Protein 4QHR (pdb70)

Radius of gyration: 27.07 Å; Cα contacts (8 Å, |Δi|>4): 1638; chains: 2; bounding box: 61×63×80 Å

InterPro domains:
  IPR000821 Alanine racemase [MF_01201] (3-355)
  IPR000821 Alanine racemase [PR00992] (26-42)
  IPR000821 Alanine racemase [PR00992] (60-78)
  IPR000821 Alanine racemase [PR00992] (123-135)
  IPR000821 Alanine racemase [PR00992] (155-166)
  IPR000821 Alanine racemase [PR00992] (192-219)
  IPR000821 Alanine racemase [PR00992] (249-264)
  IPR000821 Alanine racemase [PR00992] (266-281)
  IPR000821 Alanine racemase [PR00992] (287-304)
  IPR000821 Alanine racemase [PR00992] (338-351)
  IPR000821 Alanine racemase [PTHR30511] (1-350)
  IPR000821 Alanine racemase [TIGR00492] (2-351)
  IPR001608 Alanine racemase, N-terminal [PF01168] (8-219)
  IPR009006 Alanine racemase/group IV decarboxylase, C-terminal [G3DSA:2.40.37.10] (214-356)
  IPR009006 Alanine racemase/group IV decarboxylase, C-terminal [SSF50621] (226-354)
  IPR011079 Alanine racemase, C-terminal [PF00842] (233-353)
  IPR011079 Alanine racemase, C-terminal [SM01005] (233-356)
  IPR029066 PLP-binding barrel [G3DSA:3.20.20.10] (10-213)
  IPR029066 PLP-binding barrel [SSF51419] (8-234)

Nearest PDB structures (foldseek):
  4qhr-assembly1_A  TM=1.003E+00  e=8.701E-81  Acinetobacter baumannii ACICU
  4wr3-assembly2_D  TM=9.018E-01  e=5.611E-41  Escherichia coli
  4lus-assembly2_D  TM=8.696E-01  e=1.482E-34  Clostridioides difficile 630
  4lus-assembly2_C  TM=8.792E-01  e=4.930E-34  Clostridioides difficile 630
  4lut-assembly1_A  TM=8.397E-01  e=8.313E-33  Clostridioides difficile 630

Solvent-accessible surface area: 25293 Å² total

Organism: Acinetobacter baumannii (strain ACICU) (NCBI:txid405416)

CATH classification: 2.40.37.10 (+1 more: 3.20.20.10)

Secondary structure (DSSP, 8-state):
---EEEEE-HHHHHHHHHHHHHHSTTSEEEEE--TTTTT-HHHHTTTTTT-SEEEESSHHHHHHHHHTT--S-EEETT--SSGGGHHHHHHTTEEEEE-SHHHHHHHHHTHHHHHHTT--EEEEB-SSS-SSSBPTTHHHHHHHHHHHTTPPEEEE---SSTTS--HHHHHHHHHHHHHHHHH-S-EEE---HHHHHH-GGG--SEE---GGGGT--S-TT--HHHHT----EEEEEEEEEEEEE-TT-EESGGG-EE-SS-EEEEEES--GGGT-----SS--EEEETTEEEEEES---SS-EEEE-TTS---TT-EEEEESSSS-HHHHHHHTTS-HHHHHH---S-SEEEE-/---EEEEE-HHHHHHHHHHHHHHSTTSEEEEE--TTTTT-HHHHTTTTTT-SEEEESSHHHHHHHHHTT--S-EEETT--SSGGGHHHHHHHTEEEEE-SHHHHHHHHHTHHHHHHTT--EEEEB-SSS-SS-BPTTHHHHHHHHHHHTT--EEEE---SSTTS--HHHHHHHHHHHHHHHHH-S-EEE---HHHHHH-GGG-TTEE---GGGGT--S-TT--HHHHT----EEEEEEEEEEEE--EEEEES--TTTT-----SS--EEEETTEEEEB-S---SS-EEEE-TTS---TT-EEEEESSSS-HHHHHHHTTS-HHHHHH---S-SEE-

Sequence (691 aa):
MRQATVYIDRQALQYNLNRVKQLAANSKIVSMVANAYGHGVKDCLAALNASDAFGVACLQEGLEIRELGFEQPVTLIEGVFSEDEMPVAIEQKFECVIHHQQQFEWLIKHKQAYIAQGLKVWVKLNSGMNRLGFKDPEIIEVIKTLKSEGFTCVLAMHFANADVDHPLNEQQKQQFLHIKETCDPILASCCNSAAIFKWPELNFDYVRPGIMLYGASPFADKTVHDLDLKPVMTFTAEIIALNHIEAGEHVGYGSTFCAQQAMDIAIVSIGYGDGYPRAYVKQNFVAIDGKLCPVVGRVSMDMIAIDVTNTQVKLGTQVELWGNHRLVDDVAEANGTIGYELLCRLSSRPVRQGTMRQATVYIDRQALQYNLNRVKQLAANSKIVSMVANAYGHGVKDCLAALNASDAFGVACLQEGLEIRELGFEQPVTLIEGVFSEDEMPVAIEQKFECVIHHQQQFEWLIKHKQAYIAQGLKVWVKLNSGMNRLGFKDPEIIEVIKTLKSEGFTCVLAMHFANADVDHPLNEQQKQQFLHIKETCDPILASCCNSAAIFKWPELNFDYVRPGIMLYGASPFADKTVHDLDLKPVMTFTAEIIALNHIMDIAIVSIGYGDGYPRAYVKQNFVAIDGKLCPVVGRVSMDMIAIDVTNTQVKLGTQVELWGNHRLVDDVAEANGTIGYELLCRLSSRPVRQ

B-factor: mean 14.8, std 7.42, range [2.0, 52.41]

Structure (mmCIF, N/CA/C/O backbone):
data_4QHR
#
_entry.id   4QHR
#
_cell.length_a   46.990
_cell.length_b   82.980
_cell.length_c   93.320
_cell.angle_alpha   90.00
_cell.angle_beta   97.09
_cell.angle_gamma   90.00
#
_symmetry.space_group_name_H-M   'P 1 21 1'
#
loop_
_entity.id
_entity.type
_entity.pdbx_description
1 polymer 'Alanine racemase'
2 water water
#
loop_
_atom_site.group_PDB
_atom_site.id
_atom_site.type_symbol
_atom_site.label_atom_id
_atom_site.label_alt_id
_atom_site.label_comp_id
_atom_site.label_asym_id
_atom_site.label_entity_id
_atom_site.label_seq_id
_atom_site.pdbx_PDB_ins_code
_atom_site.Cartn_x
_atom_site.Cartn_y
_atom_site.Cartn_z
_atom_site.occupancy
_atom_site.B_iso_or_equiv
_atom_site.auth_seq_id
_atom_site.auth_comp_id
_atom_site.auth_asym_id
_atom_site.auth_atom_id
_atom_site.pdbx_PDB_model_num
ATOM 1 N N . MET A 1 1 ? 26.471 53.919 91.594 1.00 17.14 1 MET A N 1
ATOM 2 C CA . MET A 1 1 ? 26.472 53.292 90.242 1.00 17.40 1 MET A CA 1
ATOM 3 C C . MET A 1 1 ? 27.706 53.798 89.492 1.00 14.93 1 MET A C 1
ATOM 4 O O . MET A 1 1 ? 28.173 54.917 89.717 1.00 13.62 1 MET A O 1
ATOM 9 N N . ARG A 1 2 ? 28.187 52.945 88.597 1.00 12.47 2 ARG A N 1
ATOM 10 C CA . ARG A 1 2 ? 29.217 53.316 87.626 1.00 11.47 2 ARG A CA 1
ATOM 11 C C . ARG A 1 2 ? 28.791 54.547 86.869 1.00 10.82 2 ARG A C 1
ATOM 12 O O . ARG A 1 2 ? 27.643 54.656 86.420 1.00 11.37 2 ARG A O 1
ATOM 20 N N . GLN A 1 3 ? 29.709 55.491 86.752 1.00 10.50 3 GLN A N 1
ATOM 21 C CA . GLN A 1 3 ? 29.495 56.768 86.069 1.00 10.76 3 GLN A CA 1
ATOM 22 C C . GLN A 1 3 ? 30.180 56.787 84.699 1.00 9.65 3 GLN A C 1
ATOM 23 O O . GLN A 1 3 ? 31.387 56.770 84.589 1.00 9.45 3 GLN A O 1
ATOM 29 N N . ALA A 1 4 ? 29.342 56.785 83.676 1.00 9.39 4 ALA A N 1
ATOM 30 C CA . ALA A 1 4 ? 29.708 56.954 82.268 1.00 9.16 4 ALA A CA 1
ATOM 31 C C . ALA A 1 4 ? 28.502 57.628 81.664 1.00 8.68 4 ALA A C 1
ATOM 32 O O . ALA A 1 4 ? 27.415 57.066 81.651 1.00 8.54 4 ALA A O 1
ATOM 34 N N . THR A 1 5 ? 28.691 58.849 81.187 1.00 8.70 5 THR A N 1
ATOM 35 C CA . THR A 1 5 ? 27.601 59.747 80.798 1.00 8.22 5 THR A CA 1
ATOM 36 C C . THR A 1 5 ? 27.852 60.529 79.485 1.00 8.15 5 THR A C 1
ATOM 37 O O . THR A 1 5 ? 28.938 60.984 79.199 1.00 8.24 5 THR A O 1
ATOM 41 N N . VAL A 1 6 ? 26.799 60.665 78.707 1.00 8.06 6 VAL A N 1
ATOM 42 C CA . VAL A 1 6 ? 26.788 61.377 77.431 1.00 8.01 6 VAL A CA 1
ATOM 43 C C . VAL A 1 6 ? 25.778 62.514 77.614 1.00 8.14 6 VAL A C 1
ATOM 44 O O . VAL A 1 6 ? 24.581 62.244 77.793 1.00 8.25 6 VAL A O 1
ATOM 48 N N . TYR A 1 7 ? 26.282 63.736 77.599 1.00 8.42 7 TYR A N 1
ATOM 49 C CA . TYR A 1 7 ? 25.506 64.978 77.789 1.00 9.14 7 TYR A CA 1
ATOM 50 C C . TYR A 1 7 ? 25.346 65.631 76.448 1.00 9.07 7 TYR A C 1
ATOM 51 O O . TYR A 1 7 ? 26.314 65.700 75.699 1.00 8.55 7 TYR A O 1
ATOM 60 N N . ILE A 1 8 ? 24.157 66.139 76.182 1.00 9.36 8 ILE A N 1
ATOM 61 C CA . ILE A 1 8 ? 23.826 66.801 74.929 1.00 10.44 8 ILE A CA 1
ATOM 62 C C . ILE A 1 8 ? 23.310 68.213 75.207 1.00 10.89 8 ILE A C 1
ATOM 63 O O . ILE A 1 8 ? 22.225 68.369 75.799 1.00 11.97 8 ILE A O 1
ATOM 68 N N . ASP A 1 9 ? 24.048 69.225 74.771 1.00 10.94 9 ASP A N 1
ATOM 69 C CA . ASP A 1 9 ? 23.748 70.674 74.981 1.00 12.01 9 ASP A CA 1
ATOM 70 C C . ASP A 1 9 ? 22.838 71.216 73.868 1.00 11.44 9 ASP A C 1
ATOM 71 O O . ASP A 1 9 ? 23.277 71.390 72.741 1.00 10.65 9 ASP A O 1
ATOM 76 N N . ARG A 1 10 ? 21.559 71.434 74.217 1.00 11.13 10 ARG A N 1
ATOM 77 C CA . ARG A 1 10 ? 20.500 71.920 73.267 1.00 11.29 10 ARG A CA 1
ATOM 78 C C . ARG A 1 10 ? 20.798 73.338 72.795 1.00 10.95 10 ARG A C 1
ATOM 79 O O . ARG A 1 10 ? 20.565 73.698 71.666 1.00 10.77 10 ARG A O 1
ATOM 81 N N . GLN A 1 11 ? 21.373 74.152 73.642 1.00 11.86 11 GLN A N 1
ATOM 82 C CA . GLN A 1 11 ? 21.686 75.537 73.224 1.00 13.16 11 GLN A CA 1
ATOM 83 C C . GLN A 1 11 ? 22.817 75.578 72.179 1.00 11.56 11 GLN A C 1
ATOM 84 O O . GLN A 1 11 ? 22.832 76.418 71.294 1.00 11.47 11 GLN A O 1
ATOM 90 N N . ALA A 1 12 ? 23.781 74.681 72.320 1.00 10.35 12 ALA A N 1
ATOM 91 C CA . ALA A 1 12 ? 24.843 74.601 71.344 1.00 9.72 12 ALA A CA 1
ATOM 92 C C . ALA A 1 12 ? 24.280 74.162 70.015 1.00 9.44 12 ALA A C 1
ATOM 93 O O . ALA A 1 12 ? 24.674 74.690 68.992 1.00 9.38 12 ALA A O 1
ATOM 95 N N . LEU A 1 13 ? 23.397 73.156 70.000 1.00 9.23 13 LEU A N 1
ATOM 96 C CA . LEU A 1 13 ? 22.738 72.765 68.748 1.00 9.68 13 LEU A CA 1
ATOM 97 C C . LEU A 1 13 ? 22.039 73.949 68.080 1.00 10.11 13 LEU A C 1
ATOM 98 O O . LEU A 1 13 ? 22.152 74.115 66.870 1.00 9.57 13 LEU A O 1
ATOM 103 N N . GLN A 1 14 ? 21.313 74.748 68.869 1.00 10.65 14 GLN A N 1
ATOM 104 C CA . GLN A 1 14 ? 20.608 75.919 68.310 1.00 12.19 14 GLN A CA 1
ATOM 105 C C . GLN A 1 14 ? 21.597 76.899 67.752 1.00 11.27 14 GLN A C 1
ATOM 106 O O . GLN A 1 14 ? 21.390 77.511 66.728 1.00 10.96 14 GLN A O 1
ATOM 112 N N . TYR A 1 15 ? 22.678 77.079 68.460 1.00 11.42 15 TYR A N 1
ATOM 113 C CA . TYR A 1 15 ? 23.697 78.031 68.033 1.00 11.45 15 TYR A CA 1
ATOM 114 C C . TYR A 1 15 ? 24.341 77.642 66.674 1.00 10.81 15 TYR A C 1
ATOM 115 O O . TYR A 1 15 ? 24.583 78.483 65.809 1.00 10.79 15 TYR A O 1
ATOM 124 N N . ASN A 1 16 ? 24.659 76.363 66.533 1.00 9.78 16 ASN A N 1
ATOM 125 C CA . ASN A 1 16 ? 25.320 75.878 65.321 1.00 9.04 16 ASN A CA 1
ATOM 126 C C . ASN A 1 16 ? 24.355 75.903 64.163 1.00 8.62 16 ASN A C 1
ATOM 127 O O . ASN A 1 16 ? 24.741 76.183 63.041 1.00 8.56 16 ASN A O 1
ATOM 132 N N . LEU A 1 17 ? 23.076 75.617 64.424 1.00 8.79 17 LEU A N 1
ATOM 133 C CA . LEU A 1 17 ? 22.060 75.745 63.363 1.00 9.18 17 LEU A CA 1
ATOM 134 C C . LEU A 1 17 ? 21.985 77.212 62.895 1.00 9.95 17 LEU A C 1
ATOM 135 O O . LEU A 1 17 ? 21.875 77.490 61.681 1.00 9.80 17 LEU A O 1
ATOM 140 N N . ASN A 1 18 ? 22.098 78.130 63.855 1.00 10.38 18 ASN A N 1
ATOM 141 C CA . ASN A 1 18 ? 22.095 79.528 63.558 1.00 11.88 18 ASN A CA 1
ATOM 142 C C . ASN A 1 18 ? 23.324 79.927 62.776 1.00 11.53 18 ASN A C 1
ATOM 143 O O . ASN A 1 18 ? 23.233 80.834 61.937 1.00 12.81 18 ASN A O 1
ATOM 148 N N . ARG A 1 19 ? 24.463 79.274 63.021 1.00 10.87 19 ARG A N 1
ATOM 149 C CA . ARG A 1 19 ? 25.621 79.464 62.190 1.00 10.15 19 ARG A CA 1
ATOM 150 C C . ARG A 1 19 ? 25.361 79.108 60.727 1.00 10.11 19 ARG A C 1
ATOM 151 O O . ARG A 1 19 ? 25.782 79.839 59.807 1.00 9.93 19 ARG A O 1
ATOM 159 N N . VAL A 1 20 ? 24.650 78.014 60.489 1.00 9.64 20 VAL A N 1
ATOM 160 C CA . VAL A 1 20 ? 24.288 77.684 59.114 1.00 10.28 20 VAL A CA 1
ATOM 161 C C . VAL A 1 20 ? 23.530 78.816 58.451 1.00 11.01 20 VAL A C 1
ATOM 162 O O . VAL A 1 20 ? 23.823 79.182 57.301 1.00 10.78 20 VAL A O 1
ATOM 166 N N . LYS A 1 21 ? 22.530 79.314 59.161 1.00 12.02 21 LYS A N 1
ATOM 167 C CA . LYS A 1 21 ? 21.737 80.448 58.715 1.00 14.38 21 LYS A CA 1
ATOM 168 C C . LYS A 1 21 ? 22.549 81.704 58.398 1.00 14.31 21 LYS A C 1
ATOM 169 O O . LYS A 1 21 ? 22.240 82.434 57.447 1.00 15.54 21 LYS A O 1
ATOM 175 N N . GLN A 1 22 ? 23.561 81.970 59.201 1.00 13.92 22 GLN A N 1
ATOM 176 C CA . GLN A 1 22 ? 24.454 83.068 58.955 1.00 13.70 22 GLN A CA 1
ATOM 177 C C . GLN A 1 22 ? 25.309 82.801 57.728 1.00 13.59 22 GLN A C 1
ATOM 178 O O . GLN A 1 22 ? 25.588 83.712 56.954 1.00 14.27 22 GLN A O 1
ATOM 184 N N . LEU A 1 23 ? 25.733 81.566 57.517 1.00 12.38 23 LEU A N 1
ATOM 185 C CA . LEU A 1 23 ? 26.585 81.263 56.386 1.00 12.16 23 LEU A CA 1
ATOM 186 C C . LEU A 1 23 ? 25.836 81.049 55.096 1.00 11.68 23 LEU A C 1
ATOM 187 O O . LEU A 1 23 ? 26.418 81.212 54.033 1.00 11.64 23 LEU A O 1
ATOM 192 N N . ALA A 1 24 ? 24.563 80.668 55.162 1.00 10.97 24 ALA A N 1
ATOM 193 C CA . ALA A 1 24 ? 23.759 80.335 53.968 1.00 10.66 24 ALA A CA 1
ATOM 194 C C . ALA A 1 24 ? 22.421 81.044 54.078 1.00 10.94 24 ALA A C 1
ATOM 195 O O . ALA A 1 24 ? 21.319 80.428 54.206 1.00 10.48 24 ALA A O 1
ATOM 197 N N . ALA A 1 25 ? 22.499 82.375 53.999 1.00 10.74 25 ALA A N 1
ATOM 198 C CA . ALA A 1 25 ? 21.365 83.193 54.415 1.00 10.70 25 ALA A CA 1
ATOM 199 C C . ALA A 1 25 ? 20.097 83.049 53.601 1.00 10.85 25 ALA A C 1
ATOM 200 O O . ALA A 1 25 ? 18.982 83.316 54.114 1.00 11.92 25 ALA A O 1
ATOM 202 N N . ASN A 1 26 ? 20.228 82.686 52.325 1.00 10.04 26 ASN A N 1
ATOM 203 C CA . ASN A 1 26 ? 19.086 82.617 51.472 1.00 10.18 26 ASN A CA 1
ATOM 204 C C . ASN A 1 26 ? 18.719 81.186 51.060 1.00 9.55 26 ASN A C 1
ATOM 205 O O . ASN A 1 26 ? 18.122 80.998 50.040 1.00 10.12 26 ASN A O 1
ATOM 210 N N . SER A 1 27 ? 19.050 80.196 51.878 1.00 8.98 27 SER A N 1
ATOM 211 C CA . SER A 1 27 ? 18.769 78.777 51.553 1.00 8.84 27 SER A CA 1
ATOM 212 C C . SER A 1 27 ? 17.944 78.161 52.665 1.00 8.95 27 SER A C 1
ATOM 213 O O . SER A 1 27 ? 18.118 78.518 53.848 1.00 8.66 27 SER A O 1
ATOM 216 N N . LYS A 1 28 ? 17.099 77.228 52.294 1.00 8.78 28 LYS A N 1
ATOM 217 C CA . LYS A 1 28 ? 16.405 76.399 53.268 1.00 9.21 28 LYS A CA 1
ATOM 218 C C . LYS A 1 28 ? 17.401 75.404 53.830 1.00 8.62 28 LYS A C 1
ATOM 219 O O . LYS A 1 28 ? 18.365 75.079 53.155 1.00 7.71 28 LYS A O 1
ATOM 225 N N . ILE A 1 29 ? 17.218 75.002 55.085 1.00 8.53 29 ILE A N 1
ATOM 226 C CA . ILE A 1 29 ? 18.165 74.079 55.698 1.00 8.68 29 ILE A CA 1
ATOM 227 C C . ILE A 1 29 ? 17.556 72.691 55.907 1.00 8.19 29 ILE A C 1
ATOM 228 O O . ILE A 1 29 ? 16.527 72.556 56.590 1.00 8.73 29 ILE A O 1
ATOM 233 N N . VAL A 1 30 ? 18.228 71.694 55.336 1.00 7.80 30 VAL A N 1
ATOM 234 C CA . VAL A 1 30 ? 17.981 70.282 55.589 1.00 7.21 30 VAL A CA 1
ATOM 235 C C . VAL A 1 30 ? 18.976 69.834 56.678 1.00 6.81 30 VAL A C 1
ATOM 236 O O . VAL A 1 30 ? 20.116 69.550 56.401 1.00 6.49 30 VAL A O 1
ATOM 240 N N . SER A 1 31 ? 18.532 69.782 57.946 1.00 6.34 31 SER A N 1
ATOM 241 C CA . SER A 1 31 ? 19.427 69.355 59.020 1.00 6.26 31 SER A CA 1
ATOM 242 C C . SER A 1 31 ? 19.590 67.796 58.960 1.00 6.25 31 SER A C 1
ATOM 243 O O . SER A 1 31 ? 18.616 67.047 59.037 1.00 6.03 31 SER A O 1
ATOM 246 N N . MET A 1 32 ? 20.822 67.334 58.787 1.00 6.27 32 MET A N 1
ATOM 247 C CA . MET A 1 32 ? 21.085 65.883 58.658 1.00 6.58 32 MET A CA 1
ATOM 248 C C . MET A 1 32 ? 21.167 65.269 60.079 1.00 6.49 32 MET A C 1
ATOM 249 O O . MET A 1 32 ? 22.042 65.609 60.881 1.00 6.36 32 MET A O 1
ATOM 254 N N . VAL A 1 33 ? 20.182 64.420 60.362 1.00 6.07 33 VAL A N 1
ATOM 255 C CA . VAL A 1 33 ? 19.972 63.816 61.651 1.00 6.15 33 VAL A CA 1
ATOM 256 C C . VAL A 1 33 ? 19.965 62.285 61.542 1.00 6.11 33 VAL A C 1
ATOM 257 O O . VAL A 1 33 ? 19.462 61.575 62.404 1.00 5.74 33 VAL A O 1
ATOM 285 N N . ALA A 1 35 ? 21.507 58.410 61.564 1.00 6.24 35 ALA A N 1
ATOM 286 C CA . ALA A 1 35 ? 22.329 57.696 62.524 1.00 6.27 35 ALA A CA 1
ATOM 287 C C . ALA A 1 35 ? 22.109 58.225 63.956 1.00 6.21 35 ALA A C 1
ATOM 288 O O . ALA A 1 35 ? 23.047 58.471 64.703 1.00 6.10 35 ALA A O 1
ATOM 290 N N . ASN A 1 36 ? 20.831 58.383 64.298 1.00 6.15 36 ASN A N 1
ATOM 291 C CA . ASN A 1 36 ? 20.376 58.859 65.616 1.00 6.23 36 ASN A CA 1
ATOM 292 C C . ASN A 1 36 ? 20.993 60.202 65.970 1.00 6.13 36 ASN A C 1
ATOM 293 O O . ASN A 1 36 ? 21.578 60.387 67.053 1.00 5.90 36 ASN A O 1
ATOM 298 N N . ALA A 1 37 ? 20.848 61.110 65.027 1.00 5.96 37 ALA A N 1
ATOM 299 C CA . ALA A 1 37 ? 21.415 62.466 65.050 1.00 5.99 37 ALA A CA 1
ATOM 300 C C . ALA A 1 37 ? 22.925 62.411 65.260 1.00 6.02 37 ALA A C 1
ATOM 301 O O . ALA A 1 37 ? 23.478 63.005 66.181 1.00 5.65 37 ALA A O 1
ATOM 303 N N . TYR A 1 38 ? 23.590 61.646 64.390 1.00 6.10 38 TYR A N 1
ATOM 304 C CA . TYR A 1 38 ? 25.039 61.439 64.453 1.00 6.19 38 TYR A CA 1
ATOM 305 C C . TYR A 1 38 ? 25.444 60.989 65.867 1.00 6.41 38 TYR A C 1
ATOM 306 O O . TYR A 1 38 ? 26.450 61.465 66.391 1.00 6.78 38 TYR A O 1
ATOM 315 N N . GLY A 1 39 ? 24.630 60.113 66.475 1.00 6.49 39 GLY A N 1
ATOM 316 C CA . GLY A 1 39 ? 24.842 59.570 67.811 1.00 6.53 39 GLY A CA 1
ATOM 317 C C . GLY A 1 39 ? 24.450 60.435 69.001 1.00 6.69 39 GLY A C 1
ATOM 318 O O . GLY A 1 39 ? 24.645 60.032 70.136 1.00 6.02 39 GLY A O 1
ATOM 319 N N . HIS A 1 40 ? 23.913 61.642 68.732 1.00 7.36 40 HIS A N 1
ATOM 320 C CA . HIS A 1 40 ? 23.557 62.600 69.775 1.00 8.01 40 HIS A CA 1
ATOM 321 C C . HIS A 1 40 ? 22.161 62.381 70.285 1.00 8.68 40 HIS A C 1
ATOM 322 O O . HIS A 1 40 ? 21.792 62.935 71.332 1.00 9.80 40 HIS A O 1
ATOM 329 N N . GLY A 1 41 ? 21.407 61.515 69.625 1.00 9.18 41 GLY A N 1
ATOM 330 C CA . GLY A 1 41 ? 20.027 61.171 70.102 1.00 9.49 41 GLY A CA 1
ATOM 331 C C . GLY A 1 41 ? 18.959 62.037 69.466 1.00 10.18 41 GLY A C 1
ATOM 332 O O . GLY A 1 41 ? 18.898 63.258 69.716 1.00 10.79 41 GLY A O 1
ATOM 333 N N . VAL A 1 42 ? 18.098 61.456 68.622 1.00 11.34 42 VAL A N 1
ATOM 334 C CA . VAL A 1 42 ? 17.042 62.277 67.979 1.00 12.42 42 VAL A CA 1
ATOM 335 C C . VAL A 1 42 ? 16.075 62.915 68.989 1.00 13.59 42 VAL A C 1
ATOM 336 O O . VAL A 1 42 ? 15.695 64.067 68.799 1.00 13.44 42 VAL A O 1
ATOM 340 N N . LYS A 1 43 ? 15.723 62.185 70.043 1.00 14.89 43 LYS A N 1
ATOM 341 C CA . LYS A 1 43 ? 14.786 62.654 71.065 1.00 17.74 43 LYS A CA 1
ATOM 342 C C . LYS A 1 43 ? 15.301 63.960 71.657 1.00 19.23 43 LYS A C 1
ATOM 343 O O . LYS A 1 43 ? 14.525 64.886 71.919 1.00 21.05 43 LYS A O 1
ATOM 345 N N . ASP A 1 44 ? 16.619 64.022 71.830 1.00 20.41 44 ASP A N 1
ATOM 346 C CA . ASP A 1 44 ? 17.306 65.140 72.455 1.00 20.47 44 ASP A CA 1
ATOM 347 C C . ASP A 1 44 ? 17.681 66.270 71.522 1.00 18.97 44 ASP A C 1
ATOM 348 O O . ASP A 1 44 ? 18.042 67.310 72.058 1.00 20.79 44 ASP A O 1
ATOM 353 N N . CYS A 1 45 ? 17.623 66.096 70.180 1.00 15.18 45 CYS A N 1
ATOM 354 C CA . CYS A 1 45 ? 18.159 67.035 69.183 1.00 14.30 45 CYS A CA 1
ATOM 355 C C . CYS A 1 45 ? 17.133 67.728 68.253 1.00 13.60 45 CYS A C 1
ATOM 356 O O . CYS A 1 45 ? 17.338 68.878 67.796 1.00 12.34 45 CYS A O 1
ATOM 359 N N . LEU A 1 46 ? 16.044 67.026 67.985 1.00 12.85 46 LEU A N 1
ATOM 360 C CA . LEU A 1 46 ? 15.050 67.536 67.027 1.00 12.53 46 LEU A CA 1
ATOM 361 C C . LEU A 1 46 ? 14.450 68.856 67.537 1.00 12.23 46 LEU A C 1
ATOM 362 O O . LEU A 1 46 ? 14.325 69.811 66.760 1.00 12.53 46 LEU A O 1
ATOM 367 N N . ALA A 1 47 ? 14.089 68.921 68.826 1.00 12.07 47 ALA A N 1
ATOM 368 C CA . ALA A 1 47 ? 13.497 70.164 69.379 1.00 12.18 47 ALA A CA 1
ATOM 369 C C . ALA A 1 47 ? 14.479 71.295 69.232 1.00 11.59 47 ALA A C 1
ATOM 370 O O . ALA A 1 47 ? 14.126 72.362 68.763 1.00 11.78 47 ALA A O 1
ATOM 372 N N . ALA A 1 48 ? 15.740 71.056 69.601 1.00 11.29 48 ALA A N 1
ATOM 373 C CA . ALA A 1 48 ? 16.778 72.105 69.456 1.00 11.50 48 ALA A CA 1
ATOM 374 C C . ALA A 1 48 ? 16.978 72.540 68.012 1.00 11.41 48 ALA A C 1
ATOM 375 O O . ALA A 1 48 ? 17.431 73.667 67.756 1.00 12.69 48 ALA A O 1
ATOM 377 N N . LEU A 1 49 ? 16.708 71.640 67.089 1.00 10.74 49 LEU A N 1
ATOM 378 C CA . LEU A 1 49 ? 16.877 71.915 65.650 1.00 11.32 49 LEU A CA 1
ATOM 379 C C . LEU A 1 49 ? 15.507 72.206 64.931 1.00 11.93 49 LEU A C 1
ATOM 380 O O . LEU A 1 49 ? 15.422 72.178 63.707 1.00 11.13 49 LEU A O 1
ATOM 385 N N . ASN A 1 50 ? 14.472 72.519 65.698 1.00 13.23 50 ASN A N 1
ATOM 386 C CA . ASN A 1 50 ? 13.143 72.704 65.120 1.00 16.18 50 ASN A CA 1
ATOM 387 C C . ASN A 1 50 ? 12.989 73.830 64.114 1.00 16.52 50 ASN A C 1
ATOM 388 O O . ASN A 1 50 ? 12.047 73.817 63.323 1.00 20.01 50 ASN A O 1
ATOM 393 N N . ALA A 1 51 ? 13.888 74.791 64.124 1.00 15.96 51 ALA A N 1
ATOM 394 C CA . ALA A 1 51 ? 13.883 75.829 63.100 1.00 16.36 51 ALA A CA 1
ATOM 395 C C . ALA A 1 51 ? 14.350 75.347 61.731 1.00 15.42 51 ALA A C 1
ATOM 396 O O . ALA A 1 51 ? 14.297 76.106 60.793 1.00 17.57 51 ALA A O 1
ATOM 398 N N . SER A 1 52 ? 14.846 74.123 61.632 1.00 13.19 52 SER A N 1
ATOM 399 C CA . SER A 1 52 ? 15.176 73.543 60.371 1.00 11.79 52 SER A CA 1
ATOM 400 C C . SER A 1 52 ? 13.934 73.509 59.448 1.00 10.90 52 SER A C 1
ATOM 401 O O . SER A 1 52 ? 12.811 73.282 59.903 1.00 10.20 52 SER A O 1
ATOM 404 N N . ASP A 1 53 ? 14.166 73.732 58.166 1.00 9.65 53 ASP A N 1
ATOM 405 C CA . ASP A 1 53 ? 13.160 73.633 57.145 1.00 9.51 53 ASP A CA 1
ATOM 406 C C . ASP A 1 53 ? 12.813 72.181 56.836 1.00 8.88 53 ASP A C 1
ATOM 407 O O . ASP A 1 53 ? 11.651 71.851 56.453 1.00 9.26 53 ASP A O 1
ATOM 412 N N . ALA A 1 54 ? 13.814 71.326 56.957 1.00 8.13 54 ALA A N 1
ATOM 413 C CA . ALA A 1 54 ? 13.668 69.857 56.752 1.00 7.85 54 ALA A CA 1
ATOM 414 C C . ALA A 1 54 ? 14.683 69.072 57.610 1.00 7.71 54 ALA A C 1
ATOM 415 O O . ALA A 1 54 ? 15.663 69.619 58.063 1.00 7.58 54 ALA A O 1
ATOM 417 N N . PHE A 1 55 ? 14.394 67.800 57.842 1.00 7.95 55 PHE A N 1
ATOM 418 C CA . PHE A 1 55 ? 15.316 66.862 58.449 1.00 8.29 55 PHE A CA 1
ATOM 419 C C . PHE A 1 55 ? 15.702 65.829 57.406 1.00 7.86 55 PHE A C 1
ATOM 420 O O . PHE A 1 55 ? 14.839 65.256 56.699 1.00 8.24 55 PHE A O 1
ATOM 428 N N . GLY A 1 56 ? 16.989 65.573 57.281 1.00 7.28 56 GLY A N 1
ATOM 429 C CA . GLY A 1 56 ? 17.497 64.500 56.392 1.00 7.02 56 GLY A CA 1
ATOM 430 C C . GLY A 1 56 ? 17.885 63.228 57.132 1.00 6.82 56 GLY A C 1
ATOM 431 O O . GLY A 1 56 ? 18.610 63.293 58.148 1.00 6.72 56 GLY A O 1
ATOM 432 N N . VAL A 1 57 ? 17.452 62.070 56.624 1.00 6.72 57 VAL A N 1
ATOM 433 C CA . VAL A 1 57 ? 17.685 60.769 57.283 1.00 6.90 57 VAL A CA 1
ATOM 434 C C . VAL A 1 57 ? 18.202 59.756 56.246 1.00 7.25 57 VAL A C 1
ATOM 435 O O . VAL A 1 57 ? 18.020 59.953 55.021 1.00 7.31 57 VAL A O 1
ATOM 439 N N . ALA A 1 58 ? 18.797 58.672 56.732 1.00 7.42 58 ALA A N 1
ATOM 440 C CA . ALA A 1 58 ? 19.349 57.631 55.856 1.00 7.48 58 ALA A CA 1
ATOM 441 C C . ALA A 1 58 ? 18.285 56.631 55.379 1.00 7.54 58 ALA A C 1
ATOM 442 O O . ALA A 1 58 ? 18.460 55.979 54.351 1.00 7.44 58 ALA A O 1
ATOM 444 N N . CYS A 1 59 ? 17.179 56.496 56.109 1.00 7.50 59 CYS A N 1
ATOM 445 C CA . CYS A 1 59 ? 16.192 55.489 55.736 1.00 7.80 59 CYS A CA 1
ATOM 446 C C . CYS A 1 59 ? 14.820 55.796 56.300 1.00 8.11 59 CYS A C 1
ATOM 447 O O . CYS A 1 59 ? 14.644 56.646 57.202 1.00 7.77 59 CYS A O 1
ATOM 450 N N . LEU A 1 60 ? 13.837 55.061 55.787 1.00 8.86 60 LEU A N 1
ATOM 451 C CA . LEU A 1 60 ? 12.450 55.270 56.217 1.00 9.27 60 LEU A CA 1
ATOM 452 C C . LEU A 1 60 ? 12.292 55.166 57.726 1.00 9.42 60 LEU A C 1
ATOM 453 O O . LEU A 1 60 ? 11.535 55.933 58.339 1.00 9.38 60 LEU A O 1
ATOM 458 N N . GLN A 1 61 ? 12.943 54.173 58.321 1.00 9.73 61 GLN A N 1
ATOM 459 C CA . GLN A 1 61 ? 12.761 53.910 59.738 1.00 10.54 61 GLN A CA 1
ATOM 460 C C . GLN A 1 61 ? 13.189 55.119 60.592 1.00 9.42 61 GLN A C 1
ATOM 461 O O . GLN A 1 61 ? 12.496 55.444 61.561 1.00 9.10 61 GLN A O 1
ATOM 467 N N . GLU A 1 62 ? 14.307 55.756 60.255 1.00 8.31 62 GLU A N 1
ATOM 468 C CA . GLU A 1 62 ? 14.712 57.019 60.891 1.00 7.98 62 GLU A CA 1
ATOM 469 C C . GLU A 1 62 ? 13.665 58.119 60.730 1.00 8.07 62 GLU A C 1
ATOM 470 O O . GLU A 1 62 ? 13.405 58.881 61.648 1.00 7.94 62 GLU A O 1
ATOM 476 N N . GLY A 1 63 ? 13.056 58.209 59.550 1.00 7.96 63 GLY A N 1
ATOM 477 C CA . GLY A 1 63 ? 11.986 59.139 59.374 1.00 8.34 63 GLY A CA 1
ATOM 478 C C . GLY A 1 63 ? 10.749 58.824 60.208 1.00 8.28 63 GLY A C 1
ATOM 479 O O . GLY A 1 63 ? 10.152 59.723 60.766 1.00 8.37 63 GLY A O 1
ATOM 480 N N . LEU A 1 64 ? 10.391 57.550 60.300 1.00 8.53 64 LEU A N 1
ATOM 481 C CA . LEU A 1 64 ? 9.231 57.141 61.147 1.00 9.38 64 LEU A CA 1
ATOM 482 C C . LEU A 1 64 ? 9.493 57.473 62.637 1.00 9.30 64 LEU A C 1
ATOM 483 O O . LEU A 1 64 ? 8.590 57.788 63.404 1.00 9.70 64 LEU A O 1
ATOM 488 N N . GLU A 1 65 ? 10.744 57.367 63.066 1.00 8.87 65 GLU A N 1
ATOM 489 C CA . GLU A 1 65 ? 11.090 57.744 64.443 1.00 9.33 65 GLU A CA 1
ATOM 490 C C . GLU A 1 65 ? 10.817 59.247 64.688 1.00 9.25 65 GLU A C 1
ATOM 491 O O . GLU A 1 65 ? 10.340 59.667 65.743 1.00 10.08 65 GLU A O 1
ATOM 497 N N . ILE A 1 66 ? 11.194 60.075 63.732 1.00 9.28 66 ILE A N 1
ATOM 498 C CA . ILE A 1 66 ? 10.947 61.515 63.836 1.00 9.26 66 ILE A CA 1
ATOM 499 C C . ILE A 1 66 ? 9.439 61.776 64.005 1.00 10.06 66 ILE A C 1
ATOM 500 O O . ILE A 1 66 ? 9.009 62.609 64.835 1.00 10.51 66 ILE A O 1
ATOM 505 N N . ARG A 1 67 ? 8.653 61.072 63.218 1.00 10.67 67 ARG A N 1
ATOM 506 C CA . ARG A 1 67 ? 7.193 61.314 63.183 1.00 11.78 67 ARG A CA 1
ATOM 507 C C . ARG A 1 67 ? 6.577 60.839 64.474 1.00 12.44 67 ARG A C 1
ATOM 508 O O . ARG A 1 67 ? 5.758 61.526 65.028 1.00 12.68 67 ARG A O 1
ATOM 516 N N . GLU A 1 68 ? 6.986 59.658 64.916 1.00 14.47 68 GLU A N 1
ATOM 517 C CA . GLU A 1 68 ? 6.565 59.074 66.210 1.00 16.18 68 GLU A CA 1
ATOM 518 C C . GLU A 1 68 ? 6.861 60.001 67.364 1.00 16.11 68 GLU A C 1
ATOM 519 O O . GLU A 1 68 ? 6.091 60.020 68.349 1.00 15.85 68 GLU A O 1
ATOM 525 N N . LEU A 1 69 ? 7.938 60.790 67.248 1.00 15.40 69 LEU A N 1
ATOM 526 C CA . LEU A 1 69 ? 8.289 61.750 68.298 1.00 15.25 69 LEU A CA 1
ATOM 527 C C . LEU A 1 69 ? 7.485 63.036 68.250 1.00 15.50 69 LEU A C 1
ATOM 528 O O . LEU A 1 69 ? 7.694 63.935 69.092 1.00 15.77 69 LEU A O 1
ATOM 533 N N . GLY A 1 70 ? 6.560 63.139 67.279 1.00 15.02 70 GLY A N 1
ATOM 534 C CA . GLY A 1 70 ? 5.682 64.292 67.151 1.00 15.35 70 GLY A CA 1
ATOM 535 C C . GLY A 1 70 ? 6.073 65.376 66.205 1.00 14.55 70 GLY A C 1
ATOM 536 O O . GLY A 1 70 ? 5.372 66.365 66.073 1.00 13.93 70 GLY A O 1
ATOM 537 N N . PHE A 1 71 ? 7.197 65.194 65.491 1.00 13.74 71 PHE A N 1
ATOM 538 C CA . PHE A 1 71 ? 7.703 66.260 64.654 1.00 12.91 71 PHE A CA 1
ATOM 539 C C . PHE A 1 71 ? 7.062 66.154 63.296 1.00 13.54 71 PHE A C 1
ATOM 540 O O . PHE A 1 71 ? 6.953 65.006 62.730 1.00 13.20 71 PHE A O 1
ATOM 548 N N . GLU A 1 72 ? 6.631 67.311 62.781 1.00 13.83 72 GLU A N 1
ATOM 549 C CA . GLU A 1 72 ? 5.871 67.428 61.533 1.00 15.08 72 GLU A CA 1
ATOM 550 C C . GLU A 1 72 ? 6.676 68.039 60.402 1.00 13.82 72 GLU A C 1
ATOM 551 O O . GLU A 1 72 ? 6.176 68.148 59.304 1.00 13.82 72 GLU A O 1
ATOM 557 N N . GLN A 1 73 ? 7.949 68.371 60.623 1.00 12.62 73 GLN A N 1
ATOM 558 C CA . GLN A 1 73 ? 8.778 68.916 59.557 1.00 12.57 73 GLN A CA 1
ATOM 559 C C . GLN A 1 73 ? 8.893 68.011 58.320 1.00 11.42 73 GLN A C 1
ATOM 560 O O . GLN A 1 73 ? 8.853 66.790 58.415 1.00 10.84 73 GLN A O 1
ATOM 566 N N . PRO A 1 74 ? 9.056 68.617 57.145 1.00 10.95 74 PRO A N 1
ATOM 567 C CA . PRO A 1 74 ? 9.451 67.836 55.994 1.00 10.32 74 PRO A CA 1
ATOM 568 C C . PRO A 1 74 ? 10.696 66.964 56.325 1.00 9.94 74 PRO A C 1
ATOM 569 O O . PRO A 1 74 ? 11.559 67.401 57.073 1.00 10.33 74 PRO A O 1
ATOM 573 N N . VAL A 1 75 ? 10.720 65.741 55.804 1.00 8.95 75 VAL A N 1
ATOM 574 C CA . VAL A 1 75 ? 11.819 64.785 56.025 1.00 8.67 75 VAL A CA 1
ATOM 575 C C . VAL A 1 75 ? 12.245 64.355 54.645 1.00 8.52 75 VAL A C 1
ATOM 576 O O . VAL A 1 75 ? 11.390 64.087 53.823 1.00 8.79 75 VAL A O 1
ATOM 580 N N . THR A 1 76 ? 13.544 64.309 54.389 1.00 8.67 76 THR A N 1
ATOM 581 C CA . THR A 1 76 ? 14.072 63.808 53.124 1.00 8.58 76 THR A CA 1
ATOM 582 C C . THR A 1 76 ? 14.767 62.467 53.358 1.00 8.19 76 THR A C 1
ATOM 583 O O . THR A 1 76 ? 15.644 62.363 54.242 1.00 8.05 76 THR A O 1
ATOM 587 N N . LEU A 1 77 ? 14.344 61.433 52.626 1.00 7.62 77 LEU A N 1
ATOM 588 C CA . LEU A 1 77 ? 15.036 60.138 52.662 1.00 7.48 77 LEU A CA 1
ATOM 589 C C . LEU A 1 77 ? 16.197 60.258 51.695 1.00 7.65 77 LEU A C 1
ATOM 590 O O . LEU A 1 77 ? 16.028 60.178 50.458 1.00 6.89 77 LEU A O 1
ATOM 595 N N . ILE A 1 78 ? 17.402 60.432 52.248 1.00 7.93 78 ILE A N 1
ATOM 596 C CA . ILE A 1 78 ? 18.539 60.863 51.395 1.00 8.43 78 ILE A CA 1
ATOM 597 C C . ILE A 1 78 ? 19.104 59.775 50.486 1.00 8.23 78 ILE A C 1
ATOM 598 O O . ILE A 1 78 ? 19.914 60.062 49.641 1.00 7.94 78 ILE A O 1
ATOM 603 N N . GLU A 1 79 ? 18.705 58.511 50.681 1.00 8.40 79 GLU A N 1
ATOM 604 C CA . GLU A 1 79 ? 19.068 57.423 49.806 1.00 8.61 79 GLU A CA 1
ATOM 605 C C . GLU A 1 79 ? 17.848 56.874 49.138 1.00 8.27 79 GLU A C 1
ATOM 606 O O . GLU A 1 79 ? 17.938 55.854 48.485 1.00 7.96 79 GLU A O 1
ATOM 612 N N . GLY A 1 80 ? 16.701 57.543 49.325 1.00 8.00 80 GLY A N 1
ATOM 613 C CA . GLY A 1 80 ? 15.428 57.058 48.764 1.00 7.93 80 GLY A CA 1
ATOM 614 C C . GLY A 1 80 ? 14.933 55.784 49.425 1.00 8.13 80 GLY A C 1
ATOM 615 O O . GLY A 1 80 ? 15.326 55.471 50.551 1.00 7.95 80 GLY A O 1
ATOM 616 N N . VAL A 1 81 ? 14.082 55.039 48.728 1.00 8.24 81 VAL A N 1
ATOM 617 C CA . VAL A 1 81 ? 13.532 53.795 49.297 1.00 8.52 81 VAL A CA 1
ATOM 618 C C . VAL A 1 81 ? 14.352 52.593 48.826 1.00 8.92 81 VAL A C 1
ATOM 619 O O . VAL A 1 81 ? 14.902 52.597 47.697 1.00 8.20 81 VAL A O 1
ATOM 623 N N . PHE A 1 82 ? 14.380 51.576 49.688 1.00 9.01 82 PHE A N 1
ATOM 624 C CA . PHE A 1 82 ? 15.128 50.345 49.461 1.00 9.73 82 PHE A CA 1
ATOM 625 C C . PHE A 1 82 ? 14.234 49.226 48.909 1.00 10.47 82 PHE A C 1
ATOM 626 O O . PHE A 1 82 ? 14.718 48.299 48.283 1.00 10.71 82 PHE A O 1
ATOM 634 N N . SER A 1 83 ? 12.940 49.313 49.125 1.00 11.35 83 SER A N 1
ATOM 635 C CA . SER A 1 83 ? 11.988 48.357 48.573 1.00 12.58 83 SER A CA 1
ATOM 636 C C . SER A 1 83 ? 10.737 49.137 48.186 1.00 12.82 83 SER A C 1
ATOM 637 O O . SER A 1 83 ? 10.403 50.175 48.822 1.00 12.01 83 SER A O 1
ATOM 640 N N . GLU A 1 84 ? 9.996 48.646 47.187 1.00 13.13 84 GLU A N 1
ATOM 641 C CA . GLU A 1 84 ? 8.807 49.392 46.708 1.00 13.45 84 GLU A CA 1
ATOM 642 C C . GLU A 1 84 ? 7.754 49.607 47.794 1.00 13.13 84 GLU A C 1
ATOM 643 O O . GLU A 1 84 ? 7.103 50.665 47.844 1.00 11.61 84 GLU A O 1
ATOM 649 N N . ASP A 1 85 ? 7.601 48.624 48.678 1.00 13.12 85 ASP A N 1
ATOM 650 C CA . ASP A 1 85 ? 6.562 48.755 49.727 1.00 13.67 85 ASP A CA 1
ATOM 651 C C . ASP A 1 85 ? 6.796 49.912 50.695 1.00 12.65 85 ASP A C 1
ATOM 652 O O . ASP A 1 85 ? 5.948 50.210 51.500 1.00 13.55 85 ASP A O 1
ATOM 657 N N . GLU A 1 86 ? 7.947 50.561 50.640 1.00 12.11 86 GLU A N 1
ATOM 658 C CA . GLU A 1 86 ? 8.150 51.805 51.395 1.00 11.71 86 GLU A CA 1
ATOM 659 C C . GLU A 1 86 ? 7.463 52.993 50.797 1.00 12.00 86 GLU A C 1
ATOM 660 O O . GLU A 1 86 ? 7.223 53.970 51.508 1.00 11.93 86 GLU A O 1
ATOM 666 N N . MET A 1 8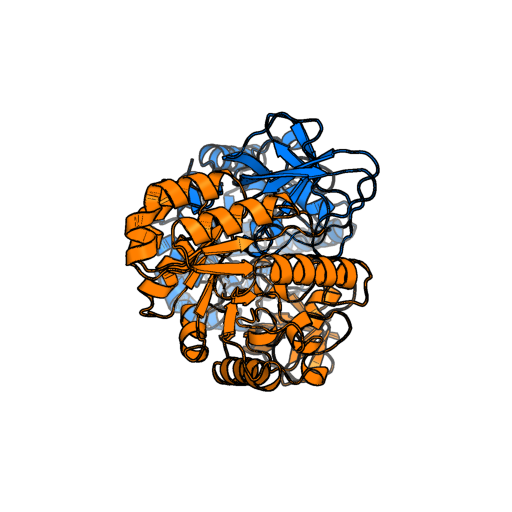7 ? 7.143 52.961 49.498 1.00 12.38 87 MET A N 1
ATOM 667 C CA . MET A 1 87 ? 6.523 54.108 48.848 1.00 12.50 87 MET A CA 1
ATOM 668 C C . MET A 1 87 ? 5.212 54.614 49.481 1.00 11.91 87 MET A C 1
ATOM 669 O O . MET A 1 87 ? 5.093 55.830 49.684 1.00 11.53 87 MET A O 1
ATOM 674 N N . PRO A 1 88 ? 4.259 53.721 49.783 1.00 11.86 88 PRO A N 1
ATOM 675 C CA . PRO A 1 88 ? 2.987 54.202 50.383 1.00 11.83 88 PRO A CA 1
ATOM 676 C C . PRO A 1 88 ? 3.210 54.871 51.712 1.00 11.22 88 PRO A C 1
ATOM 677 O O . PRO A 1 88 ? 2.522 55.858 52.031 1.00 10.93 88 PRO A O 1
ATOM 681 N N . VAL A 1 89 ? 4.176 54.353 52.486 1.00 10.95 89 VAL A N 1
ATOM 682 C CA . VAL A 1 89 ? 4.489 54.886 53.832 1.00 10.62 89 VAL A CA 1
ATOM 683 C C . VAL A 1 89 ? 5.148 56.264 53.735 1.00 10.31 89 VAL A C 1
ATOM 684 O O . VAL A 1 89 ? 4.728 57.217 54.388 1.00 9.84 89 VAL A O 1
ATOM 688 N N . ALA A 1 90 ? 6.153 56.364 52.877 1.00 10.08 90 ALA A N 1
ATOM 689 C CA . ALA A 1 90 ? 6.773 57.637 52.558 1.00 10.40 90 ALA A CA 1
ATOM 690 C C . ALA A 1 90 ? 5.771 58.694 52.141 1.00 10.44 90 ALA A C 1
ATOM 691 O O . ALA A 1 90 ? 5.804 59.807 52.631 1.00 11.01 90 ALA A O 1
ATOM 693 N N . ILE A 1 91 ? 4.868 58.353 51.240 1.00 10.61 91 ILE A N 1
ATOM 694 C CA . ILE A 1 91 ? 3.875 59.288 50.781 1.00 11.11 91 ILE A CA 1
ATOM 695 C C . ILE A 1 91 ? 2.933 59.727 51.917 1.00 11.51 91 ILE A C 1
ATOM 696 O O . ILE A 1 91 ? 2.636 60.926 52.066 1.00 11.03 91 ILE A O 1
ATOM 701 N N . GLU A 1 92 ? 2.526 58.781 52.742 1.00 12.53 92 GLU A N 1
ATOM 702 C CA . GLU A 1 92 ? 1.539 59.029 53.802 1.00 14.12 92 GLU A CA 1
ATOM 703 C C . GLU A 1 92 ? 2.147 59.921 54.883 1.00 12.78 92 GLU A C 1
ATOM 704 O O . GLU A 1 92 ? 1.498 60.846 55.390 1.00 11.68 92 GLU A O 1
ATOM 710 N N . GLN A 1 93 ? 3.400 59.658 55.201 1.00 11.52 93 GLN A N 1
ATOM 711 C CA . GLN A 1 93 ? 4.118 60.441 56.176 1.00 11.46 93 GLN A CA 1
ATOM 712 C C . GLN A 1 93 ? 4.715 61.742 55.639 1.00 10.66 93 GLN A C 1
ATOM 713 O O . GLN A 1 93 ? 5.364 62.474 56.398 1.00 9.69 93 GLN A O 1
ATOM 719 N N . LYS A 1 94 ? 4.521 62.015 54.359 1.00 10.45 94 LYS A N 1
ATOM 720 C CA . LYS A 1 94 ? 5.130 63.175 53.701 1.00 10.75 94 LYS A CA 1
ATOM 721 C C . LYS A 1 94 ? 6.684 63.217 53.758 1.00 9.83 94 LYS A C 1
ATOM 722 O O . LYS A 1 94 ? 7.293 64.236 54.144 1.00 9.38 94 LYS A O 1
ATOM 728 N N . PHE A 1 95 ? 7.293 62.122 53.350 1.00 8.42 95 PHE A N 1
ATOM 729 C CA . PHE A 1 95 ? 8.738 62.011 53.238 1.00 7.87 95 PHE A CA 1
ATOM 730 C C . PHE A 1 95 ? 9.129 62.170 51.765 1.00 7.93 95 PHE A C 1
ATOM 731 O O . PHE A 1 95 ? 8.716 61.378 50.907 1.00 8.12 95 PHE A O 1
ATOM 739 N N . GLU A 1 96 ? 9.927 63.176 51.434 1.00 8.04 96 GLU A N 1
ATOM 740 C CA . GLU A 1 96 ? 10.369 63.331 50.082 1.00 8.08 96 GLU A CA 1
ATOM 741 C C . GLU A 1 96 ? 11.503 62.329 49.860 1.00 8.13 96 GLU A C 1
ATOM 742 O O . GLU A 1 96 ? 12.318 62.117 50.752 1.00 7.91 96 GLU A O 1
ATOM 748 N N . CYS A 1 97 ? 11.557 61.773 48.661 1.00 8.27 97 CYS A N 1
ATOM 749 C CA . CYS A 1 97 ? 12.519 60.748 48.329 1.00 8.64 97 CYS A CA 1
ATOM 750 C C . CYS A 1 97 ? 13.574 61.231 47.392 1.00 8.22 97 CYS A C 1
ATOM 751 O O . CYS A 1 97 ? 13.269 61.854 46.378 1.00 8.12 97 CYS A O 1
ATOM 754 N N . VAL A 1 98 ? 14.816 60.911 47.737 1.00 8.03 98 VAL A N 1
ATOM 755 C CA . VAL A 1 98 ? 15.869 60.889 46.775 1.00 8.00 98 VAL A CA 1
ATOM 756 C C . VAL A 1 98 ? 15.637 59.699 45.843 1.00 8.18 98 VAL A C 1
ATOM 757 O O . VAL A 1 98 ? 15.244 58.616 46.295 1.00 8.61 98 VAL A O 1
ATOM 761 N N . ILE A 1 99 ? 15.861 59.884 44.543 1.00 8.01 99 ILE A N 1
ATOM 762 C CA . ILE A 1 99 ? 16.049 58.746 43.665 1.00 8.12 99 ILE A CA 1
ATOM 763 C C . ILE A 1 99 ? 17.472 58.803 43.093 1.00 8.44 99 ILE A C 1
ATOM 764 O O . ILE A 1 99 ? 17.996 59.868 42.747 1.00 8.21 99 ILE A O 1
ATOM 769 N N . HIS A 1 100 ? 18.106 57.646 43.032 1.00 8.64 100 HIS A N 1
ATOM 770 C CA . HIS A 1 100 ? 19.489 57.574 42.569 1.00 9.10 100 HIS A CA 1
ATOM 771 C C . HIS A 1 100 ? 19.712 56.479 41.499 1.00 9.23 100 HIS A C 1
ATOM 772 O O . HIS A 1 100 ? 20.791 56.405 40.950 1.00 9.29 100 HIS A O 1
ATOM 779 N N . HIS A 1 101 ? 18.718 55.659 41.194 1.00 10.11 101 HIS A N 1
ATOM 780 C CA . HIS A 1 101 ? 18.900 54.630 40.180 1.00 10.93 101 HIS A CA 1
ATOM 781 C C . HIS A 1 101 ? 17.557 54.218 39.622 1.00 11.65 101 HIS A C 1
ATOM 782 O O . HIS A 1 101 ? 16.484 54.534 40.203 1.00 11.28 101 HIS A O 1
ATOM 789 N N . GLN A 1 102 ? 17.610 53.531 38.481 1.00 12.06 102 GLN A N 1
ATOM 790 C CA . GLN A 1 102 ? 16.440 53.194 37.658 1.00 12.97 102 GLN A CA 1
ATOM 791 C C . GLN A 1 102 ? 15.298 52.523 38.434 1.00 12.37 102 GLN A C 1
ATOM 792 O O . GLN A 1 102 ? 14.137 52.881 38.291 1.00 11.23 102 GLN A O 1
ATOM 798 N N . GLN A 1 103 ? 15.655 51.590 39.310 1.00 12.09 103 GLN A N 1
ATOM 799 C CA . GLN A 1 103 ? 14.688 50.890 40.122 1.00 11.90 103 GLN A CA 1
ATOM 800 C C . GLN A 1 103 ? 13.770 51.883 40.840 1.00 11.47 103 GLN A C 1
ATOM 801 O O . GLN A 1 103 ? 12.543 51.740 40.849 1.00 11.63 103 GLN A O 1
ATOM 807 N N . GLN A 1 104 ? 14.366 52.888 41.477 1.00 10.80 104 GLN A N 1
ATOM 808 C CA . GLN A 1 104 ? 13.560 53.856 42.282 1.00 10.66 104 GLN A CA 1
ATOM 809 C C . GLN A 1 104 ? 12.750 54.774 41.376 1.00 10.68 104 GLN A C 1
ATOM 810 O O . GLN A 1 104 ? 11.633 55.218 41.707 1.00 10.17 104 GLN A O 1
ATOM 816 N N . PHE A 1 105 ? 13.333 55.082 40.238 1.00 11.63 105 PHE A N 1
ATOM 817 C CA . PHE A 1 105 ? 12.606 55.848 39.225 1.00 13.20 105 PHE A CA 1
ATOM 818 C C . PHE A 1 105 ? 11.330 55.141 38.860 1.00 13.62 105 PHE A C 1
ATOM 819 O O . PHE A 1 105 ? 10.258 55.754 38.876 1.00 12.94 105 PHE A O 1
ATOM 827 N N . GLU A 1 106 ? 11.427 53.835 38.580 1.00 14.06 106 GLU A N 1
ATOM 828 C CA . GLU A 1 106 ? 10.236 53.062 38.180 1.00 14.77 106 GLU A CA 1
ATOM 829 C C . GLU A 1 106 ? 9.207 53.049 39.280 1.00 14.10 106 GLU A C 1
ATOM 830 O O . GLU A 1 106 ? 8.021 53.256 39.014 1.00 14.49 106 GLU A O 1
ATOM 836 N N . TRP A 1 107 ? 9.636 52.838 40.519 1.00 13.15 107 TRP A N 1
ATOM 837 C CA . TRP A 1 107 ? 8.670 52.823 41.635 1.00 13.66 107 TRP A CA 1
ATOM 838 C C . TRP A 1 107 ? 7.964 54.173 41.855 1.00 13.13 107 TRP A C 1
ATOM 839 O O . TRP A 1 107 ? 6.772 54.226 42.197 1.00 13.70 107 TRP A O 1
ATOM 850 N N . LEU A 1 108 ? 8.706 55.258 41.684 1.00 12.53 108 LEU A N 1
ATOM 851 C CA . LEU A 1 108 ? 8.182 56.607 41.893 1.00 12.32 108 LEU A CA 1
ATOM 852 C C . LEU A 1 108 ? 7.129 56.936 40.844 1.00 13.38 108 LEU A C 1
ATOM 853 O O . LEU A 1 108 ? 6.048 57.456 41.155 1.00 14.09 108 LEU A O 1
ATOM 858 N N . ILE A 1 109 ? 7.433 56.668 39.588 1.00 13.99 109 ILE A N 1
ATOM 859 C CA . ILE A 1 109 ? 6.426 56.880 38.511 1.00 15.09 109 ILE A CA 1
ATOM 860 C C . ILE A 1 109 ? 5.181 56.053 38.764 1.00 15.65 109 ILE A C 1
ATOM 861 O O . ILE A 1 109 ? 4.063 56.528 38.617 1.00 16.12 109 ILE A O 1
ATOM 866 N N . LYS A 1 110 ? 5.385 54.817 39.155 1.00 16.92 110 LYS A N 1
ATOM 867 C CA . LYS A 1 110 ? 4.302 53.964 39.565 1.00 18.96 110 LYS A CA 1
ATOM 868 C C . LYS A 1 110 ? 3.394 54.621 40.587 1.00 19.22 110 LYS A C 1
ATOM 869 O O . LYS A 1 110 ? 2.182 54.467 40.470 1.00 19.66 110 LYS A O 1
ATOM 875 N N . HIS A 1 111 ? 3.956 55.324 41.583 1.00 16.97 111 HIS A N 1
ATOM 876 C CA . HIS A 1 111 ? 3.172 56.008 42.619 1.00 16.78 111 HIS A CA 1
ATOM 877 C C . HIS A 1 111 ? 3.056 57.527 42.416 1.00 16.33 111 HIS A C 1
ATOM 878 O O . HIS A 1 111 ? 2.798 58.257 43.358 1.00 15.47 111 HIS A O 1
ATOM 885 N N . LYS A 1 112 ? 3.157 57.987 41.184 1.00 16.30 112 LYS A N 1
ATOM 886 C CA . LYS A 1 112 ? 3.257 59.418 40.933 1.00 17.89 112 LYS A CA 1
ATOM 887 C C . LYS A 1 112 ? 2.046 60.237 41.394 1.00 18.32 112 LYS A C 1
ATOM 888 O O . LYS A 1 112 ? 2.208 61.303 41.953 1.00 16.50 112 LYS A O 1
ATOM 894 N N . GLN A 1 113 ? 0.827 59.748 41.180 1.00 19.58 113 GLN A N 1
ATOM 895 C CA . GLN A 1 113 ? -0.332 60.600 41.509 1.00 21.04 113 GLN A CA 1
ATOM 896 C C . GLN A 1 113 ? -0.424 60.934 43.008 1.00 18.91 113 GLN A C 1
ATOM 897 O O . GLN A 1 113 ? -0.510 62.116 43.365 1.00 17.99 113 GLN A O 1
ATOM 903 N N . ALA A 1 114 ? -0.341 59.923 43.859 1.00 16.16 114 ALA A N 1
ATOM 904 C CA . ALA A 1 114 ? -0.366 60.140 45.307 1.00 14.95 114 ALA A CA 1
ATOM 905 C C . ALA A 1 114 ? 0.842 60.984 45.810 1.00 13.32 114 ALA A C 1
ATOM 906 O O . ALA A 1 114 ? 0.696 61.889 46.609 1.00 12.40 114 ALA A O 1
ATOM 908 N N . TYR A 1 115 ? 2.030 60.666 45.294 1.00 11.76 115 TYR A N 1
ATOM 909 C CA . TYR A 1 115 ? 3.244 61.367 45.636 1.00 11.07 115 TYR A CA 1
ATOM 910 C C . TYR A 1 115 ? 3.102 62.838 45.289 1.00 11.03 115 TYR A C 1
ATOM 911 O O . TYR A 1 115 ? 3.338 63.683 46.119 1.00 11.48 115 TYR A O 1
ATOM 920 N N . ILE A 1 116 ? 2.637 63.149 44.090 1.00 11.77 116 ILE A N 1
ATOM 921 C CA . ILE A 1 116 ? 2.473 64.547 43.656 1.00 12.06 116 ILE A CA 1
ATOM 922 C C . ILE A 1 116 ? 1.334 65.230 44.421 1.00 12.72 116 ILE A C 1
ATOM 923 O O . ILE A 1 116 ? 1.456 66.383 44.855 1.00 12.37 116 ILE A O 1
ATOM 928 N N . ALA A 1 117 ? 0.250 64.519 44.661 1.00 14.11 117 ALA A N 1
ATOM 929 C CA . ALA A 1 117 ? -0.868 65.153 45.364 1.00 15.31 117 ALA A CA 1
ATOM 930 C C . ALA A 1 117 ? -0.480 65.524 46.786 1.00 16.13 117 ALA A C 1
ATOM 931 O O . ALA A 1 117 ? -0.987 66.509 47.304 1.00 17.57 117 ALA A O 1
ATOM 933 N N . GLN A 1 118 ? 0.432 64.771 47.402 1.00 15.53 118 GLN A N 1
ATOM 934 C CA . GLN A 1 118 ? 0.939 65.095 48.741 1.00 15.33 118 GLN A CA 1
ATOM 935 C C . GLN A 1 118 ? 1.877 66.298 48.749 1.00 13.76 118 GLN A C 1
ATOM 936 O O . GLN A 1 118 ? 2.247 66.748 49.807 1.00 14.14 118 GLN A O 1
ATOM 942 N N . GLY A 1 119 ? 2.264 66.819 47.574 1.00 12.85 119 GLY A N 1
ATOM 943 C CA . GLY A 1 119 ? 3.056 68.006 47.510 1.00 12.00 119 GLY A CA 1
ATOM 944 C C . GLY A 1 119 ? 4.527 67.722 47.631 1.00 11.03 119 GLY A C 1
ATOM 945 O O . GLY A 1 119 ? 5.276 68.603 47.988 1.00 10.48 119 GLY A O 1
ATOM 946 N N . LEU A 1 120 ? 4.943 66.496 47.324 1.00 9.97 120 LEU A N 1
ATOM 947 C CA . LEU A 1 120 ? 6.314 66.048 47.664 1.00 9.84 120 LEU A CA 1
ATOM 948 C C . LEU A 1 120 ? 7.195 66.244 46.469 1.00 9.55 120 LEU A C 1
ATOM 949 O O . LEU A 1 120 ? 6.839 65.804 45.352 1.00 9.47 120 LEU A O 1
ATOM 954 N N . LYS A 1 121 ? 8.354 66.852 46.699 1.00 9.78 121 LYS A N 1
ATOM 955 C CA . LYS A 1 121 ? 9.358 66.960 45.667 1.00 9.58 121 LYS A CA 1
ATOM 956 C C . LYS A 1 121 ? 10.114 65.678 45.585 1.00 9.86 121 LYS A C 1
ATOM 957 O O . LYS A 1 121 ? 10.108 64.857 46.526 1.00 10.45 121 LYS A O 1
ATOM 963 N N . VAL A 1 122 ? 10.778 65.481 44.458 1.00 9.23 122 VAL A N 1
ATOM 964 C CA . VAL A 1 122 ? 11.648 64.332 44.286 1.00 9.46 122 VAL A CA 1
ATOM 965 C C . VAL A 1 122 ? 13.056 64.894 44.157 1.00 9.39 122 VAL A C 1
ATOM 966 O O . VAL A 1 122 ? 13.288 65.867 43.392 1.00 9.45 122 VAL A O 1
ATOM 970 N N . TRP A 1 123 ? 13.969 64.332 44.929 1.00 9.15 123 TRP A N 1
ATOM 971 C CA . TRP A 1 123 ? 15.369 64.738 44.917 1.00 9.47 123 TRP A CA 1
ATOM 972 C C . TRP A 1 123 ? 16.140 63.804 43.968 1.00 9.77 123 TRP A C 1
ATOM 973 O O . TRP A 1 123 ? 16.169 62.607 44.173 1.00 9.87 123 TRP A O 1
ATOM 984 N N . VAL A 1 124 ? 16.700 64.350 42.898 1.00 10.00 124 VAL A N 1
ATOM 985 C CA . VAL A 1 124 ? 17.326 63.520 41.857 1.00 10.11 124 VAL A CA 1
ATOM 986 C C . VAL A 1 124 ? 18.816 63.649 42.037 1.00 10.43 124 VAL A C 1
ATOM 987 O O . VAL A 1 124 ? 19.397 64.731 41.837 1.00 10.15 124 VAL A O 1
ATOM 991 N N . LYS A 1 125 ? 19.443 62.535 42.397 1.00 10.90 125 LYS A N 1
ATOM 992 C CA . LYS A 1 125 ? 20.843 62.501 42.823 1.00 12.02 125 LYS A CA 1
ATOM 993 C C . LYS A 1 125 ? 21.764 62.285 41.612 1.00 11.63 125 LYS A C 1
ATOM 994 O O . LYS A 1 125 ? 21.589 61.365 40.861 1.00 10.03 125 LYS A O 1
ATOM 1000 N N . LEU A 1 126 ? 22.754 63.153 41.496 1.00 11.77 126 LEU A N 1
ATOM 1001 C CA . LEU A 1 126 ? 23.800 63.065 40.511 1.00 12.26 126 LEU A CA 1
ATOM 1002 C C . LEU A 1 126 ? 25.011 62.342 41.066 1.00 13.18 126 LEU A C 1
ATOM 1003 O O . LEU A 1 126 ? 25.499 62.641 42.167 1.00 11.79 126 LEU A O 1
ATOM 1008 N N . ASN A 1 127 ? 25.508 61.413 40.274 1.00 14.09 127 ASN A N 1
ATOM 1009 C CA . ASN A 1 127 ? 26.848 60.856 40.487 1.00 16.55 127 ASN A CA 1
ATOM 1010 C C . ASN A 1 127 ? 27.754 61.638 39.551 1.00 17.22 127 ASN A C 1
ATOM 1011 O O . ASN A 1 127 ? 27.725 61.428 38.311 1.00 16.06 127 ASN A O 1
ATOM 1016 N N . SER A 1 128 ? 28.540 62.525 40.128 1.00 19.32 128 SER A N 1
ATOM 1017 C CA . SER A 1 128 ? 29.421 63.394 39.353 1.00 23.17 128 SER A CA 1
ATOM 1018 C C . SER A 1 128 ? 30.873 62.973 39.469 1.00 27.14 128 SER A C 1
ATOM 1019 O O . SER A 1 128 ? 31.769 63.738 39.064 1.00 28.87 128 SER A O 1
ATOM 1022 N N . GLY A 1 129 ? 31.124 61.781 40.044 1.00 32.12 129 GLY A N 1
ATOM 1023 C CA . GLY A 1 129 ? 32.506 61.334 40.322 1.00 33.92 129 GLY A CA 1
ATOM 1024 C C . GLY A 1 129 ? 32.721 60.507 41.583 1.00 37.47 129 GLY A C 1
ATOM 1025 O O . GLY A 1 129 ? 33.673 59.764 41.658 1.00 36.43 129 GLY A O 1
ATOM 1026 N N . MET A 1 130 ? 31.858 60.604 42.585 1.00 39.77 130 MET A N 1
ATOM 1027 C CA . MET A 1 130 ? 32.086 59.801 43.771 1.00 43.24 130 MET A CA 1
ATOM 1028 C C . MET A 1 130 ? 31.922 58.309 43.444 1.00 42.79 130 MET A C 1
ATOM 1029 O O . MET A 1 130 ? 32.580 57.461 44.033 1.00 43.10 130 MET A O 1
ATOM 1034 N N .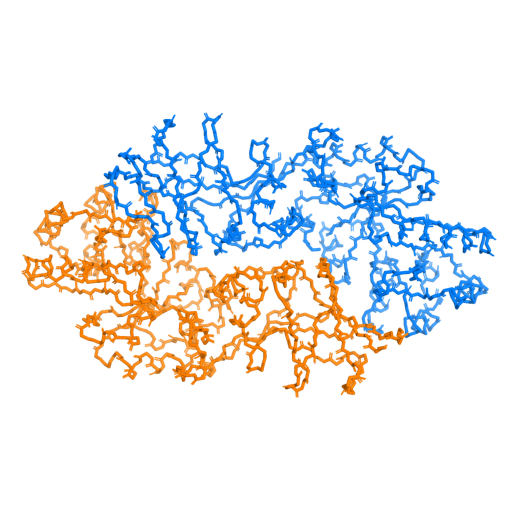 ASN A 1 131 ? 31.041 58.002 42.494 1.00 41.20 131 ASN A N 1
ATOM 1035 C CA . ASN A 1 131 ? 30.696 56.627 42.117 1.00 38.39 131 ASN A CA 1
ATOM 1036 C C . ASN A 1 131 ? 29.998 55.791 43.224 1.00 36.43 131 ASN A C 1
ATOM 1037 O O . ASN A 1 131 ? 29.915 54.528 43.127 1.00 41.36 131 ASN A O 1
ATOM 1042 N N . ARG A 1 132 ? 29.4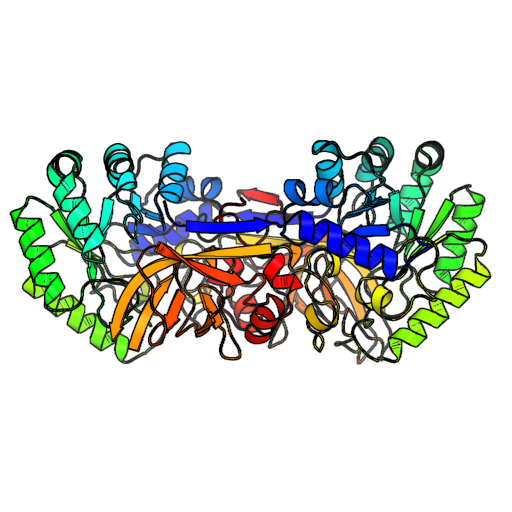60 56.488 44.240 1.00 31.24 132 ARG A N 1
ATOM 1043 C CA . ARG A 1 132 ? 28.590 55.857 45.223 1.00 25.32 132 ARG A CA 1
ATOM 1044 C C . ARG A 1 132 ? 27.196 55.798 44.587 1.00 21.79 132 ARG A C 1
ATOM 1045 O O . ARG A 1 132 ? 26.912 54.886 43.800 1.00 20.83 132 ARG A O 1
ATOM 1047 N N . LEU A 1 133 ? 26.326 56.755 44.916 1.00 18.38 133 LEU A N 1
ATOM 1048 C CA . LEU A 1 133 ? 24.937 56.721 44.438 1.00 16.89 133 LEU A CA 1
ATOM 1049 C C . LEU A 1 133 ? 24.728 57.788 43.397 1.00 15.30 133 LEU A C 1
ATOM 1050 O O . LEU A 1 133 ? 25.379 58.801 43.454 1.00 15.10 133 LEU A O 1
ATOM 1055 N N . GLY A 1 134 ? 23.824 57.551 42.462 1.00 14.60 134 GLY A N 1
ATOM 1056 C CA . GLY A 1 134 ? 23.341 58.621 41.596 1.00 14.52 134 GLY A CA 1
ATOM 1057 C C . GLY A 1 134 ? 23.284 58.268 40.117 1.00 14.21 134 GLY A C 1
ATOM 1058 O O . GLY A 1 134 ? 23.843 57.266 39.689 1.00 12.31 134 GLY A O 1
ATOM 1059 N N . PHE A 1 135 ? 22.559 59.101 39.375 1.00 13.78 135 PHE A N 1
ATOM 1060 C CA . PHE A 1 135 ? 22.515 59.006 37.921 1.00 14.64 135 PHE A CA 1
ATOM 1061 C C . PHE A 1 135 ? 23.695 59.744 37.353 1.00 14.83 135 PHE A C 1
ATOM 1062 O O . PHE A 1 135 ? 24.079 60.764 37.862 1.00 13.38 135 PHE A O 1
ATOM 1070 N N . LYS A 1 136 ? 24.255 59.215 36.288 1.00 17.56 136 LYS A N 1
ATOM 1071 C CA . LYS A 1 136 ? 25.381 59.867 35.621 1.00 20.68 136 LYS A CA 1
ATOM 1072 C C . LYS A 1 136 ? 24.891 60.891 34.590 1.00 21.26 136 LYS A C 1
ATOM 1073 O O . LYS A 1 136 ? 23.717 60.920 34.228 1.00 20.93 136 LYS A O 1
ATOM 1079 N N . ASP A 1 137 ? 25.805 61.732 34.140 1.00 22.95 137 ASP A N 1
ATOM 1080 C CA . ASP A 1 137 ? 25.562 62.655 33.043 1.00 25.51 137 ASP A CA 1
ATOM 1081 C C . ASP A 1 137 ? 25.926 61.847 31.805 1.00 24.87 137 ASP A C 1
ATOM 1082 O O . ASP A 1 137 ? 27.075 61.424 31.748 1.00 26.12 137 ASP A O 1
ATOM 1087 N N . PRO A 1 138 ? 25.045 61.668 30.813 1.00 25.46 138 PRO A N 1
ATOM 1088 C CA . PRO A 1 138 ? 23.809 62.488 30.610 1.00 25.08 138 PRO A CA 1
ATOM 1089 C C . PRO A 1 138 ? 22.478 61.898 31.008 1.00 22.32 138 PRO A C 1
ATOM 1090 O O . PRO A 1 138 ? 21.485 62.613 30.901 1.00 23.70 138 PRO A O 1
ATOM 1094 N N . GLU A 1 139 ? 22.442 60.652 31.478 1.00 20.15 139 GLU A N 1
ATOM 1095 C CA . GLU A 1 139 ? 21.198 59.989 31.858 1.00 19.55 139 GLU A CA 1
ATOM 1096 C C . GLU A 1 139 ? 20.309 60.757 32.810 1.00 17.98 139 GLU A C 1
ATOM 1097 O O . GLU A 1 139 ? 19.099 60.675 32.712 1.00 18.08 139 GLU A O 1
ATOM 1099 N N . ILE A 1 140 ? 20.917 61.476 33.740 1.00 17.72 140 ILE A N 1
ATOM 1100 C CA . ILE A 1 140 ? 20.196 62.284 34.716 1.00 17.21 140 ILE A CA 1
ATOM 1101 C C . ILE A 1 140 ? 19.319 63.347 34.055 1.00 16.97 140 ILE A C 1
ATOM 1102 O O . ILE A 1 140 ? 18.272 63.694 34.568 1.00 15.77 140 ILE A O 1
ATOM 1107 N N . ILE A 1 141 ? 19.733 63.838 32.894 1.00 17.77 141 ILE A N 1
ATOM 1108 C CA . ILE A 1 141 ? 18.964 64.878 32.195 1.00 17.53 141 ILE A CA 1
ATOM 1109 C C . ILE A 1 141 ? 17.658 64.304 31.699 1.00 17.13 141 ILE A C 1
ATOM 1110 O O . ILE A 1 141 ? 16.624 64.930 31.840 1.00 15.87 141 ILE A O 1
ATOM 1115 N N . GLU A 1 142 ? 17.682 63.088 31.186 1.00 17.17 142 GLU A N 1
ATOM 1116 C CA . GLU A 1 142 ? 16.467 62.480 30.693 1.00 18.60 142 GLU A CA 1
ATOM 1117 C C . GLU A 1 142 ? 15.539 62.149 31.822 1.00 16.31 142 GLU A C 1
ATOM 1118 O O . GLU A 1 142 ? 14.343 62.299 31.668 1.00 15.01 142 GLU A O 1
ATOM 1124 N N . VAL A 1 143 ? 16.105 61.700 32.954 1.00 15.29 143 VAL A N 1
ATOM 1125 C CA . VAL A 1 143 ? 15.326 61.381 34.154 1.00 13.67 143 VAL A CA 1
ATOM 1126 C C . VAL A 1 143 ? 14.599 62.643 34.584 1.00 12.70 143 VAL A C 1
ATOM 1127 O O . VAL A 1 143 ? 13.426 62.636 34.744 1.00 12.47 143 VAL A O 1
ATOM 1131 N N . ILE A 1 144 ? 15.327 63.722 34.764 1.00 12.75 144 ILE A N 1
ATOM 1132 C CA . ILE A 1 144 ? 14.710 64.998 35.177 1.00 12.41 144 ILE A CA 1
ATOM 1133 C C . ILE A 1 144 ? 13.642 65.486 34.180 1.00 12.77 144 ILE A C 1
ATOM 1134 O O . ILE A 1 144 ? 12.516 65.794 34.586 1.00 11.93 144 ILE A O 1
ATOM 1139 N N . LYS A 1 145 ? 13.979 65.491 32.901 1.00 13.88 145 LYS A N 1
ATOM 1140 C CA . LYS A 1 145 ? 13.002 65.846 31.869 1.00 14.68 145 LYS A CA 1
ATOM 1141 C C . LYS A 1 145 ? 11.748 65.032 31.989 1.00 13.51 145 LYS A C 1
ATOM 1142 O O . LYS A 1 145 ? 10.665 65.602 31.949 1.00 13.58 145 LYS A O 1
ATOM 1148 N N . THR A 1 146 ? 11.874 63.721 32.196 1.00 12.53 146 THR A N 1
ATOM 1149 C CA . THR A 1 146 ? 10.720 62.874 32.310 1.00 12.65 146 THR A CA 1
ATOM 1150 C C . THR A 1 146 ? 9.890 63.148 33.561 1.00 11.95 146 THR A C 1
ATOM 1151 O O . THR A 1 146 ? 8.655 63.198 33.509 1.00 11.63 146 THR A O 1
ATOM 1155 N N . LEU A 1 147 ? 10.562 63.350 34.686 1.00 11.76 147 LEU A N 1
ATOM 1156 C CA . LEU A 1 147 ? 9.844 63.625 35.920 1.00 11.76 147 LEU A CA 1
ATOM 1157 C C . LEU A 1 147 ? 9.077 64.927 35.816 1.00 11.39 147 LEU A C 1
ATOM 1158 O O . LEU A 1 147 ? 7.892 65.017 36.244 1.00 11.12 147 LEU A O 1
ATOM 1163 N N . LYS A 1 148 ? 9.735 65.955 35.300 1.00 11.75 148 LYS A N 1
ATOM 1164 C CA . LYS A 1 148 ? 9.033 67.240 35.078 1.00 12.42 148 LYS A CA 1
ATOM 1165 C C . LYS A 1 148 ? 7.780 67.074 34.210 1.00 13.44 148 LYS A C 1
ATOM 1166 O O . LYS A 1 148 ? 6.703 67.573 34.547 1.00 12.41 148 LYS A O 1
ATOM 1172 N N . SER A 1 149 ? 7.921 66.358 33.107 1.00 14.82 149 SER A N 1
ATOM 1173 C CA . SER A 1 149 ? 6.804 66.165 32.195 1.00 16.33 149 SER A CA 1
ATOM 1174 C C . SER A 1 149 ? 5.723 65.321 32.831 1.00 16.74 149 SER A C 1
ATOM 1175 O O . SER A 1 149 ? 4.582 65.513 32.523 1.00 16.44 149 SER A O 1
ATOM 1178 N N . GLU A 1 150 ? 6.084 64.417 33.743 1.00 16.35 150 GLU A N 1
ATOM 1179 C CA . GLU A 1 150 ? 5.106 63.659 34.542 1.00 17.00 150 GLU A CA 1
ATOM 1180 C C . GLU A 1 150 ? 4.420 64.431 35.661 1.00 15.85 150 GLU A C 1
ATOM 1181 O O . GLU A 1 150 ? 3.555 63.892 36.289 1.00 16.11 150 GLU A O 1
ATOM 1187 N N . GLY A 1 151 ? 4.812 65.678 35.917 1.00 14.33 151 GLY A N 1
ATOM 1188 C CA . GLY A 1 151 ? 4.172 66.543 36.902 1.00 13.08 151 GLY A CA 1
ATOM 1189 C C . GLY A 1 151 ? 4.932 66.736 38.220 1.00 12.02 151 GLY A C 1
ATOM 1190 O O . GLY A 1 151 ? 4.414 67.398 39.143 1.00 11.15 151 GLY A O 1
ATOM 1191 N N . PHE A 1 152 ? 6.159 66.232 38.302 1.00 10.60 152 PHE A N 1
ATOM 1192 C CA . PHE A 1 152 ? 6.960 66.347 39.508 1.00 10.95 152 PHE A CA 1
ATOM 1193 C C . PHE A 1 152 ? 7.701 67.674 39.612 1.00 11.23 152 PHE A C 1
ATOM 1194 O O . PHE A 1 152 ? 8.126 68.261 38.619 1.00 10.89 152 PHE A O 1
ATOM 1202 N N . THR A 1 153 ? 7.906 68.102 40.851 1.00 11.46 153 THR A N 1
ATOM 1203 C CA . THR A 1 153 ? 8.830 69.178 41.155 1.00 11.27 153 THR A CA 1
ATOM 1204 C C . THR A 1 153 ? 10.084 68.489 41.663 1.00 11.18 153 THR A C 1
ATOM 1205 O O . THR A 1 153 ? 10.037 67.683 42.633 1.00 10.98 153 THR A O 1
ATOM 1209 N N . CYS A 1 154 ? 11.186 68.797 41.003 1.00 10.91 154 CYS A N 1
ATOM 1210 C CA . CYS A 1 154 ? 12.479 68.149 41.250 1.00 10.69 154 CYS A CA 1
ATOM 1211 C C . CYS A 1 154 ? 13.454 69.004 42.043 1.00 10.29 154 CYS A C 1
ATOM 1212 O O . CYS A 1 154 ? 13.382 70.264 42.042 1.00 10.28 154 CYS A O 1
ATOM 1215 N N . VAL A 1 155 ? 14.397 68.346 42.708 1.00 9.39 155 VAL A N 1
ATOM 1216 C CA . VAL A 1 155 ? 15.555 69.033 43.279 1.00 9.40 155 VAL A CA 1
ATOM 1217 C C . VAL A 1 155 ? 16.785 68.321 42.767 1.00 9.42 155 VAL A C 1
ATOM 1218 O O . VAL A 1 155 ? 16.922 67.145 43.023 1.00 10.43 155 VAL A O 1
ATOM 1222 N N . LEU A 1 156 ? 17.651 68.998 42.056 1.00 9.96 156 LEU A N 1
ATOM 1223 C CA . LEU A 1 156 ? 18.932 68.447 41.638 1.00 10.61 156 LEU A CA 1
ATOM 1224 C C . LEU A 1 156 ? 19.821 68.383 42.854 1.00 11.17 156 LEU A C 1
ATOM 1225 O O . LEU A 1 156 ? 20.127 69.433 43.470 1.00 11.01 156 LEU A O 1
ATOM 1230 N N . ALA A 1 157 ? 20.271 67.177 43.183 1.00 11.26 157 ALA A N 1
ATOM 1231 C CA . ALA A 1 157 ? 21.078 66.948 44.384 1.00 12.53 157 ALA A CA 1
ATOM 1232 C C . ALA A 1 157 ? 22.426 66.314 44.042 1.00 13.84 157 ALA A C 1
ATOM 1233 O O . ALA A 1 157 ? 22.506 65.351 43.300 1.00 14.60 157 ALA A O 1
ATOM 1235 N N . MET A 1 158 ? 23.467 66.887 44.593 1.00 16.67 158 MET A N 1
ATOM 1236 C CA . MET A 1 158 ? 24.778 66.255 44.590 1.00 18.89 158 MET A CA 1
ATOM 1237 C C . MET A 1 158 ? 25.432 66.315 45.979 1.00 19.52 158 MET A C 1
ATOM 1238 O O . MET A 1 158 ? 25.073 67.148 46.817 1.00 16.13 158 MET A O 1
ATOM 1243 N N . HIS A 1 159 ? 26.396 65.409 46.201 1.00 19.67 159 HIS A N 1
ATOM 1244 C CA . HIS A 1 159 ? 27.220 65.420 47.384 1.00 20.29 159 HIS A CA 1
ATOM 1245 C C . HIS A 1 159 ? 28.685 65.469 46.913 1.00 19.15 159 HIS A C 1
ATOM 1246 O O . HIS A 1 159 ? 29.084 64.760 45.998 1.00 17.19 159 HIS A O 1
ATOM 1253 N N . PHE A 1 160 ? 29.461 66.328 47.553 1.00 18.93 160 PHE A N 1
ATOM 1254 C CA . PHE A 1 160 ? 30.894 66.459 47.272 1.00 18.11 160 PHE A CA 1
ATOM 1255 C C . PHE A 1 160 ? 31.656 65.332 47.887 1.00 17.12 160 PHE A C 1
ATOM 1256 O O . PHE A 1 160 ? 31.369 64.936 49.021 1.00 17.26 160 PHE A O 1
ATOM 1264 N N . ALA A 1 161 ? 32.619 64.804 47.157 1.00 16.11 161 ALA A N 1
ATOM 1265 C CA . ALA A 1 161 ? 33.453 63.738 47.703 1.00 16.06 161 ALA A CA 1
ATOM 1266 C C . ALA A 1 161 ? 34.564 64.219 48.661 1.00 16.02 161 ALA A C 1
ATOM 1267 O O . ALA A 1 161 ? 34.915 63.531 49.609 1.00 17.00 161 ALA A O 1
ATOM 1269 N N . ASN A 1 162 ? 35.135 65.390 48.402 1.00 15.41 162 ASN A N 1
ATOM 1270 C CA . ASN A 1 162 ? 36.351 65.876 49.064 1.00 15.20 162 ASN A CA 1
ATOM 1271 C C . ASN A 1 162 ? 36.241 67.348 49.392 1.00 14.99 162 ASN A C 1
ATOM 1272 O O . ASN A 1 162 ? 37.244 68.084 49.315 1.00 14.31 162 ASN A O 1
ATOM 1277 N N . ALA A 1 163 ? 35.042 67.804 49.789 1.00 15.00 163 ALA A N 1
ATOM 1278 C CA . ALA A 1 163 ? 34.877 69.220 50.159 1.00 15.52 163 ALA A CA 1
ATOM 1279 C C . ALA A 1 163 ? 35.708 69.606 51.377 1.00 16.67 163 ALA A C 1
ATOM 1280 O O . ALA A 1 163 ? 36.079 70.788 51.535 1.00 17.83 163 ALA A O 1
ATOM 1282 N N . ASP A 1 164 ? 35.983 68.637 52.243 1.00 16.82 164 ASP A N 1
ATOM 1283 C CA . ASP A 1 164 ? 36.810 68.864 53.398 1.00 18.25 164 ASP A CA 1
ATOM 1284 C C . ASP A 1 164 ? 38.275 69.243 53.126 1.00 19.35 164 ASP A C 1
ATOM 1285 O O . ASP A 1 164 ? 38.940 69.657 54.069 1.00 21.29 164 ASP A O 1
ATOM 1290 N N . VAL A 1 165 ? 38.786 69.130 51.895 1.00 18.11 165 VAL A N 1
ATOM 1291 C CA . VAL A 1 165 ? 40.184 69.495 51.616 1.00 18.37 165 VAL A CA 1
ATOM 1292 C C . VAL A 1 165 ? 40.260 70.195 50.279 1.00 19.86 165 VAL A C 1
ATOM 1293 O O . VAL A 1 165 ? 39.253 70.331 49.603 1.00 20.21 165 VAL A O 1
ATOM 1297 N N . ASP A 1 166 ? 41.448 70.653 49.878 1.00 21.78 166 ASP A N 1
ATOM 1298 C CA . ASP A 1 166 ? 41.642 71.123 48.507 1.00 23.89 166 ASP A CA 1
ATOM 1299 C C . ASP A 1 166 ? 41.929 69.924 47.675 1.00 23.48 166 ASP A C 1
ATOM 1300 O O . ASP A 1 166 ? 42.848 69.192 47.966 1.00 23.81 166 ASP A O 1
ATOM 1305 N N . HIS A 1 167 ? 41.147 69.728 46.631 1.00 24.94 167 HIS A N 1
ATOM 1306 C CA . HIS A 1 167 ? 41.234 68.518 45.835 1.00 25.44 167 HIS A CA 1
ATOM 1307 C C . HIS A 1 167 ? 40.717 68.858 44.438 1.00 27.22 167 HIS A C 1
ATOM 1308 O O . HIS A 1 167 ? 39.720 69.592 44.323 1.00 28.02 167 HIS A O 1
ATOM 1315 N N . PRO A 1 168 ? 41.358 68.331 43.373 1.00 27.88 168 PRO A N 1
ATOM 1316 C CA . PRO A 1 168 ? 40.905 68.600 41.990 1.00 27.60 168 PRO A CA 1
ATOM 1317 C C . PRO A 1 168 ? 39.544 68.049 41.602 1.00 28.53 168 PRO A C 1
ATOM 1318 O O . PRO A 1 168 ? 38.938 68.521 40.637 1.00 29.16 168 PRO A O 1
ATOM 1322 N N . LEU A 1 169 ? 39.090 67.012 42.276 1.00 27.37 169 LEU A N 1
ATOM 1323 C CA . LEU A 1 169 ? 37.768 66.453 42.014 1.00 28.22 169 LEU A CA 1
ATOM 1324 C C . LEU A 1 169 ? 36.665 67.418 42.486 1.00 26.99 169 LEU A C 1
ATOM 1325 O O . LEU A 1 169 ? 35.556 67.342 41.974 1.00 27.57 169 LEU A O 1
ATOM 1330 N N . ASN A 1 170 ? 36.953 68.322 43.426 1.00 26.25 170 ASN A N 1
ATOM 1331 C CA . ASN A 1 170 ? 35.973 69.363 43.785 1.00 26.34 170 ASN A CA 1
ATOM 1332 C C . ASN A 1 170 ? 35.585 70.229 42.559 1.00 27.95 170 ASN A C 1
ATOM 1333 O O . ASN A 1 170 ? 34.405 70.466 42.345 1.00 26.05 170 ASN A O 1
ATOM 1338 N N . GLU A 1 171 ? 36.548 70.679 41.744 1.00 30.70 171 GLU A N 1
ATOM 1339 C CA . GLU A 1 171 ? 36.202 71.462 40.523 1.00 31.60 171 GLU A CA 1
ATOM 1340 C C . GLU A 1 171 ? 35.456 70.625 39.498 1.00 31.70 171 GLU A C 1
ATOM 1341 O O . GLU A 1 171 ? 34.450 71.081 38.931 1.00 32.63 171 GLU A O 1
ATOM 1347 N N . GLN A 1 172 ? 35.913 69.405 39.246 1.00 31.96 172 GLN A N 1
ATOM 1348 C CA . GLN A 1 172 ? 35.201 68.536 38.317 1.00 31.58 172 GLN A CA 1
ATOM 1349 C C . GLN A 1 172 ? 33.709 68.394 38.743 1.00 30.95 172 GLN A C 1
ATOM 1350 O O . GLN A 1 172 ? 32.797 68.462 37.922 1.00 29.11 172 GLN A O 1
ATOM 1356 N N . GLN A 1 173 ? 33.490 68.183 40.036 1.00 27.83 173 GLN A N 1
ATOM 1357 C CA . GLN A 1 173 ? 32.153 68.060 40.580 1.00 26.44 173 GLN A CA 1
ATOM 1358 C C . GLN A 1 173 ? 31.369 69.385 40.511 1.00 26.19 173 GLN A C 1
ATOM 1359 O O . GLN A 1 173 ? 30.178 69.346 40.210 1.00 24.75 173 GLN A O 1
ATOM 1365 N N . LYS A 1 174 ? 32.002 70.537 40.793 1.00 27.77 174 LYS A N 1
ATOM 1366 C CA . LYS A 1 174 ? 31.270 71.814 40.732 1.00 28.04 174 LYS A CA 1
ATOM 1367 C C . LYS A 1 174 ? 30.765 72.017 39.301 1.00 31.58 174 LYS A C 1
ATOM 1368 O O . LYS A 1 174 ? 29.574 72.256 39.092 1.00 30.56 174 LYS A O 1
ATOM 1370 N N . GLN A 1 175 ? 31.675 71.874 38.325 1.00 34.17 175 GLN A N 1
ATOM 1371 C CA . GLN A 1 175 ? 31.374 72.089 36.896 1.00 35.90 175 GLN A CA 1
ATOM 1372 C C . GLN A 1 175 ? 30.347 71.093 36.354 1.00 34.81 175 GLN A C 1
ATOM 1373 O O . GLN A 1 175 ? 29.447 71.461 35.579 1.00 35.51 175 GLN A O 1
ATOM 1379 N N . GLN A 1 176 ? 30.448 69.838 36.762 1.00 32.05 176 GLN A N 1
ATOM 1380 C CA . GLN A 1 176 ? 29.433 68.861 36.390 1.00 31.55 176 GLN A CA 1
ATOM 1381 C C . GLN A 1 176 ? 28.032 69.304 36.928 1.00 30.63 176 GLN A C 1
ATOM 1382 O O . GLN A 1 176 ? 27.030 69.322 36.189 1.00 29.69 176 GLN A O 1
ATOM 1388 N N . PHE A 1 177 ? 27.982 69.697 38.193 1.00 27.47 177 PHE A N 1
ATOM 1389 C CA . PHE A 1 177 ? 26.751 70.166 38.812 1.00 26.19 177 PHE A CA 1
ATOM 1390 C C . PHE A 1 177 ? 26.161 71.419 38.125 1.00 28.17 177 PHE A C 1
ATOM 1391 O O . PHE A 1 177 ? 24.951 71.472 37.892 1.00 26.40 177 PHE A O 1
ATOM 1399 N N . LEU A 1 178 ? 26.998 72.414 37.814 1.00 28.97 178 LEU A N 1
ATOM 1400 C CA . LEU A 1 178 ? 26.525 73.649 37.131 1.00 30.10 178 LEU A CA 1
ATOM 1401 C C . LEU A 1 178 ? 26.046 73.365 35.702 1.00 30.94 178 LEU A C 1
ATOM 1402 O O . LEU A 1 178 ? 25.069 73.947 35.247 1.00 31.12 178 LEU A O 1
ATOM 1407 N N . HIS A 1 179 ? 26.720 72.456 35.013 1.00 29.68 179 HIS A N 1
ATOM 1408 C CA . HIS A 1 179 ? 26.300 72.026 33.668 1.00 30.14 179 HIS A CA 1
ATOM 1409 C C . HIS A 1 179 ? 24.918 71.428 33.727 1.00 28.67 179 HIS A C 1
ATOM 1410 O O . HIS A 1 179 ? 24.059 71.734 32.894 1.00 28.06 179 HIS A O 1
ATOM 1417 N N . ILE A 1 180 ? 24.674 70.589 34.729 1.00 26.84 180 ILE A N 1
ATOM 1418 C CA . ILE A 1 180 ? 23.397 69.927 34.785 1.00 24.73 180 ILE A CA 1
ATOM 1419 C C . ILE A 1 180 ? 22.340 70.920 35.215 1.00 22.51 180 ILE A C 1
ATOM 1420 O O . ILE A 1 180 ? 21.262 70.916 34.665 1.00 23.49 180 ILE A O 1
ATOM 1425 N N . LYS A 1 181 ? 22.654 71.753 36.192 1.00 21.73 181 LYS A N 1
ATOM 1426 C CA . LYS A 1 181 ? 21.748 72.798 36.659 1.00 22.18 181 LYS A CA 1
ATOM 1427 C C . LYS A 1 181 ? 21.301 73.663 35.442 1.00 22.91 181 LYS A C 1
ATOM 1428 O O . LYS A 1 181 ? 20.100 73.744 35.130 1.00 21.73 181 LYS A O 1
ATOM 1434 N N . GLU A 1 182 ? 22.277 74.258 34.753 1.00 22.72 182 GLU A N 1
ATOM 1435 C CA . GLU A 1 182 ? 22.030 75.060 33.539 1.00 22.83 182 GLU A CA 1
ATOM 1436 C C . GLU A 1 182 ? 21.152 74.327 32.571 1.00 22.60 182 GLU A C 1
ATOM 1437 O O . GLU A 1 182 ? 20.134 74.850 32.116 1.00 22.36 182 GLU A O 1
ATOM 1439 N N . THR A 1 183 ? 21.529 73.106 32.256 1.00 22.48 183 THR A N 1
ATOM 1440 C CA . THR A 1 183 ? 20.756 72.268 31.325 1.00 22.80 183 THR A CA 1
ATOM 1441 C C . THR A 1 183 ? 19.287 71.965 31.747 1.00 21.67 183 THR A C 1
ATOM 1442 O O . THR A 1 183 ? 18.398 71.837 30.881 1.00 21.35 183 THR A O 1
ATOM 1446 N N . CYS A 1 184 ? 19.037 71.856 33.051 1.00 19.92 184 CYS A N 1
ATOM 1447 C CA . CYS A 1 184 ? 17.719 71.488 33.557 1.00 18.80 184 CYS A CA 1
ATOM 1448 C C . CYS A 1 184 ? 16.979 72.649 34.191 1.00 16.03 184 CYS A C 1
ATOM 1449 O O . CYS A 1 184 ? 15.853 72.480 34.643 1.00 15.14 184 CYS A O 1
ATOM 1452 N N . ASP A 1 185 ? 17.572 73.828 34.225 1.00 14.91 185 ASP A N 1
ATOM 1453 C CA . ASP A 1 185 ? 16.863 74.970 34.793 1.00 14.35 185 ASP A CA 1
ATOM 1454 C C . ASP A 1 185 ? 15.610 75.228 33.937 1.00 13.25 185 ASP A C 1
ATOM 1455 O O . ASP A 1 185 ? 15.640 74.958 32.722 1.00 12.63 185 ASP A O 1
ATOM 1460 N N . PRO A 1 186 ? 14.525 75.730 34.525 1.00 11.70 186 PRO A N 1
ATOM 1461 C CA . PRO A 1 186 ? 14.453 76.095 35.937 1.00 11.38 186 PRO A CA 1
ATOM 1462 C C . PRO A 1 186 ? 14.321 74.869 36.865 1.00 11.20 186 PRO A C 1
ATOM 1463 O O . PRO A 1 186 ? 13.418 74.039 36.657 1.00 11.17 186 PRO A O 1
ATOM 1467 N N . ILE A 1 187 ? 15.179 74.781 37.886 1.00 10.89 187 ILE A N 1
ATOM 1468 C CA . ILE A 1 187 ? 15.124 73.673 38.839 1.00 10.70 187 ILE A CA 1
ATOM 1469 C C . ILE A 1 187 ? 15.722 74.081 40.188 1.00 10.60 187 ILE A C 1
ATOM 1470 O O . ILE A 1 187 ? 16.663 74.871 40.250 1.00 10.51 187 ILE A O 1
ATOM 1475 N N . LEU A 1 188 ? 15.156 73.528 41.262 1.00 10.11 188 LEU A N 1
ATOM 1476 C CA . LEU A 1 188 ? 15.741 73.686 42.551 1.00 9.78 188 LEU A CA 1
ATOM 1477 C C . LEU A 1 188 ? 17.023 72.870 42.604 1.00 9.56 188 LEU A C 1
ATOM 1478 O O . LEU A 1 188 ? 17.190 71.865 41.872 1.00 9.22 188 LEU A O 1
ATOM 1483 N N . ALA A 1 189 ? 17.916 73.286 43.487 1.00 9.20 189 ALA A N 1
ATOM 1484 C CA . ALA A 1 189 ? 19.178 72.613 43.636 1.00 9.49 189 ALA A CA 1
ATOM 1485 C C . ALA A 1 189 ? 19.723 72.621 45.076 1.00 9.63 189 ALA A C 1
ATOM 1486 O O . ALA A 1 189 ? 19.439 73.514 45.854 1.00 9.23 189 ALA A O 1
ATOM 1488 N N . SER A 1 190 ? 20.547 71.607 45.352 1.00 9.74 190 SER A N 1
ATOM 1489 C CA . SER A 1 190 ? 21.125 71.376 46.674 1.00 10.51 190 SER A CA 1
ATOM 1490 C C . SER A 1 190 ? 22.439 70.605 46.531 1.00 11.12 190 SER A C 1
ATOM 1491 O O . SER A 1 190 ? 22.482 69.458 45.993 1.00 10.11 190 SER A O 1
ATOM 1494 N N . CYS A 1 191 ? 23.511 71.198 47.058 1.00 12.40 191 CYS A N 1
ATOM 1495 C CA . CYS A 1 191 ? 24.766 70.444 47.095 1.00 13.86 191 CYS A CA 1
ATOM 1496 C C . CYS A 1 191 ? 25.721 70.662 48.271 1.00 12.18 191 CYS A C 1
ATOM 1497 O O . CYS A 1 191 ? 26.686 69.939 48.373 1.00 11.91 191 CYS A O 1
ATOM 1500 N N . CYS A 1 192 ? 25.470 71.621 49.149 1.00 11.09 192 CYS A N 1
ATOM 1501 C CA . CYS A 1 192 ? 26.397 71.891 50.242 1.00 10.53 192 CYS A CA 1
ATOM 1502 C C . CYS A 1 192 ? 26.183 71.050 51.504 1.00 9.95 192 CYS A C 1
ATOM 1503 O O . CYS A 1 192 ? 25.120 71.126 52.170 1.00 9.91 192 CYS A O 1
ATOM 1506 N N . ASN A 1 193 ? 27.205 70.282 51.828 1.00 9.62 193 ASN A N 1
ATOM 1507 C CA . ASN A 1 193 ? 27.388 69.682 53.169 1.00 9.17 193 ASN A CA 1
ATOM 1508 C C . ASN A 1 193 ? 28.028 70.751 54.069 1.00 9.10 193 ASN A C 1
ATOM 1509 O O . ASN A 1 193 ? 28.122 71.903 53.650 1.00 9.40 193 ASN A O 1
ATOM 1514 N N . SER A 1 194 ? 28.465 70.399 55.277 1.00 8.45 194 SER A N 1
ATOM 1515 C CA . SER A 1 194 ? 29.003 71.360 56.190 1.00 8.03 194 SER A CA 1
ATOM 1516 C C . SER A 1 194 ? 30.231 72.042 55.581 1.00 7.88 194 SER A C 1
ATOM 1517 O O . SER A 1 194 ? 30.360 73.249 55.649 1.00 7.44 194 SER A O 1
ATOM 1520 N N . ALA A 1 195 ? 31.098 71.246 54.990 1.00 7.87 195 ALA A N 1
ATOM 1521 C CA . ALA A 1 195 ? 32.351 71.802 54.440 1.00 8.29 195 ALA A CA 1
ATOM 1522 C C . ALA A 1 195 ? 32.074 72.854 53.348 1.00 8.59 195 ALA A C 1
ATOM 1523 O O . ALA A 1 195 ? 32.693 73.966 53.319 1.00 9.11 195 ALA A O 1
ATOM 1525 N N . ALA A 1 196 ? 31.171 72.497 52.439 1.00 8.77 196 ALA A N 1
ATOM 1526 C CA . ALA A 1 196 ? 30.768 73.393 51.356 1.00 9.12 196 ALA A CA 1
ATOM 1527 C C . ALA A 1 196 ? 30.029 74.639 51.859 1.00 9.49 196 ALA A C 1
ATOM 1528 O O . ALA A 1 196 ? 30.170 75.717 51.261 1.00 9.44 196 ALA A O 1
ATOM 1530 N N . ILE A 1 197 ? 29.230 74.514 52.947 1.00 9.41 197 ILE A N 1
ATOM 1531 C CA . ILE A 1 197 ? 28.630 75.708 53.573 1.00 9.15 197 ILE A CA 1
ATOM 1532 C C . ILE A 1 197 ? 29.730 76.723 53.963 1.00 9.83 197 ILE A C 1
ATOM 1533 O O . ILE A 1 197 ? 29.566 77.950 53.766 1.00 9.84 197 ILE A O 1
ATOM 1538 N N . PHE A 1 198 ? 30.854 76.245 54.507 1.00 10.16 198 PHE A N 1
ATOM 1539 C CA . PHE A 1 198 ? 31.938 77.142 54.888 1.00 10.59 198 PHE A CA 1
ATOM 1540 C C . PHE A 1 198 ? 32.701 77.659 53.661 1.00 11.63 198 PHE A C 1
ATOM 1541 O O . PHE A 1 198 ? 33.055 78.848 53.600 1.00 11.40 198 PHE A O 1
ATOM 1549 N N . LYS A 1 199 ? 32.905 76.792 52.685 1.00 12.16 199 LYS A N 1
ATOM 1550 C CA . LYS A 1 199 ? 33.759 77.154 51.559 1.00 13.61 199 LYS A CA 1
ATOM 1551 C C . LYS A 1 199 ? 33.117 77.787 50.344 1.00 14.21 199 LYS A C 1
ATOM 1552 O O . LYS A 1 199 ? 33.733 78.619 49.743 1.00 14.74 199 LYS A O 1
ATOM 1558 N N . TRP A 1 200 ? 31.900 77.402 49.990 1.00 14.12 200 TRP A N 1
ATOM 1559 C CA . TRP A 1 200 ? 31.330 77.760 48.700 1.00 14.70 200 TRP A CA 1
ATOM 1560 C C . TRP A 1 200 ? 29.901 78.264 48.817 1.00 14.39 200 TRP A C 1
ATOM 1561 O O . TRP A 1 200 ? 28.992 77.600 48.310 1.00 14.53 200 TRP A O 1
ATOM 1572 N N . PRO A 1 201 ? 29.702 79.464 49.405 1.00 14.39 201 PRO A N 1
ATOM 1573 C CA . PRO A 1 201 ? 28.328 79.983 49.512 1.00 14.54 201 PRO A CA 1
ATOM 1574 C C . PRO A 1 201 ? 27.699 80.165 48.150 1.00 15.10 201 PRO A C 1
ATOM 1575 O O . PRO A 1 201 ? 26.481 80.132 48.061 1.00 14.95 201 PRO A O 1
ATOM 1579 N N . GLU A 1 202 ? 28.503 80.335 47.098 1.00 15.27 202 GLU A N 1
ATOM 1580 C CA . GLU A 1 202 ? 27.956 80.477 45.731 1.00 15.72 202 GLU A CA 1
ATOM 1581 C C . GLU A 1 202 ? 27.217 79.229 45.241 1.00 14.53 202 GLU A C 1
ATOM 1582 O O . GLU A 1 202 ? 26.438 79.292 44.275 1.00 14.04 202 GLU A O 1
ATOM 1588 N N . LEU A 1 203 ? 27.477 78.097 45.876 1.00 12.97 203 LEU A N 1
ATOM 1589 C CA . LEU A 1 203 ? 26.746 76.833 45.598 1.00 12.54 203 LEU A CA 1
ATOM 1590 C C . LEU A 1 203 ? 25.605 76.497 46.565 1.00 11.37 203 LEU A C 1
ATOM 1591 O O . LEU A 1 203 ? 25.073 75.383 46.504 1.00 11.20 203 LEU A O 1
ATOM 1596 N N . ASN A 1 204 ? 25.168 77.451 47.371 1.00 10.75 204 ASN A N 1
ATOM 1597 C CA . ASN A 1 204 ? 24.077 77.210 48.301 1.00 11.05 204 ASN A CA 1
ATOM 1598 C C . ASN A 1 204 ? 22.784 76.869 47.584 1.00 11.43 204 ASN A C 1
ATOM 1599 O O . ASN A 1 204 ? 22.075 75.953 47.983 1.00 10.63 204 ASN A O 1
ATOM 1604 N N . PHE A 1 205 ? 22.481 77.615 46.513 1.00 11.28 205 PHE A N 1
ATOM 1605 C CA . PHE A 1 205 ? 21.160 77.469 45.844 1.00 11.46 205 PHE A CA 1
ATOM 1606 C C . PHE A 1 205 ? 19.992 77.389 46.832 1.00 10.68 205 PHE A C 1
ATOM 1607 O O . PHE A 1 205 ? 19.933 78.182 47.799 1.00 10.08 205 PHE A O 1
ATOM 1615 N N . ASP A 1 206 ? 19.076 76.433 46.650 1.00 9.98 206 ASP A N 1
ATOM 1616 C CA . ASP A 1 206 ? 17.803 76.454 47.389 1.00 9.63 206 ASP A CA 1
ATOM 1617 C C . ASP 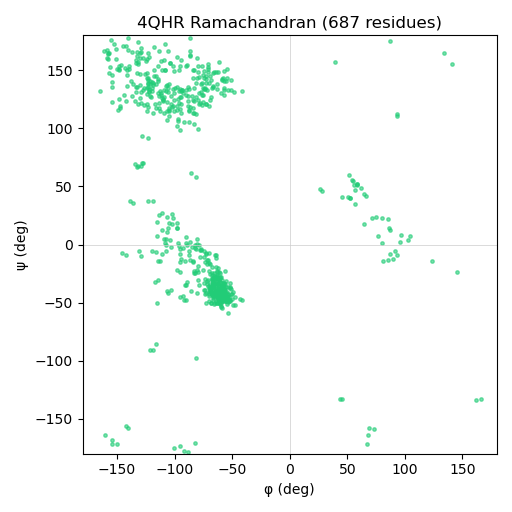A 1 206 ? 17.831 75.731 48.747 1.00 9.52 206 ASP A C 1
ATOM 1618 O O . ASP A 1 206 ? 17.124 76.122 49.674 1.00 10.08 206 ASP A O 1
ATOM 1623 N N . TYR A 1 207 ? 18.621 74.676 48.852 1.00 9.51 207 TYR A N 1
ATOM 1624 C CA . TYR A 1 207 ? 18.741 73.874 50.063 1.00 9.12 207 TYR A CA 1
ATOM 1625 C C . TYR A 1 207 ? 20.203 73.531 50.350 1.00 8.72 207 TYR A C 1
ATOM 1626 O O . TYR A 1 207 ? 20.883 73.001 49.513 1.00 9.18 207 TYR A O 1
ATOM 1635 N N . VAL A 1 208 ? 20.649 73.820 51.572 1.00 8.42 208 VAL A N 1
ATOM 1636 C CA . VAL A 1 208 ? 21.912 73.319 52.093 1.00 8.08 208 VAL A CA 1
ATOM 1637 C C . VAL A 1 208 ? 21.586 72.165 53.082 1.00 8.21 208 VAL A C 1
ATOM 1638 O O . VAL A 1 208 ? 20.471 72.104 53.674 1.00 8.06 208 VAL A O 1
ATOM 1642 N N . ARG A 1 209 ? 22.561 71.296 53.271 1.00 8.16 209 ARG A N 1
ATOM 1643 C CA . ARG A 1 209 ? 22.423 70.080 54.059 1.00 8.54 209 ARG A CA 1
ATOM 1644 C C . ARG A 1 209 ? 23.536 69.942 55.090 1.00 7.65 209 ARG A C 1
ATOM 1645 O O . ARG A 1 209 ? 24.347 69.071 54.969 1.00 7.63 209 ARG A O 1
ATOM 1653 N N . PRO A 1 210 ? 23.558 70.805 56.097 1.00 6.75 210 PRO A N 1
ATOM 1654 C CA . PRO A 1 210 ? 24.527 70.614 57.129 1.00 6.62 210 PRO A CA 1
ATOM 1655 C C . PRO A 1 210 ? 24.322 69.354 57.974 1.00 6.46 210 PRO A C 1
ATOM 1656 O O . PRO A 1 210 ? 23.207 69.082 58.426 1.00 6.32 210 PRO A O 1
ATOM 1660 N N . GLY A 1 211 ? 25.403 68.646 58.221 1.00 6.35 211 GLY A N 1
ATOM 1661 C CA . GLY A 1 211 ? 25.428 67.607 59.258 1.00 6.27 211 GLY A CA 1
ATOM 1662 C C . GLY A 1 211 ? 26.377 67.870 60.419 1.00 6.16 211 GLY A C 1
ATOM 1663 O O . GLY A 1 211 ? 25.981 68.430 61.461 1.00 5.84 211 GLY A O 1
ATOM 1664 N N . ILE A 1 212 ? 27.638 67.485 60.216 1.00 6.20 212 ILE A N 1
ATOM 1665 C CA . ILE A 1 212 ? 28.605 67.530 61.296 1.00 6.20 212 ILE A CA 1
ATOM 1666 C C . ILE A 1 212 ? 28.669 68.877 62.016 1.00 6.25 212 ILE A C 1
ATOM 1667 O O . ILE A 1 212 ? 28.853 68.918 63.236 1.00 5.76 212 ILE A O 1
ATOM 1672 N N . MET A 1 213 ? 28.548 69.988 61.288 1.00 6.49 213 MET A N 1
ATOM 1673 C CA . MET A 1 213 ? 28.661 71.290 61.969 1.00 6.90 213 MET A CA 1
ATOM 1674 C C . MET A 1 213 ? 27.544 71.545 63.000 1.00 6.92 213 MET A C 1
ATOM 1675 O O . MET A 1 213 ? 27.767 72.259 63.994 1.00 7.02 213 MET A O 1
ATOM 1680 N N . LEU A 1 214 ? 26.375 70.948 62.793 1.00 6.69 214 LEU A N 1
ATOM 1681 C CA . LEU A 1 214 ? 25.281 71.082 63.771 1.00 6.56 214 LEU A CA 1
ATOM 1682 C C . LEU A 1 214 ? 25.668 70.603 65.169 1.00 6.57 214 LEU A C 1
ATOM 1683 O O . LEU A 1 214 ? 25.223 71.187 66.180 1.00 5.97 214 LEU A O 1
ATOM 1688 N N . TYR A 1 215 ? 26.537 69.565 65.181 1.00 6.65 215 TYR A N 1
ATOM 1689 C CA . TYR A 1 215 ? 26.973 68.850 66.366 1.00 6.86 215 TYR A CA 1
ATOM 1690 C C . TYR A 1 215 ? 28.235 69.468 67.010 1.00 7.29 215 TYR A C 1
ATOM 1691 O O . TYR A 1 215 ? 28.704 69.039 68.050 1.00 7.27 215 TYR A O 1
ATOM 1700 N N . GLY A 1 216 ? 28.719 70.557 66.421 1.00 7.60 216 GLY A N 1
ATOM 1701 C CA . GLY A 1 216 ? 29.869 71.226 66.965 1.00 7.88 216 GLY A CA 1
ATOM 1702 C C . GLY A 1 216 ? 31.100 70.374 66.906 1.00 7.91 216 GLY A C 1
ATOM 1703 O O . GLY A 1 216 ? 31.878 70.330 67.824 1.00 8.25 216 GLY A O 1
ATOM 1704 N N . ALA A 1 217 ? 31.277 69.726 65.786 1.00 8.16 217 ALA A N 1
ATOM 1705 C CA . ALA A 1 217 ? 32.504 69.079 65.448 1.00 8.67 217 ALA A CA 1
ATOM 1706 C C . ALA A 1 217 ? 32.883 69.606 64.056 1.00 9.05 217 ALA A C 1
ATOM 1707 O O . ALA A 1 217 ? 32.039 70.149 63.316 1.00 8.82 217 ALA A O 1
ATOM 1709 N N . SER A 1 218 ? 34.147 69.461 63.712 1.00 10.00 218 SER A N 1
ATOM 1710 C CA . SER A 1 218 ? 34.716 70.071 62.479 1.00 11.26 218 SER A CA 1
ATOM 1711 C C . SER A 1 218 ? 34.657 69.216 61.222 1.00 11.82 218 SER A C 1
ATOM 1712 O O . SER A 1 218 ? 35.013 68.061 61.235 1.00 12.33 218 SER A O 1
ATOM 1715 N N . PRO A 1 219 ? 34.215 69.795 60.104 1.00 12.71 219 PRO A N 1
ATOM 1716 C CA . PRO A 1 219 ? 34.328 69.059 58.814 1.00 13.47 219 PRO A CA 1
ATOM 1717 C C . PRO A 1 219 ? 35.765 69.069 58.220 1.00 13.39 219 PRO A C 1
ATOM 1718 O O . PRO A 1 219 ? 35.964 68.429 57.203 1.00 15.09 219 PRO A O 1
ATOM 1722 N N . PHE A 1 220 ? 36.693 69.782 58.857 1.00 13.41 220 PHE A N 1
ATOM 1723 C CA . PHE A 1 220 ? 38.043 70.051 58.310 1.00 14.08 220 PHE A CA 1
ATOM 1724 C C . PHE A 1 220 ? 39.132 69.540 59.250 1.00 15.65 220 PHE A C 1
ATOM 1725 O O . PHE A 1 220 ? 39.111 69.822 60.452 1.00 14.98 220 PHE A O 1
ATOM 1733 N N . ALA A 1 221 ? 40.117 68.860 58.680 1.00 18.14 221 ALA A N 1
ATOM 1734 C CA . ALA A 1 221 ? 41.257 68.341 59.445 1.00 20.21 221 ALA A CA 1
ATOM 1735 C C . ALA A 1 221 ? 42.119 69.443 60.002 1.00 22.20 221 ALA A C 1
ATOM 1736 O O . ALA A 1 221 ? 42.727 69.277 61.052 1.00 23.09 221 ALA A O 1
ATOM 1738 N N . ASP A 1 222 ? 42.147 70.586 59.319 1.00 23.89 222 ASP A N 1
ATOM 1739 C CA . ASP A 1 222 ? 43.017 71.682 59.679 1.00 24.75 222 ASP A CA 1
ATOM 1740 C C . ASP A 1 222 ? 42.283 72.868 60.337 1.00 23.48 222 ASP A C 1
ATOM 1741 O O . ASP A 1 222 ? 42.841 73.960 60.446 1.00 21.11 222 ASP A O 1
ATOM 1746 N N . LYS A 1 223 ? 41.038 72.673 60.771 1.00 21.58 223 LYS A N 1
ATOM 1747 C CA . LYS A 1 223 ? 40.331 73.717 61.484 1.00 21.39 223 LYS A CA 1
ATOM 1748 C C . LYS A 1 223 ? 39.677 73.163 62.704 1.00 19.28 223 LYS A C 1
ATOM 1749 O O . LYS A 1 223 ? 39.032 72.114 62.628 1.00 18.52 223 LYS A O 1
ATOM 1755 N N . THR A 1 224 ? 39.811 73.884 63.814 1.00 17.32 224 THR A N 1
ATOM 1756 C CA . THR A 1 224 ? 39.101 73.542 65.038 1.00 16.38 224 THR A CA 1
ATOM 1757 C C . THR A 1 224 ? 37.727 74.175 65.026 1.00 15.19 224 THR A C 1
ATOM 1758 O O . THR A 1 224 ? 37.459 75.131 64.272 1.00 14.71 224 THR A O 1
ATOM 1762 N N . VAL A 1 225 ? 36.849 73.664 65.892 1.00 14.78 225 VAL A N 1
ATOM 1763 C CA . VAL A 1 225 ? 35.515 74.261 66.026 1.00 14.77 225 VAL A CA 1
ATOM 1764 C C . VAL A 1 225 ? 35.595 75.690 66.523 1.00 15.79 225 VAL A C 1
ATOM 1765 O O . VAL A 1 225 ? 34.717 76.512 66.230 1.00 15.30 225 VAL A O 1
ATOM 1769 N N . HIS A 1 226 ? 36.644 75.995 67.278 1.00 15.87 226 HIS A N 1
ATOM 1770 C CA . HIS A 1 226 ? 36.865 77.381 67.672 1.00 17.18 226 HIS A CA 1
ATOM 1771 C C . HIS A 1 226 ? 37.161 78.275 66.487 1.00 15.43 226 HIS A C 1
ATOM 1772 O O . HIS A 1 226 ? 36.666 79.378 66.442 1.00 14.54 226 HIS A O 1
ATOM 1779 N N . ASP A 1 227 ? 37.959 77.790 65.552 1.00 15.30 227 ASP A N 1
ATOM 1780 C CA . ASP A 1 227 ? 38.228 78.527 64.298 1.00 16.32 227 ASP A CA 1
ATOM 1781 C C . ASP A 1 227 ? 36.973 78.745 63.491 1.00 16.05 227 ASP A C 1
ATOM 1782 O O . ASP A 1 227 ? 36.851 79.748 62.758 1.00 16.52 227 ASP A O 1
ATOM 1787 N N . LEU A 1 228 ? 36.041 77.812 63.614 1.00 14.78 228 LEU A N 1
ATOM 1788 C CA . LEU A 1 228 ? 34.841 77.839 62.829 1.00 13.94 228 LEU A CA 1
ATOM 1789 C C . LEU A 1 228 ? 33.679 78.482 63.498 1.00 12.85 228 LEU A C 1
ATOM 1790 O O . LEU A 1 228 ? 32.645 78.606 62.848 1.00 11.96 228 LEU A O 1
ATOM 1795 N N . ASP A 1 229 ? 33.852 78.882 64.756 1.00 12.21 229 ASP A N 1
ATOM 1796 C CA . ASP A 1 229 ? 32.813 79.394 65.643 1.00 12.32 229 ASP A CA 1
ATOM 1797 C C . ASP A 1 229 ? 31.625 78.405 65.740 1.00 11.79 229 ASP A C 1
ATOM 1798 O O . ASP A 1 229 ? 30.463 78.766 65.489 1.00 10.84 229 ASP A O 1
ATOM 1803 N N . LEU A 1 230 ? 31.949 77.166 66.112 1.00 10.81 230 LEU A N 1
ATOM 1804 C CA . LEU A 1 230 ? 30.915 76.172 66.443 1.00 10.85 230 LEU A CA 1
ATOM 1805 C C . LEU A 1 230 ? 31.035 75.725 67.899 1.00 10.93 230 LEU A C 1
ATOM 1806 O O . LEU A 1 230 ? 32.152 75.700 68.456 1.00 11.08 230 LEU A O 1
ATOM 1811 N N . LYS A 1 231 ? 29.914 75.354 68.510 1.00 10.47 231 LYS A N 1
ATOM 1812 C CA . LYS A 1 231 ? 29.897 74.911 69.897 1.00 11.41 231 LYS A CA 1
ATOM 1813 C C . LYS A 1 231 ? 29.733 73.388 70.029 1.00 10.75 231 LYS A C 1
ATOM 1814 O O . LYS A 1 231 ? 28.703 72.848 69.617 1.00 10.65 231 LYS A O 1
ATOM 1820 N N . PRO A 1 232 ? 30.738 72.700 70.618 1.00 10.53 232 PRO A N 1
ATOM 1821 C CA . PRO A 1 232 ? 30.569 71.241 70.821 1.00 10.05 232 PRO A CA 1
ATOM 1822 C C . PRO A 1 232 ? 29.251 70.939 71.517 1.00 9.63 232 PRO A C 1
ATOM 1823 O O . PRO A 1 232 ? 28.913 71.565 72.544 1.00 9.82 232 PRO A O 1
ATOM 1827 N N . VAL A 1 233 ? 28.517 69.971 70.998 1.00 9.05 233 VAL A N 1
ATOM 1828 C CA . VAL A 1 233 ? 27.228 69.630 71.565 1.00 8.74 233 VAL A CA 1
ATOM 1829 C C . VAL A 1 233 ? 27.371 68.502 72.617 1.00 8.32 233 VAL A C 1
ATOM 1830 O O . VAL A 1 233 ? 26.744 68.540 73.705 1.00 8.67 233 VAL A O 1
ATOM 1834 N N . MET A 1 234 ? 28.158 67.483 72.299 1.00 7.78 234 MET A N 1
ATOM 1835 C CA . MET A 1 234 ? 28.319 66.339 73.166 1.00 7.50 234 MET A CA 1
ATOM 1836 C C . MET A 1 234 ? 29.517 66.486 74.111 1.00 7.24 234 MET A C 1
ATOM 1837 O O . MET A 1 234 ? 30.636 66.752 73.650 1.00 6.83 234 MET A O 1
ATOM 1842 N N . THR A 1 235 ? 29.261 66.247 75.396 1.00 7.25 235 THR A N 1
ATOM 1843 C CA . THR A 1 235 ? 30.327 65.948 76.358 1.00 7.46 235 THR A CA 1
ATOM 1844 C C . THR A 1 235 ? 30.222 64.499 76.828 1.00 7.49 235 THR A C 1
ATOM 1845 O O . THR A 1 235 ? 29.134 64.035 77.286 1.00 7.85 235 THR A O 1
ATOM 1849 N N . PHE A 1 236 ? 31.332 63.767 76.752 1.00 7.45 236 PHE A N 1
ATOM 1850 C CA . PHE A 1 236 ? 31.364 62.337 77.112 1.00 7.55 236 PHE A CA 1
ATOM 1851 C C . PHE A 1 236 ? 32.242 62.272 78.371 1.00 8.06 236 PHE A C 1
ATOM 1852 O O . PHE A 1 236 ? 33.432 62.600 78.324 1.00 7.83 236 PHE A O 1
ATOM 1860 N N . THR A 1 237 ? 31.631 61.876 79.496 1.00 8.57 237 THR A N 1
ATOM 1861 C CA . THR A 1 237 ? 32.344 61.768 80.784 1.00 8.76 237 THR A CA 1
ATOM 1862 C C . THR A 1 237 ? 32.337 60.400 81.466 1.00 8.89 237 THR A C 1
ATOM 1863 O O . THR A 1 237 ? 31.538 59.530 81.179 1.00 8.94 237 THR A O 1
ATOM 1867 N N . ALA A 1 238 ? 33.291 60.228 82.394 1.00 9.24 238 ALA A N 1
ATOM 1868 C CA . ALA A 1 238 ? 33.326 59.100 83.306 1.00 9.45 238 ALA A CA 1
ATOM 1869 C C . ALA A 1 238 ? 34.013 59.580 84.621 1.00 9.86 238 ALA A C 1
ATOM 1870 O O . ALA A 1 238 ? 34.212 60.769 84.811 1.00 11.29 238 ALA A O 1
ATOM 1872 N N . GLU A 1 239 ? 34.315 58.687 85.533 1.00 10.08 239 GLU A N 1
ATOM 1873 C CA . GLU A 1 239 ? 34.913 59.053 86.806 1.00 10.26 239 GLU A CA 1
ATOM 1874 C C . GLU A 1 239 ? 36.087 58.163 87.154 1.00 9.77 239 GLU A C 1
ATOM 1875 O O . GLU A 1 239 ? 36.236 57.010 86.681 1.00 9.45 239 GLU A O 1
ATOM 1881 N N . ILE A 1 240 ? 36.938 58.731 87.988 1.00 9.76 240 ILE A N 1
ATOM 1882 C CA . ILE A 1 240 ? 38.034 57.967 88.597 1.00 9.92 240 ILE A CA 1
ATOM 1883 C C . ILE A 1 240 ? 37.534 56.943 89.612 1.00 9.56 240 ILE A C 1
ATOM 1884 O O . ILE A 1 240 ? 36.841 57.283 90.543 1.00 9.35 240 ILE A O 1
ATOM 1889 N N . ILE A 1 241 ? 37.908 55.686 89.413 1.00 9.27 241 ILE A N 1
ATOM 1890 C CA . ILE A 1 241 ? 37.457 54.572 90.256 1.00 9.69 241 ILE A CA 1
ATOM 1891 C C . ILE A 1 241 ? 38.559 53.933 91.099 1.00 10.10 241 ILE A C 1
ATOM 1892 O O . ILE A 1 241 ? 38.259 53.140 92.003 1.00 9.77 241 ILE A O 1
ATOM 1897 N N . ALA A 1 242 ? 39.817 54.245 90.779 1.00 10.31 242 ALA A N 1
ATOM 1898 C CA . ALA A 1 242 ? 40.973 53.755 91.531 1.00 11.00 242 ALA A CA 1
ATOM 1899 C C . ALA A 1 242 ? 42.186 54.648 91.353 1.00 11.88 242 ALA A C 1
ATOM 1900 O O . ALA A 1 242 ? 42.380 55.234 90.288 1.00 11.32 242 ALA A O 1
ATOM 1902 N N . LEU A 1 243 ? 43.006 54.725 92.411 1.00 12.49 243 LEU A N 1
ATOM 1903 C CA . LEU A 1 243 ? 44.247 55.462 92.379 1.00 14.60 243 LEU A CA 1
ATOM 1904 C C . LEU A 1 243 ? 45.420 54.558 92.724 1.00 15.44 243 LEU A C 1
ATOM 1905 O O . LEU A 1 243 ? 45.295 53.692 93.599 1.00 15.84 243 LEU A O 1
ATOM 1910 N N . ASN A 1 244 ? 46.553 54.773 92.068 1.00 16.75 244 ASN A N 1
ATOM 1911 C CA . ASN A 1 244 ? 47.659 53.853 92.192 1.00 18.53 244 ASN A CA 1
ATOM 1912 C C . ASN A 1 244 ? 48.971 54.593 92.054 1.00 19.88 244 ASN A C 1
ATOM 1913 O O . ASN A 1 244 ? 49.168 55.302 91.088 1.00 18.26 244 ASN A O 1
ATOM 1918 N N . HIS A 1 245 ? 49.865 54.465 93.037 1.00 22.14 245 HIS A N 1
ATOM 1919 C CA . HIS A 1 245 ? 51.224 55.049 92.890 1.00 25.28 245 HIS A CA 1
ATOM 1920 C C . HIS A 1 245 ? 52.139 53.926 92.407 1.00 25.89 245 HIS A C 1
ATOM 1921 O O . HIS A 1 245 ? 52.222 52.893 93.075 1.00 25.67 245 HIS A O 1
ATOM 1928 N N . ILE A 1 246 ? 52.779 54.106 91.252 1.00 26.21 246 ILE A N 1
ATOM 1929 C CA . ILE A 1 246 ? 53.693 53.111 90.697 1.00 28.74 246 ILE A CA 1
ATOM 1930 C C . ILE A 1 246 ? 55.149 53.609 90.635 1.00 29.65 246 ILE A C 1
ATOM 1931 O O . ILE A 1 246 ? 55.407 54.819 90.558 1.00 28.44 246 ILE A O 1
ATOM 1936 N N . GLU A 1 247 ? 56.091 52.650 90.682 1.00 31.91 247 GLU A N 1
ATOM 1937 C CA . GLU A 1 247 ? 57.562 52.913 90.653 1.00 31.68 247 GLU A CA 1
ATOM 1938 C C . GLU A 1 247 ? 58.149 52.814 89.250 1.00 31.70 247 GLU A C 1
ATOM 1939 O O . GLU A 1 247 ? 57.598 52.091 88.397 1.00 32.60 247 GLU A O 1
ATOM 1945 N N . ALA A 1 248 ? 59.256 53.527 89.008 1.00 28.25 248 ALA A N 1
ATOM 1946 C CA . ALA A 1 248 ? 60.018 53.407 87.753 1.00 28.37 248 ALA A CA 1
ATOM 1947 C C . ALA A 1 248 ? 60.164 51.937 87.273 1.00 28.31 248 ALA A C 1
ATOM 1948 O O . ALA A 1 248 ? 60.486 51.055 88.067 1.00 27.56 248 ALA A O 1
ATOM 1950 N N . GLY A 1 249 ? 59.897 51.685 85.987 1.00 28.11 249 GLY A N 1
ATOM 1951 C CA . GLY A 1 249 ? 60.010 50.343 85.386 1.00 28.18 249 GLY A CA 1
ATOM 1952 C C . GLY A 1 249 ? 58.743 49.468 85.437 1.00 28.12 249 GLY A C 1
ATOM 1953 O O . GLY A 1 249 ? 58.679 48.425 84.763 1.00 27.66 249 GLY A O 1
ATOM 1954 N N . GLU A 1 250 ? 57.745 49.871 86.228 1.00 28.10 250 GLU A N 1
ATOM 1955 C CA . GLU A 1 250 ? 56.440 49.161 86.262 1.00 27.49 250 GLU A CA 1
ATOM 1956 C C . GLU A 1 250 ? 55.610 49.411 85.003 1.00 26.93 250 GLU A C 1
ATOM 1957 O O . GLU A 1 250 ? 55.623 50.519 84.486 1.00 28.21 250 GLU A O 1
ATOM 1963 N N . HIS A 1 251 ? 54.892 48.381 84.526 1.00 25.67 251 HIS A N 1
ATOM 1964 C CA . HIS A 1 251 ? 54.062 48.504 83.322 1.00 25.25 251 HIS A CA 1
ATOM 1965 C C . HIS A 1 251 ? 52.589 48.755 83.656 1.00 25.09 251 HIS A C 1
ATOM 1966 O O . HIS A 1 251 ? 52.163 48.528 84.791 1.00 23.16 251 HIS A O 1
ATOM 1973 N N . VAL A 1 252 ? 51.834 49.257 82.679 1.00 24.17 252 VAL A N 1
ATOM 1974 C CA . VAL A 1 252 ? 50.409 49.504 82.904 1.00 23.79 252 VAL A CA 1
ATOM 1975 C C . VAL A 1 252 ? 49.580 48.881 81.790 1.00 22.91 252 VAL A C 1
ATOM 1976 O O . VAL A 1 252 ? 49.891 49.056 80.588 1.00 23.32 252 VAL A O 1
ATOM 1980 N N . GLY A 1 253 ? 48.541 48.148 82.209 1.00 22.90 253 GLY A N 1
ATOM 1981 C CA . GLY A 1 253 ? 47.486 47.636 81.313 1.00 22.74 253 GLY A CA 1
ATOM 1982 C C . GLY A 1 253 ? 47.732 46.296 80.638 1.00 23.47 253 GLY A C 1
ATOM 1983 O O . GLY A 1 253 ? 48.823 45.692 80.756 1.00 22.13 253 GLY A O 1
ATOM 1984 N N . TYR A 1 254 ? 46.698 45.844 79.929 1.00 23.36 254 TYR A N 1
ATOM 1985 C CA . TYR A 1 254 ? 46.787 44.733 78.999 1.00 25.03 254 TYR A CA 1
ATOM 1986 C C . TYR A 1 254 ? 47.857 45.084 77.996 1.00 25.52 254 TYR A C 1
ATOM 1987 O O . TYR A 1 254 ? 47.948 46.249 77.573 1.00 25.74 254 TYR A O 1
ATOM 1996 N N . GLY A 1 255 ? 48.663 44.089 77.615 1.00 25.24 255 GLY A N 1
ATOM 1997 C CA . GLY A 1 255 ? 49.789 44.323 76.710 1.00 25.35 255 GLY A CA 1
ATOM 1998 C C . GLY A 1 255 ? 51.073 44.897 77.338 1.00 27.14 255 GLY A C 1
ATOM 1999 O O . GLY A 1 255 ? 52.150 44.876 76.694 1.00 25.83 255 GLY A O 1
ATOM 2000 N N . SER A 1 256 ? 50.987 45.411 78.572 1.00 26.32 256 SER A N 1
ATOM 2001 C CA . SER A 1 256 ? 52.129 46.054 79.236 1.00 29.78 256 SER A CA 1
ATOM 2002 C C . SER A 1 256 ? 52.859 47.017 78.282 1.00 31.04 256 SER A C 1
ATOM 2003 O O . SER A 1 256 ? 54.095 47.102 78.259 1.00 30.75 256 SER A O 1
ATOM 2006 N N . THR A 1 257 ? 52.072 47.755 77.499 1.00 31.75 257 THR A N 1
ATOM 2007 C CA . THR A 1 257 ? 52.621 48.601 76.436 1.00 32.17 257 THR A CA 1
ATOM 2008 C C . THR A 1 257 ? 53.195 49.896 76.997 1.00 33.11 257 THR A C 1
ATOM 2009 O O . THR A 1 257 ? 53.853 50.633 76.263 1.00 34.19 257 THR A O 1
ATOM 2013 N N . PHE A 1 258 ? 52.934 50.182 78.279 1.00 32.48 258 PHE A N 1
ATOM 2014 C CA . PHE A 1 258 ? 53.435 51.386 78.903 1.00 31.79 258 PHE A CA 1
ATOM 2015 C C . PHE A 1 258 ? 54.321 51.037 80.084 1.00 30.47 258 PHE A C 1
ATOM 2016 O O . PHE A 1 258 ? 53.909 50.318 80.985 1.00 28.74 258 PHE A O 1
ATOM 2024 N N . CYS A 1 259 ? 55.529 51.595 80.063 1.00 30.93 259 CYS A N 1
ATOM 2025 C CA . CYS A 1 259 ? 56.507 51.420 81.111 1.00 31.34 259 CYS A CA 1
ATOM 2026 C C . CYS A 1 259 ? 56.745 52.762 81.815 1.00 31.09 259 CYS A C 1
ATOM 2027 O O . CYS A 1 259 ? 57.027 53.760 81.154 1.00 32.13 259 CYS A O 1
ATOM 2030 N N . ALA A 1 260 ? 56.641 52.800 83.144 1.00 30.23 260 ALA A N 1
ATOM 2031 C CA . ALA A 1 260 ? 56.927 54.049 83.876 1.00 31.55 260 ALA A CA 1
ATOM 2032 C C . ALA A 1 260 ? 58.443 54.407 83.865 1.00 31.54 260 ALA A C 1
ATOM 2033 O O . ALA A 1 260 ? 59.268 53.644 84.357 1.00 31.13 260 ALA A O 1
ATOM 2035 N N . GLN A 1 261 ? 58.797 55.558 83.302 1.00 33.37 261 GLN A N 1
ATOM 2036 C CA . GLN A 1 261 ? 60.201 56.029 83.272 1.00 36.37 261 GLN A CA 1
ATOM 2037 C C . GLN A 1 261 ? 60.598 56.839 84.549 1.00 38.81 261 GLN A C 1
ATOM 2038 O O . GLN A 1 261 ? 61.753 57.245 84.694 1.00 42.98 261 GLN A O 1
ATOM 2040 N N . GLN A 1 262 ? 59.636 57.102 85.443 1.00 36.83 262 GLN A N 1
ATOM 2041 C CA . GLN A 1 262 ? 59.879 57.701 86.775 1.00 34.36 262 GLN A CA 1
ATOM 2042 C C . GLN A 1 262 ? 58.748 57.186 87.624 1.00 33.60 262 GLN A C 1
ATOM 2043 O O . GLN A 1 262 ? 57.811 56.581 87.100 1.00 33.36 262 GLN A O 1
ATOM 2045 N N . ALA A 1 263 ? 58.782 57.438 88.922 1.00 33.22 263 ALA A N 1
ATOM 2046 C CA . ALA A 1 263 ? 57.637 57.116 89.752 1.00 32.51 263 ALA A CA 1
ATOM 2047 C C . ALA A 1 263 ? 56.429 58.009 89.368 1.00 34.03 263 ALA A C 1
ATOM 2048 O O . ALA A 1 263 ? 56.586 59.172 88.961 1.00 32.76 263 ALA A O 1
ATOM 2050 N N . MET A 1 264 ? 55.217 57.468 89.488 1.00 31.20 264 MET A N 1
ATOM 2051 C CA . MET A 1 264 ? 54.051 58.215 89.055 1.00 27.75 264 MET A CA 1
ATOM 2052 C C . MET A 1 264 ? 52.747 57.772 89.693 1.00 24.07 264 MET A C 1
ATOM 2053 O O . MET A 1 264 ? 52.660 56.702 90.285 1.00 24.08 264 MET A O 1
ATOM 2058 N N . ASP A 1 265 ? 51.752 58.639 89.569 1.00 21.60 265 ASP A N 1
ATOM 2059 C CA . ASP A 1 265 ? 50.391 58.403 90.053 1.00 19.55 265 ASP A CA 1
ATOM 2060 C C . ASP A 1 265 ? 49.507 58.116 88.835 1.00 17.20 265 ASP A C 1
ATOM 2061 O O . ASP A 1 265 ? 49.572 58.823 87.859 1.00 17.80 265 ASP A O 1
ATOM 2066 N N . ILE A 1 266 ? 48.731 57.052 88.932 1.00 15.38 266 ILE A N 1
ATOM 2067 C CA . ILE A 1 266 ? 47.867 56.536 87.879 1.00 14.46 266 ILE A CA 1
ATOM 2068 C C . ILE A 1 266 ? 46.479 56.579 88.421 1.00 12.36 266 ILE A C 1
ATOM 2069 O O . ILE A 1 266 ? 46.281 56.276 89.580 1.00 10.92 266 ILE A O 1
ATOM 2074 N N . ALA A 1 267 ? 45.518 56.964 87.599 1.00 11.29 267 ALA A N 1
ATOM 2075 C CA . ALA A 1 267 ? 44.116 56.768 87.986 1.00 10.88 267 ALA A CA 1
ATOM 2076 C C . ALA A 1 267 ? 43.441 55.820 86.974 1.00 10.68 267 ALA A C 1
ATOM 2077 O O . ALA A 1 267 ? 43.750 55.846 85.784 1.00 10.00 267 ALA A O 1
ATOM 2079 N N . ILE A 1 268 ? 42.520 55.002 87.479 1.00 9.99 268 ILE A N 1
ATOM 2080 C CA . ILE A 1 268 ? 41.695 54.195 86.631 1.00 10.33 268 ILE A CA 1
ATOM 2081 C C . ILE A 1 268 ? 40.346 54.900 86.484 1.00 9.78 268 ILE A C 1
ATOM 2082 O O . ILE A 1 268 ? 39.743 55.393 87.461 1.00 9.29 268 ILE A O 1
ATOM 2087 N N . VAL A 1 269 ? 39.871 54.945 85.232 1.00 9.15 269 VAL A N 1
ATOM 2088 C CA . VAL A 1 269 ? 38.656 55.639 84.896 1.00 8.73 269 VAL A CA 1
ATOM 2089 C C . VAL A 1 269 ? 37.610 54.647 84.388 1.00 8.02 269 VAL A C 1
ATOM 2090 O O . VAL A 1 269 ? 37.951 53.695 83.681 1.00 8.19 269 VAL A O 1
ATOM 2094 N N . SER A 1 270 ? 36.344 54.902 84.702 1.00 7.30 270 SER A N 1
ATOM 2095 C CA . SER A 1 270 ? 35.282 54.019 84.359 1.00 6.77 270 SER A CA 1
ATOM 2096 C C . SER A 1 270 ? 34.749 54.269 82.933 1.00 6.43 270 SER A C 1
ATOM 2097 O O . SER A 1 270 ? 33.579 54.571 82.751 1.00 6.36 270 SER A O 1
ATOM 2100 N N . ILE A 1 271 ? 35.612 54.089 81.960 1.00 6.00 271 ILE A N 1
ATOM 2101 C CA . ILE A 1 271 ? 35.168 54.032 80.555 1.00 5.87 271 ILE A CA 1
ATOM 2102 C C . ILE A 1 271 ? 36.081 53.117 79.789 1.00 5.86 271 ILE A C 1
ATOM 2103 O O . ILE A 1 271 ? 37.264 52.997 80.160 1.00 6.03 271 ILE A O 1
ATOM 2108 N N . GLY A 1 272 ? 35.564 52.474 78.726 1.00 5.65 272 GLY A N 1
ATOM 2109 C CA . GLY A 1 272 ? 36.429 51.730 77.813 1.00 5.66 272 GLY A CA 1
ATOM 2110 C C . GLY A 1 272 ? 35.731 51.523 76.491 1.00 5.63 272 GLY A C 1
ATOM 2111 O O . GLY A 1 272 ? 34.700 52.173 76.222 1.00 5.83 272 GLY A O 1
ATOM 2112 N N . TYR A 1 273 ? 36.229 50.605 75.673 1.00 5.65 273 TYR A N 1
ATOM 2113 C CA . TYR A 1 273 ? 35.662 50.455 74.354 1.00 5.62 273 TYR A CA 1
ATOM 2114 C C . TYR A 1 273 ? 34.306 49.834 74.372 1.00 5.49 273 TYR A C 1
ATOM 2115 O O . TYR A 1 273 ? 33.602 49.966 73.393 1.00 5.47 273 TYR A O 1
ATOM 2124 N N . GLY A 1 274 ? 33.927 49.199 75.489 1.00 5.73 274 GLY A N 1
ATOM 2125 C CA . GLY A 1 274 ? 32.569 48.701 75.698 1.00 5.75 274 GLY A CA 1
ATOM 2126 C C . GLY A 1 274 ? 31.543 49.790 75.886 1.00 5.80 274 GLY A C 1
ATOM 2127 O O . GLY A 1 274 ? 30.317 49.519 75.790 1.00 5.58 274 GLY A O 1
ATOM 2128 N N . ASP A 1 275 ? 32.020 51.010 76.171 1.00 6.04 275 ASP A N 1
ATOM 2129 C CA . ASP A 1 275 ? 31.173 52.202 76.154 1.00 6.25 275 ASP A CA 1
ATOM 2130 C C . ASP A 1 275 ? 31.228 52.965 74.841 1.00 6.44 275 ASP A C 1
ATOM 2131 O O . ASP A 1 275 ? 30.454 53.887 74.640 1.00 6.50 275 ASP A O 1
ATOM 2136 N N . GLY A 1 276 ? 32.125 52.565 73.973 1.00 6.55 276 GLY A N 1
ATOM 2137 C CA . GLY A 1 276 ? 32.379 53.272 72.725 1.00 6.56 276 GLY A CA 1
ATOM 2138 C C . GLY A 1 276 ? 33.554 54.237 72.787 1.00 6.88 276 GLY A C 1
ATOM 2139 O O . GLY A 1 276 ? 33.784 54.946 71.836 1.00 6.79 276 GLY A O 1
ATOM 2140 N N . TYR A 1 277 ? 34.330 54.244 73.875 1.00 7.05 277 TYR A N 1
ATOM 2141 C CA . TYR A 1 277 ? 35.580 54.973 73.863 1.00 7.52 277 TYR A CA 1
ATOM 2142 C C . TYR A 1 277 ? 36.617 54.181 73.038 1.00 8.10 277 TYR A C 1
ATOM 2143 O O . TYR A 1 277 ? 36.766 52.990 73.285 1.00 7.97 277 TYR A O 1
ATOM 2152 N N . PRO A 1 278 ? 37.292 54.813 72.047 1.00 8.91 278 PRO A N 1
ATOM 2153 C CA . PRO A 1 278 ? 38.059 54.024 71.087 1.00 9.27 278 PRO A CA 1
ATOM 2154 C C . PRO A 1 278 ? 39.302 53.420 71.717 1.00 9.67 278 PRO A C 1
ATOM 2155 O O . PRO A 1 278 ? 39.862 54.024 72.623 1.00 9.47 278 PRO A O 1
ATOM 2159 N N . ARG A 1 279 ? 39.703 52.251 71.227 1.00 9.90 279 ARG A N 1
ATOM 2160 C CA . ARG A 1 279 ? 40.767 51.471 71.824 1.00 10.81 279 ARG A CA 1
ATOM 2161 C C . ARG A 1 279 ? 42.124 51.808 71.262 1.00 12.03 279 ARG A C 1
ATOM 2162 O O . ARG A 1 279 ? 43.085 51.934 72.046 1.00 13.35 279 ARG A O 1
ATOM 2170 N N . ALA A 1 280 ? 42.233 51.879 69.946 1.00 11.52 280 ALA A N 1
ATOM 2171 C CA . ALA A 1 280 ? 43.550 51.776 69.329 1.00 12.87 280 ALA A CA 1
ATOM 2172 C C . ALA A 1 280 ? 44.052 53.155 68.840 1.00 13.25 280 ALA A C 1
ATOM 2173 O O . ALA A 1 280 ? 43.461 53.756 67.965 1.00 14.99 280 ALA A O 1
ATOM 2175 N N . TYR A 1 281 ? 45.124 53.641 69.429 1.00 12.85 281 TYR A N 1
ATOM 2176 C CA . TYR A 1 281 ? 45.613 54.973 69.145 1.00 13.33 281 TYR A CA 1
ATOM 2177 C C . TYR A 1 281 ? 46.881 54.940 68.338 1.00 13.82 281 TYR A C 1
ATOM 2178 O O . TYR A 1 281 ? 47.646 54.010 68.434 1.00 15.73 281 TYR A O 1
ATOM 2187 N N . VAL A 1 282 ? 47.095 55.952 67.521 1.00 14.36 282 VAL A N 1
ATOM 2188 C CA . VAL A 1 282 ? 48.300 56.033 66.696 1.00 15.55 282 VAL A CA 1
ATOM 2189 C C . VAL A 1 282 ? 49.280 57.166 67.134 1.00 15.27 282 VAL A C 1
ATOM 2190 O O . VAL A 1 282 ? 50.397 57.283 66.609 1.00 14.46 282 VAL A O 1
ATOM 2194 N N . LYS A 1 283 ? 48.810 58.001 68.070 1.00 15.45 283 LYS A N 1
ATOM 2195 C CA . LYS A 1 283 ? 49.577 59.062 68.717 1.00 16.13 283 LYS A CA 1
ATOM 2196 C C . LYS A 1 283 ? 49.027 59.068 70.114 1.00 15.34 283 LYS A C 1
ATOM 2197 O O . LYS A 1 283 ? 47.977 58.470 70.348 1.00 14.02 283 LYS A O 1
ATOM 2203 N N . GLN A 1 284 ? 49.668 59.807 71.012 1.00 14.29 284 GLN A N 1
ATOM 2204 C CA . GLN A 1 284 ? 49.236 59.916 72.408 1.00 14.57 284 GLN A CA 1
ATOM 2205 C C . GLN A 1 284 ? 47.861 60.647 72.523 1.00 12.41 284 GLN A C 1
ATOM 2206 O O . GLN A 1 284 ? 47.622 61.691 71.894 1.00 10.34 284 GLN A O 1
ATOM 2212 N N . ASN A 1 285 ? 46.980 60.112 73.348 1.00 10.79 285 ASN A N 1
ATOM 2213 C CA . ASN A 1 285 ? 45.681 60.700 73.567 1.00 9.99 285 ASN A CA 1
ATOM 2214 C C . ASN A 1 285 ? 45.625 61.230 75.002 1.00 9.70 285 ASN A C 1
ATOM 2215 O O . ASN A 1 285 ? 46.401 60.783 75.871 1.00 9.66 285 ASN A O 1
ATOM 2220 N N . PHE A 1 286 ? 44.721 62.174 75.234 1.00 9.40 286 PHE A N 1
ATOM 2221 C CA . PHE A 1 286 ? 44.561 62.834 76.506 1.00 9.46 286 PHE A CA 1
ATOM 2222 C C . PHE A 1 286 ? 43.092 62.846 76.898 1.00 9.34 286 PHE A C 1
ATOM 2223 O O . PHE A 1 286 ? 42.215 62.788 76.032 1.00 8.99 286 PHE A O 1
ATOM 2231 N N . VAL A 1 287 ? 42.847 62.941 78.199 1.00 9.19 287 VAL A N 1
ATOM 2232 C CA . VAL A 1 287 ? 41.546 63.306 78.735 1.00 9.56 287 VAL A CA 1
ATOM 2233 C C . VAL A 1 287 ? 41.659 64.681 79.440 1.00 10.18 287 VAL A C 1
ATOM 2234 O O . VAL A 1 287 ? 42.770 65.154 79.743 1.00 10.76 287 VAL A O 1
ATOM 2238 N N . ALA A 1 288 ? 40.522 65.287 79.741 1.00 11.41 288 ALA A N 1
ATOM 2239 C CA . ALA A 1 288 ? 40.497 66.594 80.400 1.00 11.92 288 ALA A CA 1
ATOM 2240 C C . ALA A 1 288 ? 39.994 66.402 81.815 1.00 12.64 288 ALA A C 1
ATOM 2241 O O . ALA A 1 288 ? 38.925 65.793 82.033 1.00 12.14 288 ALA A O 1
ATOM 2243 N N . ILE A 1 289 ? 40.769 66.867 82.786 1.00 13.22 289 ILE A N 1
ATOM 2244 C CA . ILE A 1 289 ? 40.419 66.739 84.213 1.00 13.97 289 ILE A CA 1
ATOM 2245 C C . ILE A 1 289 ? 40.898 68.003 84.935 1.00 15.10 289 ILE A C 1
ATOM 2246 O O . ILE A 1 289 ? 42.067 68.362 84.789 1.00 15.22 289 ILE A O 1
ATOM 2251 N N . ASP A 1 290 ? 40.016 68.643 85.708 1.00 16.18 290 ASP A N 1
ATOM 2252 C CA . ASP A 1 290 ? 40.364 69.740 86.625 1.00 16.92 290 ASP A CA 1
ATOM 2253 C C . ASP A 1 290 ? 41.073 70.891 85.851 1.00 17.00 290 ASP A C 1
ATOM 2254 O O . ASP A 1 290 ? 41.989 71.531 86.389 1.00 17.16 290 ASP A O 1
ATOM 2259 N N . GLY A 1 291 ? 40.667 71.126 84.597 1.00 16.69 291 GLY A N 1
ATOM 2260 C CA . GLY A 1 291 ? 41.326 72.128 83.755 1.00 16.45 291 GLY A CA 1
ATOM 2261 C C . GLY A 1 291 ? 42.660 71.766 83.151 1.00 16.90 291 GLY A C 1
ATOM 2262 O O . GLY A 1 291 ? 43.317 72.624 82.531 1.00 15.34 291 GLY A O 1
ATOM 2263 N N . LYS A 1 292 ? 43.068 70.508 83.297 1.00 17.58 292 LYS A N 1
ATOM 2264 C CA . LYS A 1 292 ? 44.302 70.012 82.695 1.00 18.32 292 LYS A CA 1
ATOM 2265 C C . LYS A 1 292 ? 44.010 68.905 81.694 1.00 16.99 292 LYS A C 1
ATOM 2266 O O . LYS A 1 292 ? 42.904 68.387 81.600 1.00 15.38 292 LYS A O 1
ATOM 2272 N N . LEU A 1 293 ? 45.041 68.558 80.957 1.00 17.12 293 LEU A N 1
ATOM 2273 C CA . LEU A 1 293 ? 45.014 67.457 80.017 1.00 16.93 293 LEU A CA 1
ATOM 2274 C C . LEU A 1 293 ? 45.922 66.431 80.603 1.00 16.92 293 LEU A C 1
ATOM 2275 O O . LEU A 1 293 ? 47.056 66.798 80.989 1.00 15.71 293 LEU A O 1
ATOM 2280 N N . CYS A 1 294 ? 45.450 65.172 80.685 1.00 15.60 294 CYS A N 1
ATOM 2281 C CA . CYS A 1 294 ? 46.189 64.052 81.229 1.00 15.26 294 CYS A CA 1
ATOM 2282 C C . CYS A 1 294 ? 46.291 62.915 80.221 1.00 14.40 294 CYS A C 1
ATOM 2283 O O . CYS A 1 294 ? 45.267 62.496 79.656 1.00 13.12 294 CYS A O 1
ATOM 2286 N N . PRO A 1 295 ? 47.514 62.396 79.989 1.00 13.21 295 PRO A N 1
ATOM 2287 C CA . PRO A 1 295 ? 47.656 61.345 79.018 1.00 12.32 295 PRO A CA 1
ATOM 2288 C C . PRO A 1 295 ? 47.018 60.012 79.437 1.00 11.48 295 PRO A C 1
ATOM 2289 O O . PRO A 1 295 ? 47.025 59.628 80.617 1.00 11.11 295 PRO A O 1
ATOM 2293 N N . VAL A 1 296 ? 46.420 59.353 78.448 1.00 10.57 296 VAL A N 1
ATOM 2294 C CA . VAL A 1 296 ? 45.921 57.999 78.584 1.00 9.96 296 VAL A CA 1
ATOM 2295 C C . VAL A 1 296 ? 47.155 57.086 78.456 1.00 10.03 296 VAL A C 1
ATOM 2296 O O . VAL A 1 296 ? 47.958 57.244 77.535 1.00 9.78 296 VAL A O 1
ATOM 2300 N N . VAL A 1 297 ? 47.323 56.152 79.386 1.00 9.99 297 VAL A N 1
ATOM 2301 C CA . VAL A 1 297 ? 48.523 55.333 79.435 1.00 10.28 297 VAL A CA 1
ATOM 2302 C C . VAL A 1 297 ? 48.208 53.869 79.331 1.00 10.54 297 VAL A C 1
ATOM 2303 O O . VAL A 1 297 ? 47.215 53.377 79.937 1.00 10.27 297 VAL A O 1
ATOM 2307 N N . GLY A 1 298 ? 49.027 53.174 78.560 1.00 10.19 298 GLY A N 1
ATOM 2308 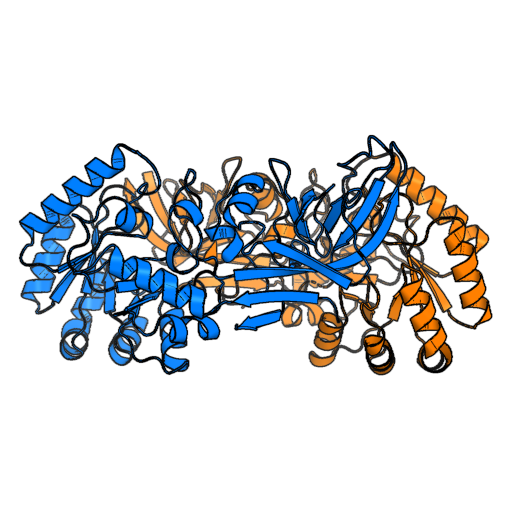C CA . GLY A 1 298 ? 48.822 51.734 78.336 1.00 11.10 298 GLY A CA 1
ATOM 2309 C C . GLY A 1 298 ? 47.539 51.491 77.530 1.00 11.53 298 GLY A C 1
ATOM 2310 O O . GLY A 1 298 ? 46.907 52.414 77.066 1.00 10.90 298 GLY A O 1
ATOM 2311 N N . ARG A 1 299 ? 47.118 50.244 77.387 1.00 12.99 299 ARG A N 1
ATOM 2312 C CA . ARG A 1 299 ? 45.949 49.959 76.557 1.00 13.78 299 ARG A CA 1
ATOM 2313 C C . ARG A 1 299 ? 44.590 50.314 77.200 1.00 12.46 299 ARG A C 1
ATOM 2314 O O . ARG A 1 299 ? 44.380 50.266 78.460 1.00 12.06 299 ARG A O 1
ATOM 2322 N N . VAL A 1 300 ? 43.643 50.589 76.309 1.00 11.00 300 VAL A N 1
ATOM 2323 C CA . VAL A 1 300 ? 42.236 50.786 76.682 1.00 10.52 300 VAL A CA 1
ATOM 2324 C C . VAL A 1 300 ? 41.566 49.407 76.743 1.00 9.74 300 VAL A C 1
ATOM 2325 O O . VAL A 1 300 ? 41.632 48.638 75.780 1.00 8.85 300 VAL A O 1
ATOM 2329 N N . SER A 1 301 ? 40.899 49.103 77.849 1.00 9.16 301 SER A N 1
ATOM 2330 C CA . SER A 1 301 ? 40.198 47.814 77.942 1.00 9.36 301 SER A CA 1
ATOM 2331 C C . SER A 1 301 ? 38.686 48.014 77.679 1.00 8.63 301 SER A C 1
ATOM 2332 O O . SER A 1 301 ? 38.248 49.106 77.322 1.00 7.81 301 SER A O 1
ATOM 2335 N N . MET A 1 302 ? 37.928 46.945 77.831 1.00 7.87 302 MET A N 1
ATOM 2336 C CA . MET A 1 302 ? 36.508 47.016 77.554 1.00 7.72 302 MET A CA 1
ATOM 2337 C C . MET A 1 302 ? 35.838 48.049 78.442 1.00 7.71 302 MET A C 1
ATOM 2338 O O . MET A 1 302 ? 35.041 48.790 77.945 1.00 7.39 302 MET A O 1
ATOM 2343 N N . ASP A 1 303 ? 36.168 48.051 79.751 1.00 8.02 303 ASP A N 1
ATOM 2344 C CA . ASP A 1 303 ? 35.483 48.802 80.775 1.00 8.67 303 ASP A CA 1
ATOM 2345 C C . ASP A 1 303 ? 36.281 49.877 81.491 1.00 8.75 303 ASP A C 1
ATOM 2346 O O . ASP A 1 303 ? 35.713 50.671 82.270 1.00 9.53 303 ASP A O 1
ATOM 2351 N N . MET A 1 304 ? 37.559 49.959 81.217 1.00 8.62 304 MET A N 1
ATOM 2352 C CA . MET A 1 304 ? 38.443 50.833 81.984 1.00 8.75 304 MET A CA 1
ATOM 2353 C C . MET A 1 304 ? 39.592 51.383 81.144 1.00 8.35 304 MET A C 1
ATOM 2354 O O . MET A 1 304 ? 40.015 50.724 80.186 1.00 7.51 304 MET A O 1
ATOM 2359 N N . ILE A 1 305 ? 40.041 52.584 81.520 1.00 7.99 305 ILE A N 1
ATOM 2360 C CA . ILE A 1 305 ? 41.277 53.158 81.007 1.00 7.81 305 ILE A CA 1
ATOM 2361 C C . ILE A 1 305 ? 42.140 53.639 82.169 1.00 7.92 305 ILE A C 1
ATOM 2362 O O . ILE A 1 305 ? 41.641 53.886 83.302 1.00 7.49 305 ILE A O 1
ATOM 2367 N N . ALA A 1 306 ? 43.449 53.798 81.877 1.00 8.09 306 ALA A N 1
ATOM 2368 C CA . ALA A 1 306 ? 44.383 54.357 82.844 1.00 8.33 306 ALA A CA 1
ATOM 2369 C C . ALA A 1 306 ? 44.911 55.714 82.338 1.00 8.98 306 ALA A C 1
ATOM 2370 O O . ALA A 1 306 ? 45.166 55.875 81.139 1.00 8.69 306 ALA A O 1
ATOM 2372 N N . ILE A 1 307 ? 45.062 56.670 83.259 1.00 9.91 307 ILE A N 1
ATOM 2373 C CA . ILE A 1 307 ? 45.553 57.994 82.965 1.00 11.25 307 ILE A CA 1
ATOM 2374 C C . ILE A 1 307 ? 46.679 58.350 83.938 1.00 11.88 307 ILE A C 1
ATOM 2375 O O . ILE A 1 307 ? 46.690 57.900 85.106 1.00 10.29 307 ILE A O 1
ATOM 2380 N N . ASP A 1 308 ? 47.634 59.123 83.437 1.00 12.53 308 ASP A N 1
ATOM 2381 C CA . ASP A 1 308 ? 48.705 59.648 84.258 1.00 13.44 308 ASP A CA 1
ATOM 2382 C C . ASP A 1 308 ? 48.213 60.916 84.924 1.00 13.93 308 ASP A C 1
ATOM 2383 O O . ASP A 1 308 ? 47.988 61.914 84.250 1.00 14.16 308 ASP A O 1
ATOM 2388 N N . VAL A 1 309 ? 48.071 60.861 86.248 1.00 15.07 309 VAL A N 1
ATOM 2389 C CA . VAL A 1 309 ? 47.591 61.984 87.033 1.00 16.57 309 VAL A CA 1
ATOM 2390 C C . VAL A 1 309 ? 48.689 62.571 87.909 1.00 19.29 309 VAL A C 1
ATOM 2391 O O . VAL A 1 309 ? 48.397 63.364 88.796 1.00 21.69 309 VAL A O 1
ATOM 2395 N N . THR A 1 310 ? 49.927 62.189 87.663 1.00 21.14 310 THR A N 1
ATOM 2396 C CA . THR A 1 310 ? 51.055 62.707 88.441 1.00 23.39 310 THR A CA 1
ATOM 2397 C C . THR A 1 310 ? 50.951 64.232 88.669 1.00 25.86 310 THR A C 1
ATOM 2398 O O . THR A 1 310 ? 51.059 64.696 89.819 1.00 27.20 310 THR A O 1
ATOM 2402 N N . ASN A 1 311 ? 50.661 64.991 87.612 1.00 26.75 311 ASN A N 1
ATOM 2403 C CA . ASN A 1 311 ? 50.648 66.465 87.683 1.00 28.38 311 ASN A CA 1
ATOM 2404 C C . ASN A 1 311 ? 49.314 67.122 88.052 1.00 29.40 311 ASN A C 1
ATOM 2405 O O . ASN A 1 311 ? 49.236 68.332 88.031 1.00 28.02 311 ASN A O 1
ATOM 2407 N N . THR A 1 312 ? 48.286 66.335 88.412 1.00 28.79 312 THR A N 1
ATOM 2408 C CA . THR A 1 312 ? 46.907 66.807 88.514 1.00 28.76 312 THR A CA 1
ATOM 2409 C C . THR A 1 312 ? 46.248 66.328 89.812 1.00 28.48 312 THR A C 1
ATOM 2410 O O . THR A 1 312 ? 46.277 65.130 90.147 1.00 29.05 312 THR A O 1
ATOM 2414 N N . GLN A 1 313 ? 45.621 67.245 90.528 1.00 27.66 313 GLN A N 1
ATOM 2415 C CA . GLN A 1 313 ? 44.962 66.878 91.784 1.00 28.46 313 GLN A CA 1
ATOM 2416 C C . GLN A 1 313 ? 43.640 66.193 91.514 1.00 25.04 313 GLN A C 1
ATOM 2417 O O . GLN A 1 313 ? 42.759 66.769 90.866 1.00 24.61 313 GLN A O 1
ATOM 2423 N N . VAL A 1 314 ? 43.514 64.962 92.010 1.00 21.49 314 VAL A N 1
ATOM 2424 C CA . VAL A 1 314 ? 42.332 64.174 91.764 1.00 19.48 314 VAL A CA 1
ATOM 2425 C C . VAL A 1 314 ? 41.970 63.415 93.016 1.00 18.26 314 VAL A C 1
ATOM 2426 O O . VAL A 1 314 ? 42.757 63.350 93.975 1.00 17.69 314 VAL A O 1
ATOM 2430 N N . LYS A 1 315 ? 40.765 62.876 92.992 1.00 16.52 315 LYS A N 1
ATOM 2431 C CA . LYS A 1 315 ? 40.301 61.996 94.004 1.00 16.64 315 LYS A CA 1
ATOM 2432 C C . LYS A 1 315 ? 39.470 60.901 93.371 1.00 15.44 315 LYS A C 1
ATOM 2433 O O . LYS A 1 315 ? 39.121 60.967 92.188 1.00 15.26 315 LYS A O 1
ATOM 2439 N N . LEU A 1 316 ? 39.127 59.907 94.179 1.00 14.68 316 LEU A N 1
ATOM 2440 C CA . LEU A 1 316 ? 38.118 58.922 93.812 1.00 14.48 316 LEU A CA 1
ATOM 2441 C C . LEU A 1 316 ? 36.819 59.712 93.568 1.00 15.02 316 LEU A C 1
ATOM 2442 O O . LEU A 1 316 ? 36.458 60.592 94.354 1.00 15.29 316 LEU A O 1
ATOM 2447 N N . GLY A 1 317 ? 36.169 59.453 92.428 1.00 14.42 317 GLY A N 1
ATOM 2448 C CA . GLY A 1 317 ? 34.957 60.179 92.043 1.00 14.03 317 GLY A CA 1
ATOM 2449 C C . GLY A 1 317 ? 35.197 61.389 91.172 1.00 13.85 317 GLY A C 1
ATOM 2450 O O . GLY A 1 317 ? 34.232 61.970 90.694 1.00 15.22 317 GLY A O 1
ATOM 2451 N N . THR A 1 318 ? 36.443 61.796 90.976 1.00 12.78 318 THR A N 1
ATOM 2452 C CA . THR A 1 318 ? 36.729 62.970 90.143 1.00 13.53 318 THR A CA 1
ATOM 2453 C C . THR A 1 318 ? 36.274 62.691 88.714 1.00 13.28 318 THR A C 1
ATOM 2454 O O . THR A 1 318 ? 36.487 61.590 88.204 1.00 11.63 318 THR A O 1
ATOM 2458 N N . GLN A 1 319 ? 35.656 63.720 88.134 1.00 13.69 319 GLN A N 1
ATOM 2459 C CA . GLN A 1 319 ? 35.001 63.654 86.854 1.00 14.93 319 GLN A CA 1
ATOM 2460 C C . GLN A 1 319 ? 36.067 63.798 85.796 1.00 11.97 319 GLN A C 1
ATOM 2461 O O . GLN A 1 319 ? 36.941 64.563 85.937 1.00 11.21 319 GLN A O 1
ATOM 2467 N N . VAL A 1 320 ? 35.965 63.023 84.751 1.00 10.70 320 VAL A N 1
ATOM 2468 C CA . VAL A 1 320 ? 36.962 62.967 83.699 1.00 9.98 320 VAL A CA 1
ATOM 2469 C C . VAL A 1 320 ? 36.244 63.120 82.337 1.00 9.84 320 VAL A C 1
ATOM 2470 O O . VAL A 1 320 ? 35.269 62.385 82.071 1.00 10.10 320 VAL A O 1
ATOM 2474 N N . GLU A 1 321 ? 36.688 64.084 81.538 1.00 9.53 321 GLU A N 1
ATOM 2475 C CA . GLU A 1 321 ? 36.095 64.359 80.249 1.00 9.68 321 GLU A CA 1
ATOM 2476 C C . GLU A 1 321 ? 36.845 63.636 79.144 1.00 9.77 321 GLU A C 1
ATOM 2477 O O . GLU A 1 321 ? 38.051 63.864 78.935 1.00 9.82 321 GLU A O 1
ATOM 2483 N N . LEU A 1 322 ? 36.139 62.776 78.409 1.00 9.77 322 LEU A N 1
ATOM 2484 C CA . LEU A 1 322 ? 36.751 62.044 77.311 1.00 9.26 322 LEU A CA 1
ATOM 2485 C C . LEU A 1 322 ? 36.705 62.868 76.049 1.00 9.26 322 LEU A C 1
ATOM 2486 O O . LEU A 1 322 ? 37.671 62.930 75.303 1.00 9.09 322 LEU A O 1
ATOM 2491 N N . TRP A 1 323 ? 35.602 63.559 75.821 1.00 8.63 323 TRP A N 1
ATOM 2492 C CA . TRP A 1 323 ? 35.607 64.659 74.908 1.00 8.40 323 TRP A CA 1
ATOM 2493 C C . TRP A 1 323 ? 34.453 65.555 75.209 1.00 8.65 323 TRP A C 1
ATOM 2494 O O . TRP A 1 323 ? 33.507 65.144 75.910 1.00 8.34 323 TRP A O 1
ATOM 2505 N N . GLY A 1 324 ? 34.543 66.795 74.731 1.00 8.80 324 GLY A N 1
ATOM 2506 C CA . GLY A 1 324 ? 33.529 67.814 74.983 1.00 8.89 324 GLY A CA 1
ATOM 2507 C C . GLY A 1 324 ? 34.112 69.202 74.702 1.00 9.35 324 GLY A C 1
ATOM 2508 O O . GLY A 1 324 ? 34.740 69.417 73.689 1.00 9.46 324 GLY A O 1
ATOM 2509 N N . ASN A 1 325 ? 33.898 70.159 75.591 1.00 10.09 325 ASN A N 1
ATOM 2510 C CA . ASN A 1 325 ? 34.438 71.509 75.334 1.00 10.92 325 ASN A CA 1
ATOM 2511 C C . ASN A 1 325 ? 35.942 71.684 75.649 1.00 10.82 325 ASN A C 1
ATOM 2512 O O . ASN A 1 325 ? 36.564 72.661 75.179 1.00 11.31 325 ASN A O 1
ATOM 2517 N N . HIS A 1 326 ? 36.515 70.780 76.447 1.00 10.55 326 HIS A N 1
ATOM 2518 C CA . HIS A 1 326 ? 37.913 70.912 76.888 1.00 10.63 326 HIS A CA 1
ATOM 2519 C C . HIS A 1 326 ? 38.822 69.962 76.179 1.00 10.49 326 HIS A C 1
ATOM 2520 O O . HIS A 1 326 ? 39.926 70.372 75.830 1.00 12.01 326 HIS A O 1
ATOM 2527 N N . ARG A 1 327 ? 38.419 68.718 75.966 1.00 9.61 327 ARG A N 1
ATOM 2528 C CA . ARG A 1 327 ? 39.147 67.830 75.034 1.00 9.62 327 ARG A CA 1
ATOM 2529 C C . ARG A 1 327 ? 38.264 67.648 73.798 1.00 9.53 327 ARG A C 1
ATOM 2530 O O . ARG A 1 327 ? 37.173 67.059 73.869 1.00 9.27 327 ARG A O 1
ATOM 2538 N N . LEU A 1 328 ? 38.711 68.164 72.665 1.00 9.22 328 LEU A N 1
ATOM 2539 C CA . LEU A 1 328 ? 37.851 68.232 71.470 1.00 9.23 328 LEU A CA 1
ATOM 2540 C C . LEU A 1 328 ? 37.764 66.870 70.811 1.00 8.52 328 LEU A C 1
ATOM 2541 O O . LEU A 1 328 ? 38.795 66.216 70.597 1.00 8.25 328 LEU A O 1
ATOM 2546 N N . VAL A 1 329 ? 36.521 66.454 70.502 1.00 8.12 329 VAL A N 1
ATOM 2547 C CA . VAL A 1 329 ? 36.286 65.141 69.881 1.00 7.67 329 VAL A CA 1
ATOM 2548 C C . VAL A 1 329 ? 37.152 64.929 68.635 1.00 7.89 329 VAL A C 1
ATOM 2549 O O . VAL A 1 329 ? 37.617 63.819 68.444 1.00 7.80 329 VAL A O 1
ATOM 2553 N N . ASP A 1 330 ? 37.384 65.961 67.809 1.00 7.97 330 ASP A N 1
ATOM 2554 C CA . ASP A 1 330 ? 38.269 65.791 66.618 1.00 8.27 330 ASP A CA 1
ATOM 2555 C C . ASP A 1 330 ? 39.763 65.580 66.959 1.00 8.57 330 ASP A C 1
ATOM 2556 O O . ASP A 1 330 ? 40.494 65.001 66.167 1.00 8.69 330 ASP A O 1
ATOM 2561 N N . ASP A 1 331 ? 40.227 66.062 68.111 1.00 8.92 331 ASP A N 1
ATOM 2562 C CA . ASP A 1 331 ? 41.600 65.740 68.552 1.00 8.85 331 ASP A CA 1
ATOM 2563 C C . ASP A 1 331 ? 41.682 64.272 69.007 1.00 8.37 331 ASP A C 1
ATOM 2564 O O . ASP A 1 331 ? 42.646 63.560 68.720 1.00 7.97 331 ASP A O 1
ATOM 2569 N N . VAL A 1 332 ? 40.667 63.812 69.733 1.00 7.98 332 VAL A N 1
ATOM 2570 C CA . VAL A 1 332 ? 40.600 62.384 70.097 1.00 7.81 332 VAL A CA 1
ATOM 2571 C C . VAL A 1 332 ? 40.560 61.527 68.835 1.00 7.82 332 VAL A C 1
ATOM 2572 O O . VAL A 1 332 ? 41.315 60.532 68.704 1.00 7.52 332 VAL A O 1
ATOM 2576 N N . ALA A 1 333 ? 39.696 61.903 67.885 1.00 8.19 333 ALA A N 1
ATOM 2577 C CA . ALA A 1 333 ? 39.690 61.192 66.596 1.00 8.65 333 ALA A CA 1
ATOM 2578 C C . ALA A 1 333 ? 41.061 61.085 65.902 1.00 9.50 333 ALA A C 1
ATOM 2579 O O . ALA A 1 333 ? 41.466 60.016 65.438 1.00 8.85 333 ALA A O 1
ATOM 2581 N N . GLU A 1 334 ? 41.735 62.198 65.825 1.00 10.57 334 GLU A N 1
ATOM 2582 C CA . GLU A 1 334 ? 43.028 62.241 65.154 1.00 12.74 334 GLU A CA 1
ATOM 2583 C C . GLU A 1 334 ? 44.023 61.313 65.855 1.00 11.67 334 GLU A C 1
ATOM 2584 O O . GLU A 1 334 ? 44.703 60.547 65.194 1.00 11.30 334 GLU A O 1
ATOM 2590 N N . ALA A 1 335 ? 44.041 61.300 67.191 1.00 11.20 335 ALA A N 1
ATOM 2591 C CA . ALA A 1 335 ? 44.884 60.338 67.909 1.00 10.77 335 ALA A CA 1
ATOM 2592 C C . ALA A 1 335 ? 44.504 58.893 67.680 1.00 10.24 335 ALA A C 1
ATOM 2593 O O . ALA A 1 335 ? 45.333 58.002 67.780 1.00 9.42 335 ALA A O 1
ATOM 2595 N N . ASN A 1 336 ? 43.229 58.673 67.365 1.00 10.17 336 ASN A N 1
ATOM 2596 C CA . ASN A 1 336 ? 42.670 57.330 67.085 1.00 10.17 336 ASN A CA 1
ATOM 2597 C C . ASN A 1 336 ? 42.786 56.955 65.630 1.00 10.01 336 ASN A C 1
ATOM 2598 O O . ASN A 1 336 ? 42.350 55.866 65.272 1.00 10.21 336 ASN A O 1
ATOM 2603 N N . GLY A 1 337 ? 43.344 57.832 64.783 1.00 10.07 337 GLY A N 1
ATOM 2604 C CA . GLY A 1 337 ? 43.528 57.561 63.335 1.00 9.96 337 GLY A CA 1
ATOM 2605 C C . GLY A 1 337 ? 42.223 57.647 62.535 1.00 10.26 337 GLY A C 1
ATOM 2606 O O . GLY A 1 337 ? 42.120 57.074 61.477 1.00 10.18 337 GLY A O 1
ATOM 2607 N N . THR A 1 338 ? 41.230 58.385 63.026 1.00 9.81 338 THR A N 1
ATOM 2608 C CA . THR A 1 338 ? 39.960 58.523 62.305 1.00 9.64 338 THR A CA 1
ATOM 2609 C C . THR A 1 338 ? 39.394 59.955 62.428 1.00 9.31 338 THR A C 1
ATOM 2610 O O . THR A 1 338 ? 40.142 60.904 62.658 1.00 9.52 338 THR A O 1
ATOM 2614 N N . ILE A 1 339 ? 38.098 60.112 62.263 1.00 8.98 339 ILE A N 1
ATOM 2615 C CA . ILE A 1 339 ? 37.453 61.424 62.224 1.00 8.94 339 ILE A CA 1
ATOM 2616 C C . ILE A 1 339 ? 36.356 61.484 63.271 1.00 8.15 339 ILE A C 1
ATOM 2617 O O . ILE A 1 339 ? 35.834 60.440 63.723 1.00 7.43 339 ILE A O 1
ATOM 2622 N N . GLY A 1 340 ? 36.018 62.696 63.650 1.00 7.13 340 GLY A N 1
ATOM 2623 C CA . GLY A 1 340 ? 35.065 62.912 64.722 1.00 7.02 340 GLY A CA 1
ATOM 2624 C C . GLY A 1 340 ? 33.726 62.285 64.535 1.00 6.80 340 GLY A C 1
ATOM 2625 O O . GLY A 1 340 ? 33.126 61.754 65.492 1.00 6.57 340 GLY A O 1
ATOM 2626 N N . TYR A 1 341 ? 33.263 62.324 63.293 1.00 6.98 341 TYR A N 1
ATOM 2627 C CA . TYR A 1 341 ? 32.026 61.712 62.892 1.00 7.17 341 TYR A CA 1
ATOM 2628 C C . TYR A 1 341 ? 31.943 60.287 63.427 1.00 7.11 341 TYR A C 1
ATOM 2629 O O . TYR A 1 341 ? 30.872 59.852 63.891 1.00 7.39 341 TYR A O 1
ATOM 2638 N N . GLU A 1 342 ? 33.024 59.534 63.302 1.00 6.97 342 GLU A N 1
ATOM 2639 C CA . GLU A 1 342 ? 32.988 58.114 63.699 1.00 6.96 342 GLU A CA 1
ATOM 2640 C C . GLU A 1 342 ? 32.893 57.929 65.204 1.00 6.97 342 GLU A C 1
ATOM 2641 O O . GLU A 1 342 ? 32.217 57.035 65.642 1.00 7.09 342 GLU A O 1
ATOM 2647 N N . LEU A 1 343 ? 33.559 58.777 65.989 1.00 6.84 343 LEU A N 1
ATOM 2648 C CA . LEU A 1 343 ? 33.549 58.661 67.455 1.00 6.82 343 LEU A CA 1
ATOM 2649 C C . LEU A 1 343 ? 32.141 58.938 67.982 1.00 6.62 343 LEU A C 1
ATOM 2650 O O . LEU A 1 343 ? 31.625 58.261 68.903 1.00 6.31 343 LEU A O 1
ATOM 2655 N N . LEU A 1 344 ? 31.501 59.888 67.330 1.00 6.70 344 LEU A N 1
ATOM 2656 C CA . LEU A 1 344 ? 30.215 60.355 67.758 1.00 6.73 344 LEU A CA 1
ATOM 2657 C C . LEU A 1 344 ? 29.147 59.282 67.496 1.00 6.78 344 LEU A C 1
ATOM 2658 O O . LEU A 1 344 ? 28.190 59.187 68.274 1.00 6.59 344 LEU A O 1
ATOM 2663 N N . CYS A 1 345 ? 29.355 58.488 66.447 1.00 7.03 345 CYS A N 1
ATOM 2664 C CA . CYS A 1 345 ? 28.401 57.461 65.992 1.00 7.51 345 CYS A CA 1
ATOM 2665 C C . CYS A 1 345 ? 28.578 56.071 66.587 1.00 7.49 345 CYS A C 1
ATOM 2666 O O . CYS A 1 345 ? 27.675 55.255 66.415 1.00 7.90 345 CYS A O 1
ATOM 2669 N N . ARG A 1 346 ? 29.714 55.761 67.251 1.00 7.45 346 ARG A N 1
ATOM 2670 C CA . ARG A 1 346 ? 29.981 54.374 67.676 1.00 7.38 346 ARG A CA 1
ATOM 2671 C C . ARG A 1 346 ? 30.112 54.227 69.215 1.00 7.45 346 ARG A C 1
ATOM 2672 O O . ARG A 1 346 ? 30.931 53.496 69.716 1.00 7.68 346 ARG A O 1
ATOM 2680 N N . LEU A 1 347 ? 29.293 54.973 69.938 1.00 7.94 347 LEU A N 1
ATOM 2681 C CA . LEU A 1 347 ? 29.133 54.818 71.385 1.00 8.22 347 LEU A CA 1
ATOM 2682 C C . LEU A 1 347 ? 28.142 53.695 71.643 1.00 8.31 347 LEU A C 1
ATOM 2683 O O . LEU A 1 347 ? 27.202 53.460 70.868 1.00 8.50 347 LEU A O 1
ATOM 2688 N N . SER A 1 348 ? 28.286 53.014 72.739 1.00 7.85 348 SER A N 1
ATOM 2689 C CA . SER A 1 348 ? 27.399 51.934 72.999 1.00 7.55 348 SER A CA 1
ATOM 2690 C C . SER A 1 348 ? 26.209 52.467 73.808 1.00 7.90 348 SER A C 1
ATOM 2691 O O . SER A 1 348 ? 26.142 53.648 74.151 1.00 7.42 348 SER A O 1
ATOM 2694 N N . SER A 1 349 ? 25.306 51.559 74.173 1.00 8.80 349 SER A N 1
ATOM 2695 C CA . SER A 1 349 ? 24.149 51.916 74.986 1.00 9.54 349 SER A CA 1
ATOM 2696 C C . SER A 1 349 ? 24.502 51.994 76.481 1.00 8.89 349 SER A C 1
ATOM 2697 O O . SER A 1 349 ? 23.670 52.405 77.257 1.00 8.74 349 SER A O 1
ATOM 2700 N N . ARG A 1 350 ? 25.721 51.666 76.888 1.00 8.60 350 ARG A N 1
ATOM 2701 C CA . ARG A 1 350 ? 26.027 51.609 78.330 1.00 8.17 350 ARG A CA 1
ATOM 2702 C C . ARG A 1 350 ? 26.004 53.017 78.991 1.00 8.32 350 ARG A C 1
ATOM 2703 O O . ARG A 1 350 ? 25.314 53.194 80.026 1.00 8.74 350 ARG A O 1
ATOM 2711 N N . PRO A 1 351 ? 26.706 54.017 78.410 1.00 8.16 351 PRO A N 1
ATOM 2712 C CA . PRO A 1 351 ? 26.581 55.348 79.016 1.00 8.73 351 PRO A CA 1
ATOM 2713 C C . PRO A 1 351 ? 25.156 55.887 79.158 1.00 9.17 351 PRO A C 1
ATOM 2714 O O . PRO A 1 351 ? 24.347 55.724 78.268 1.00 8.90 351 PRO A O 1
ATOM 2718 N N . VAL A 1 352 ? 24.875 56.557 80.271 1.00 10.14 352 VAL A N 1
ATOM 2719 C CA . VAL A 1 352 ? 23.600 57.271 80.453 1.00 10.81 352 VAL A CA 1
ATOM 2720 C C . VAL A 1 352 ? 23.569 58.538 79.615 1.00 11.21 352 VAL A C 1
ATOM 2721 O O . VAL A 1 352 ? 24.563 59.276 79.600 1.00 11.16 352 VAL A O 1
ATOM 2725 N N . ARG A 1 353 ? 22.461 58.773 78.896 1.00 11.82 353 ARG A N 1
ATOM 2726 C CA . ARG A 1 353 ? 22.285 59.987 78.126 1.00 12.77 353 ARG A CA 1
ATOM 2727 C C . ARG A 1 353 ? 21.524 61.009 78.974 1.00 14.23 353 ARG A C 1
ATOM 2728 O O . ARG A 1 353 ? 20.496 60.667 79.561 1.00 12.86 353 ARG A O 1
ATOM 2736 N N . GLN A 1 354 ? 22.037 62.234 79.012 1.00 16.27 354 GLN A N 1
ATOM 2737 C CA . GLN A 1 354 ? 21.423 63.372 79.707 1.00 18.25 354 GLN A CA 1
ATOM 2738 C C . GLN A 1 354 ? 21.369 64.613 78.812 1.00 18.79 354 GLN A C 1
ATOM 2739 O O . GLN A 1 354 ? 22.420 65.135 78.361 1.00 16.80 354 GLN A O 1
ATOM 2745 N N . GLY A 1 355 ? 20.167 65.130 78.563 1.00 19.04 355 GLY A N 1
ATOM 2746 C CA . GLY A 1 355 ? 20.036 66.410 77.832 1.00 20.82 355 GLY A CA 1
ATOM 2747 C C . GLY A 1 355 ? 20.374 67.614 78.726 1.00 21.61 355 GLY A C 1
ATOM 2748 O O . GLY A 1 355 ? 19.997 67.634 79.904 1.00 22.71 355 GLY A O 1
ATOM 2749 N N . THR A 1 356 ? 21.099 68.610 78.195 1.00 21.53 356 THR A N 1
ATOM 2750 C CA . THR A 1 356 ? 21.250 69.894 78.910 1.00 20.18 356 THR A CA 1
ATOM 2751 C C . THR A 1 356 ? 20.754 71.120 78.135 1.00 20.22 356 THR A C 1
ATOM 2752 O O . THR A 1 356 ? 20.699 72.157 78.829 1.00 19.27 356 THR A O 1
ATOM 2757 N N . MET B 1 1 ? 12.529 48.143 53.406 1.00 15.22 1 MET B N 1
ATOM 2758 C CA . MET B 1 1 ? 13.241 48.772 54.540 1.00 15.70 1 MET B CA 1
ATOM 2759 C C . MET B 1 1 ? 14.750 48.600 54.279 1.00 12.85 1 MET B C 1
ATOM 2760 O O . MET B 1 1 ? 15.134 47.663 53.652 1.00 11.31 1 MET B O 1
ATOM 2765 N N . ARG B 1 2 ? 15.546 49.560 54.707 1.00 10.32 2 ARG B N 1
ATOM 2766 C CA . ARG B 1 2 ? 17.006 49.387 54.698 1.00 9.18 2 ARG B CA 1
ATOM 2767 C C . ARG B 1 2 ? 17.364 48.131 55.516 1.00 8.78 2 ARG B C 1
ATOM 2768 O O . ARG B 1 2 ? 16.812 47.895 56.622 1.00 8.17 2 ARG B O 1
ATOM 2776 N N . GLN B 1 3 ? 18.257 47.321 54.946 1.00 8.42 3 GLN B N 1
ATOM 2777 C CA . GLN B 1 3 ? 18.659 46.060 55.582 1.00 8.59 3 GLN B CA 1
ATOM 2778 C C . GLN B 1 3 ? 20.077 46.127 56.167 1.00 7.93 3 GLN B C 1
ATOM 2779 O O . GLN B 1 3 ? 21.044 46.261 55.446 1.00 7.61 3 GLN B O 1
ATOM 2785 N N . ALA B 1 4 ? 20.180 46.024 57.495 1.00 7.51 4 ALA B N 1
ATOM 2786 C CA . ALA B 1 4 ? 21.456 45.958 58.217 1.00 7.29 4 ALA B CA 1
ATOM 2787 C C . ALA B 1 4 ? 21.128 45.065 59.410 1.00 7.32 4 ALA B C 1
ATOM 2788 O O . ALA B 1 4 ? 20.224 45.377 60.169 1.00 7.69 4 ALA B O 1
ATOM 2790 N N . THR B 1 5 ? 21.742 43.918 59.556 1.00 7.23 5 THR B N 1
ATOM 2791 C CA . THR B 1 5 ? 21.202 42.908 60.487 1.00 7.04 5 THR B CA 1
ATOM 2792 C C . THR B 1 5 ? 22.298 42.276 61.337 1.00 7.12 5 THR B C 1
ATOM 2793 O O . THR B 1 5 ? 23.387 42.000 60.841 1.00 6.59 5 THR B O 1
ATOM 2797 N N . VAL B 1 6 ? 22.013 42.083 62.633 1.00 7.05 6 VAL B N 1
ATOM 2798 C CA . VAL B 1 6 ? 22.920 41.370 63.539 1.00 7.24 6 VAL B CA 1
ATOM 2799 C C . VAL B 1 6 ? 22.211 40.082 63.945 1.00 7.46 6 VAL B C 1
ATOM 2800 O O . VAL B 1 6 ? 21.142 40.129 64.557 1.00 7.31 6 VAL B O 1
ATOM 2804 N N . TYR B 1 7 ? 22.809 38.953 63.587 1.00 7.65 7 TYR B N 1
ATOM 2805 C CA . TYR B 1 7 ? 22.360 37.616 63.953 1.00 7.89 7 TYR B CA 1
ATOM 2806 C C . TYR B 1 7 ? 23.271 37.022 65.005 1.00 8.42 7 TYR B C 1
ATOM 2807 O O . TYR B 1 7 ? 24.490 37.123 64.895 1.00 8.14 7 TYR B O 1
ATOM 2816 N N . ILE B 1 8 ? 22.661 36.383 65.977 1.00 9.00 8 ILE B N 1
ATOM 2817 C CA . ILE B 1 8 ? 23.338 35.715 67.106 1.00 10.13 8 ILE B CA 1
ATOM 2818 C C . ILE B 1 8 ? 23.069 34.212 67.042 1.00 10.74 8 ILE B C 1
ATOM 2819 O O . ILE B 1 8 ? 21.924 33.821 67.090 1.00 10.05 8 ILE B O 1
ATOM 2824 N N . ASP B 1 9 ? 24.114 33.384 66.867 1.00 10.86 9 ASP B N 1
ATOM 2825 C CA . ASP B 1 9 ? 23.913 31.919 66.723 1.00 11.88 9 ASP B CA 1
ATOM 2826 C C . ASP B 1 9 ? 24.001 31.282 68.114 1.00 12.74 9 ASP B C 1
ATOM 2827 O O . ASP B 1 9 ? 25.102 31.129 68.673 1.00 12.11 9 ASP B O 1
ATOM 2832 N N . ARG B 1 10 ? 22.846 30.893 68.655 1.00 14.17 10 ARG B N 1
ATOM 2833 C CA . ARG B 1 10 ? 22.782 30.272 69.993 1.00 16.47 10 ARG B CA 1
ATOM 2834 C C . ARG B 1 10 ? 23.523 28.954 70.092 1.00 15.05 10 ARG B C 1
ATOM 2835 O O . ARG B 1 10 ? 24.130 28.628 71.124 1.00 14.60 10 ARG B O 1
ATOM 2843 N N . GLN B 1 11 ? 23.501 28.174 69.018 1.00 14.39 11 GLN B N 1
ATOM 2844 C CA . GLN B 1 11 ? 24.180 26.885 69.014 1.00 14.91 11 GLN B CA 1
ATOM 2845 C C . GLN B 1 11 ? 25.704 27.107 69.105 1.00 13.35 11 GLN B C 1
ATOM 2846 O O . GLN B 1 11 ? 26.430 26.318 69.758 1.00 12.14 11 GLN B O 1
ATOM 2852 N N . ALA B 1 12 ? 26.177 28.197 68.492 1.00 11.49 12 ALA B N 1
ATOM 2853 C CA . ALA B 1 12 ? 27.609 28.524 68.526 1.00 10.77 12 ALA B CA 1
ATOM 2854 C C . ALA B 1 12 ? 27.998 28.892 69.986 1.00 10.33 12 ALA B C 1
ATOM 2855 O O . ALA B 1 12 ? 29.048 28.478 70.473 1.00 10.00 12 ALA B O 1
ATOM 2857 N N . LEU B 1 13 ? 27.137 29.654 70.660 1.00 10.00 13 LEU B N 1
ATOM 2858 C CA . LEU B 1 13 ? 27.362 29.994 72.102 1.00 10.28 13 LEU B CA 1
ATOM 2859 C C . LEU B 1 13 ? 27.534 28.747 72.947 1.00 10.71 13 LEU B C 1
ATOM 2860 O O . LEU B 1 13 ? 28.474 28.661 73.759 1.00 10.82 13 LEU B O 1
ATOM 2865 N N . GLN B 1 14 ? 26.616 27.789 72.761 1.00 11.77 14 GLN B N 1
ATOM 2866 C CA . GLN B 1 14 ? 26.624 26.525 73.487 1.00 12.33 14 GLN B CA 1
ATOM 2867 C C . GLN B 1 14 ? 27.857 25.734 73.173 1.00 11.56 14 GLN B C 1
ATOM 2868 O O . GLN B 1 14 ? 28.484 25.133 74.057 1.00 11.01 14 GLN B O 1
ATOM 2874 N N . TYR B 1 15 ? 28.228 25.717 71.901 1.00 10.68 15 TYR B N 1
ATOM 2875 C CA . TYR B 1 15 ? 29.432 25.021 71.515 1.00 10.84 15 TYR B CA 1
ATOM 2876 C C . TYR B 1 15 ? 30.676 25.557 72.228 1.00 10.36 15 TYR B C 1
ATOM 2877 O O . TYR B 1 15 ? 31.515 24.787 72.719 1.00 10.48 15 TYR B O 1
ATOM 2886 N N . ASN B 1 16 ? 30.781 26.890 72.301 1.00 10.09 16 ASN B N 1
ATOM 2887 C CA . ASN B 1 16 ? 31.956 27.507 72.812 1.00 9.92 16 ASN B CA 1
ATOM 2888 C C . ASN B 1 16 ? 32.016 27.356 74.301 1.00 10.34 16 ASN B C 1
ATOM 2889 O O . ASN B 1 16 ? 33.118 27.127 74.852 1.00 10.69 16 ASN B O 1
ATOM 2894 N N . LEU B 1 17 ? 30.863 27.487 74.959 1.00 10.51 17 LEU B N 1
ATOM 2895 C CA . LEU B 1 17 ? 30.776 27.224 76.390 1.00 11.15 17 LEU B CA 1
ATOM 2896 C C . LEU B 1 17 ? 31.244 25.762 76.665 1.00 12.32 17 LEU B C 1
ATOM 2897 O O . LEU B 1 17 ? 31.973 25.477 77.656 1.00 13.80 17 LEU B O 1
ATOM 2902 N N . ASN B 1 18 ? 30.883 24.840 75.783 1.00 13.25 18 ASN B N 1
ATOM 2903 C CA . ASN B 1 18 ? 31.347 23.487 75.932 1.00 14.32 18 ASN B CA 1
ATOM 2904 C C . ASN B 1 18 ? 32.853 23.358 75.739 1.00 14.06 18 ASN B C 1
ATOM 2905 O O . ASN B 1 18 ? 33.482 22.505 76.364 1.00 14.51 18 ASN B O 1
ATOM 2910 N N . ARG B 1 19 ? 33.436 24.174 74.865 1.00 13.06 19 ARG B N 1
ATOM 2911 C CA . ARG B 1 19 ? 34.883 24.203 74.699 1.00 12.51 19 ARG B CA 1
ATOM 2912 C C . ARG B 1 19 ? 35.555 24.580 76.040 1.00 12.60 19 ARG B C 1
ATOM 2913 O O . ARG B 1 19 ? 36.568 23.942 76.415 1.00 12.54 19 ARG B O 1
ATOM 2921 N N . VAL B 1 20 ? 34.971 25.564 76.747 1.00 11.75 20 VAL B N 1
ATOM 2922 C CA . VAL B 1 20 ? 35.386 25.916 78.101 1.00 12.11 20 VAL B CA 1
ATOM 2923 C C . VAL B 1 20 ? 35.366 24.685 79.011 1.00 13.21 20 VAL B C 1
ATOM 2924 O O . VAL B 1 20 ? 36.351 24.432 79.679 1.00 13.86 20 VAL B O 1
ATOM 2928 N N . LYS B 1 21 ? 34.261 23.948 79.038 1.00 14.40 21 LYS B N 1
ATOM 2929 C CA . LYS B 1 21 ? 34.176 22.724 79.857 1.00 16.09 21 LYS B CA 1
ATOM 2930 C C . LYS B 1 21 ? 35.224 21.697 79.512 1.00 16.62 21 LYS B C 1
ATOM 2931 O O . LYS B 1 21 ? 35.754 21.028 80.408 1.00 17.61 21 LYS B O 1
ATOM 2937 N N . GLN B 1 22 ? 35.528 21.561 78.232 1.00 16.57 22 GLN B N 1
ATOM 2938 C CA . GLN B 1 22 ? 36.588 20.666 77.776 1.00 17.18 22 GLN B CA 1
ATOM 2939 C C . GLN B 1 22 ? 37.976 21.093 78.196 1.00 16.39 22 GLN B C 1
ATOM 2940 O O . GLN B 1 22 ? 38.774 20.238 78.609 1.00 16.10 22 GLN B O 1
ATOM 2946 N N . LEU B 1 23 ? 38.294 22.390 78.067 1.00 14.47 23 LEU B N 1
ATOM 2947 C CA . LEU B 1 23 ? 39.606 22.882 78.413 1.00 14.29 23 LEU B CA 1
ATOM 2948 C C . LEU B 1 23 ? 39.823 23.107 79.949 1.00 14.05 23 LEU B C 1
ATOM 2949 O O . LEU B 1 23 ? 40.966 23.061 80.435 1.00 13.56 23 LEU B O 1
ATOM 2954 N N . ALA B 1 24 ? 38.737 23.310 80.693 1.00 14.06 24 ALA B N 1
ATOM 2955 C CA . ALA B 1 24 ? 38.780 23.623 82.145 1.00 15.43 24 ALA B CA 1
ATOM 2956 C C . ALA B 1 24 ? 37.788 22.706 82.838 1.00 17.31 24 ALA B C 1
ATOM 2957 O O . ALA B 1 24 ? 36.733 23.132 83.375 1.00 19.34 24 ALA B O 1
ATOM 2959 N N . ALA B 1 25 ? 38.125 21.434 82.827 1.00 18.36 25 ALA B N 1
ATOM 2960 C CA . ALA B 1 25 ? 37.146 20.376 83.086 1.00 20.27 25 ALA B CA 1
ATOM 2961 C C . ALA B 1 25 ? 36.591 20.400 84.478 1.00 21.14 25 ALA B C 1
ATOM 2962 O O . ALA B 1 25 ? 35.465 19.978 84.692 1.00 23.48 25 ALA B O 1
ATOM 2964 N N . ASN B 1 26 ? 37.340 20.884 85.447 1.00 21.63 26 ASN B N 1
ATOM 2965 C CA . ASN B 1 26 ? 36.813 20.798 86.796 1.00 24.21 26 ASN B CA 1
ATOM 2966 C C . ASN B 1 26 ? 36.321 22.086 87.474 1.00 23.52 26 ASN B C 1
ATOM 2967 O O . ASN B 1 26 ? 35.755 22.014 88.564 1.00 28.24 26 ASN B O 1
ATOM 2972 N N . SER B 1 27 ? 36.511 23.242 86.831 1.00 19.60 27 SER B N 1
ATOM 2973 C CA . SER B 1 27 ? 36.163 24.528 87.426 1.00 16.26 27 SER B CA 1
ATOM 2974 C C . SER B 1 27 ? 34.734 24.959 87.136 1.00 14.54 27 SER B C 1
ATOM 2975 O O . SER B 1 27 ? 34.146 24.567 86.128 1.00 14.23 27 SER B O 1
ATOM 2978 N N . LYS B 1 28 ? 34.195 25.783 88.022 1.00 13.52 28 LYS B N 1
ATOM 2979 C CA . LYS B 1 28 ? 32.988 26.540 87.749 1.00 13.45 28 LYS B CA 1
ATOM 2980 C C . LYS B 1 28 ? 33.355 27.627 86.731 1.00 12.14 28 LYS B C 1
ATOM 2981 O O . LYS B 1 28 ? 34.506 28.071 86.675 1.00 11.00 28 LYS B O 1
ATOM 2987 N N . ILE B 1 29 ? 32.372 28.013 85.929 1.00 10.81 29 ILE B N 1
ATOM 2988 C CA . ILE B 1 29 ? 32.576 28.955 84.840 1.00 10.63 29 ILE B CA 1
ATOM 2989 C C . ILE B 1 29 ? 31.749 30.215 85.093 1.00 9.69 29 ILE B C 1
ATOM 2990 O O . ILE B 1 29 ? 30.481 30.156 85.234 1.00 10.35 29 ILE B O 1
ATOM 2995 N N . VAL B 1 30 ? 32.443 31.337 85.165 1.00 8.86 30 VAL B N 1
ATOM 2996 C CA . VAL B 1 30 ? 31.831 32.655 85.272 1.00 8.32 30 VAL B CA 1
ATOM 2997 C C . VAL B 1 30 ? 31.847 33.164 83.836 1.00 7.92 30 VAL B C 1
ATOM 2998 O O . VAL B 1 30 ? 32.892 33.538 83.348 1.00 8.45 30 VAL B O 1
ATOM 3002 N N . SER B 1 31 ? 30.724 33.114 83.135 1.00 7.47 31 SER B N 1
ATOM 3003 C CA . SER B 1 31 ? 30.687 33.598 81.739 1.00 7.20 31 SER B CA 1
ATOM 3004 C C . SER B 1 31 ? 30.686 35.103 81.718 1.00 7.13 31 SER B C 1
ATOM 3005 O O . SER B 1 31 ? 29.833 35.727 82.334 1.00 6.90 31 SER B O 1
ATOM 3008 N N . MET B 1 32 ? 31.667 35.707 81.044 1.00 6.89 32 MET B N 1
ATOM 3009 C CA . MET B 1 32 ? 31.715 37.183 81.061 1.00 7.04 32 MET B CA 1
ATOM 3010 C C . MET B 1 32 ? 30.762 37.761 79.962 1.00 7.05 32 MET B C 1
ATOM 3011 O O . MET B 1 32 ? 30.898 37.503 78.794 1.00 7.18 32 MET B O 1
ATOM 3016 N N . VAL B 1 33 ? 29.767 38.492 80.421 1.00 7.24 33 VAL B N 1
ATOM 3017 C CA . VAL B 1 33 ? 28.663 39.032 79.636 1.00 7.31 33 VAL B CA 1
ATOM 3018 C C . VAL B 1 33 ? 28.507 40.553 79.871 1.00 7.58 33 VAL B C 1
ATOM 3019 O O . VAL B 1 33 ? 27.497 41.127 79.584 1.00 7.56 33 VAL B O 1
ATOM 3047 N N . ALA B 1 35 ? 29.146 44.459 79.055 1.00 8.13 35 ALA B N 1
ATOM 3048 C CA . ALA B 1 35 ? 28.985 45.236 77.860 1.00 8.22 35 ALA B CA 1
ATOM 3049 C C . ALA B 1 35 ? 27.942 44.682 76.897 1.00 8.13 35 ALA B C 1
ATOM 3050 O O . ALA B 1 35 ? 28.145 44.591 75.719 1.00 7.98 35 ALA B O 1
ATOM 3052 N N . ASN B 1 36 ? 26.783 44.357 77.443 1.00 8.19 36 ASN B N 1
ATOM 3053 C CA . ASN B 1 36 ? 25.721 43.755 76.672 1.00 8.02 36 ASN B CA 1
ATOM 3054 C C . ASN B 1 36 ? 26.188 42.466 75.982 1.00 7.65 36 ASN B C 1
ATOM 3055 O O . ASN B 1 36 ? 25.958 42.281 74.781 1.00 8.10 36 ASN B O 1
ATOM 3060 N N . ALA B 1 37 ? 26.860 41.604 76.719 1.00 7.12 37 ALA B N 1
ATOM 3061 C CA . ALA B 1 37 ? 27.421 40.343 76.180 1.00 6.96 37 ALA B CA 1
ATOM 3062 C C . ALA B 1 37 ? 28.386 40.586 75.031 1.00 6.88 37 ALA B C 1
ATOM 3063 O O . ALA B 1 37 ? 28.274 39.992 73.936 1.00 6.62 37 ALA B O 1
ATOM 3065 N N . TYR B 1 38 ? 29.356 41.459 75.298 1.00 6.66 38 TYR B N 1
ATOM 3066 C CA . TYR B 1 38 ? 30.375 41.836 74.311 1.00 6.39 38 TYR B CA 1
ATOM 3067 C C . TYR B 1 38 ? 29.680 42.272 73.015 1.00 6.43 38 TYR B C 1
ATOM 3068 O O . TYR B 1 38 ? 30.114 41.953 71.931 1.00 6.15 38 TYR B O 1
ATOM 3077 N N . GLY B 1 39 ? 28.570 43.009 73.135 1.00 6.56 39 GLY B N 1
ATOM 3078 C CA . GLY B 1 39 ? 27.851 43.491 71.948 1.00 6.89 39 GLY B CA 1
ATOM 3079 C C . GLY B 1 39 ? 26.797 42.547 71.353 1.00 7.12 39 GLY B C 1
ATOM 3080 O O . GLY B 1 39 ? 26.033 42.941 70.470 1.00 7.13 39 GLY B O 1
ATOM 3081 N N . HIS B 1 40 ? 26.738 41.323 71.849 1.00 7.24 40 HIS B N 1
ATOM 3082 C CA . HIS B 1 40 ? 25.865 40.270 71.255 1.00 7.87 40 HIS B CA 1
ATOM 3083 C C . HIS B 1 40 ? 24.419 40.296 71.717 1.00 8.66 40 HIS B C 1
ATOM 3084 O O . HIS B 1 40 ? 23.543 39.670 71.038 1.00 10.01 40 HIS B O 1
ATOM 3091 N N . GLY B 1 41 ? 24.154 41.039 72.797 1.00 8.73 41 GLY B N 1
ATOM 3092 C CA . GLY B 1 41 ? 22.825 41.144 73.399 1.00 9.31 41 GLY B CA 1
ATOM 3093 C C . GLY B 1 41 ? 22.581 40.160 74.508 1.00 9.64 41 GLY B C 1
ATOM 3094 O O . GLY B 1 41 ? 22.491 38.922 74.271 1.00 9.94 41 GLY B O 1
ATOM 3095 N N . VAL B 1 42 ? 22.498 40.652 75.744 1.00 10.89 42 VAL B N 1
ATOM 3096 C CA . VAL B 1 42 ? 22.285 39.732 76.843 1.00 12.17 42 VAL B CA 1
ATOM 3097 C C . VAL B 1 42 ? 20.988 38.910 76.691 1.00 13.61 42 VAL B C 1
ATOM 3098 O O . VAL B 1 42 ? 20.979 37.749 77.051 1.00 12.68 42 VAL B O 1
ATOM 3102 N N . LYS B 1 43 ? 19.949 39.510 76.128 1.00 15.91 43 LYS B N 1
ATOM 3103 C CA . LYS B 1 43 ? 18.644 38.833 75.909 1.00 17.95 43 LYS B CA 1
ATOM 3104 C C . LYS B 1 43 ? 18.833 37.592 75.076 1.00 20.73 43 LYS B C 1
ATOM 3105 O O . LYS B 1 43 ? 18.259 36.575 75.357 1.00 24.46 43 LYS B O 1
ATOM 3107 N N . ASP B 1 44 ? 19.701 37.651 74.081 1.00 21.42 44 ASP B N 1
ATOM 3108 C CA . ASP B 1 44 ? 19.905 36.516 73.197 1.00 22.80 44 ASP B CA 1
ATOM 3109 C C . ASP B 1 44 ? 21.097 35.622 73.548 1.00 21.75 44 ASP B C 1
ATOM 3110 O O . ASP B 1 44 ? 21.340 34.686 72.772 1.00 25.28 44 ASP B O 1
ATOM 3115 N N . CYS B 1 45 ? 21.850 35.901 74.636 1.00 16.32 45 CYS B N 1
ATOM 3116 C CA . CYS B 1 45 ? 23.032 35.110 75.000 1.00 14.77 45 CYS B CA 1
ATOM 3117 C C . CYS B 1 45 ? 22.877 34.418 76.348 1.00 13.81 45 CYS B C 1
ATOM 3118 O O . CYS B 1 45 ? 23.437 33.342 76.548 1.00 13.75 45 CYS B O 1
ATOM 3121 N N . LEU B 1 46 ? 22.149 35.025 77.280 1.00 12.77 46 LEU B N 1
ATOM 3122 C CA . LEU B 1 46 ? 22.040 34.408 78.607 1.00 12.39 46 LEU B CA 1
ATOM 3123 C C . LEU B 1 46 ? 21.364 33.015 78.526 1.00 12.38 46 LEU B C 1
ATOM 3124 O O . LEU B 1 46 ? 21.714 32.098 79.243 1.00 11.49 46 LEU B O 1
ATOM 3129 N N . ALA B 1 47 ? 20.421 32.863 77.615 1.00 13.24 47 ALA B N 1
ATOM 3130 C CA . ALA B 1 47 ? 19.711 31.624 77.501 1.00 14.29 47 ALA B CA 1
ATOM 3131 C C . ALA B 1 47 ? 20.667 30.593 77.007 1.00 14.56 47 ALA B C 1
ATOM 3132 O O . ALA B 1 47 ? 20.804 29.501 77.574 1.00 15.20 47 ALA B O 1
ATOM 3134 N N . ALA B 1 48 ? 21.357 30.948 75.942 1.00 14.42 48 ALA B N 1
ATOM 3135 C CA . ALA B 1 48 ? 22.272 30.020 75.341 1.00 14.07 48 ALA B CA 1
ATOM 3136 C C . ALA B 1 48 ? 23.389 29.588 76.329 1.00 13.54 48 ALA B C 1
ATOM 3137 O O . ALA B 1 48 ? 23.925 28.487 76.214 1.00 12.97 48 ALA B O 1
ATOM 3139 N N . LEU B 1 49 ? 23.726 30.478 77.272 1.00 12.85 49 LEU B N 1
ATOM 3140 C CA . LEU B 1 49 ? 24.784 30.259 78.253 1.00 12.29 49 LEU B CA 1
ATOM 3141 C C . LEU B 1 49 ? 24.211 29.868 79.596 1.00 12.94 49 LEU B C 1
ATOM 3142 O O . LEU B 1 49 ? 24.866 30.004 80.620 1.00 11.61 49 LEU B O 1
ATOM 3147 N N . ASN B 1 50 ? 22.985 29.330 79.596 1.00 13.72 50 ASN B N 1
ATOM 3148 C CA . ASN B 1 50 ? 22.292 29.085 80.835 1.00 14.52 50 ASN B CA 1
ATOM 3149 C C . ASN B 1 50 ? 22.987 28.097 81.717 1.00 14.19 50 ASN B C 1
ATOM 3150 O O . ASN B 1 50 ? 22.814 28.149 82.910 1.00 14.35 50 ASN B O 1
ATOM 3155 N N . ALA B 1 51 ? 23.830 27.229 81.160 1.00 14.82 51 ALA B N 1
ATOM 3156 C CA . ALA B 1 51 ? 24.536 26.211 81.950 1.00 15.20 51 ALA B CA 1
ATOM 3157 C C . ALA B 1 51 ? 25.737 26.797 82.720 1.00 14.64 51 ALA B C 1
ATOM 3158 O O . ALA B 1 51 ? 26.369 26.092 83.492 1.00 14.99 51 ALA B O 1
ATOM 3160 N N . SER B 1 52 ? 26.033 28.082 82.511 1.00 13.12 52 SER B N 1
ATOM 3161 C CA . SER B 1 52 ? 27.079 28.786 83.258 1.00 12.42 52 SER B CA 1
ATOM 3162 C C . SER B 1 52 ? 26.781 28.739 84.734 1.00 12.14 52 SER B C 1
ATOM 3163 O O . SER B 1 52 ? 25.620 28.888 85.172 1.00 10.85 52 SER B O 1
ATOM 3166 N N . ASP B 1 53 ? 27.837 28.570 85.517 1.00 12.18 53 ASP B N 1
ATOM 3167 C CA . ASP B 1 53 ? 27.683 28.546 86.955 1.00 12.30 53 ASP B CA 1
ATOM 3168 C C . ASP B 1 53 ? 27.409 29.944 87.479 1.00 12.05 53 ASP B C 1
ATOM 3169 O O . ASP B 1 53 ? 26.722 30.124 88.514 1.00 12.26 53 ASP B O 1
ATOM 3174 N N . ALA B 1 54 ? 27.918 30.945 86.788 1.00 10.71 54 ALA B N 1
ATOM 3175 C CA . ALA B 1 54 ? 27.746 32.322 87.196 1.00 10.28 54 ALA B CA 1
ATOM 3176 C C . ALA B 1 54 ? 27.928 33.229 85.980 1.00 9.71 54 ALA B C 1
ATOM 3177 O O . ALA B 1 54 ? 28.424 32.774 84.949 1.00 10.03 54 ALA B O 1
ATOM 3179 N N . PHE B 1 55 ? 27.510 34.471 86.098 1.00 9.12 55 PHE B N 1
ATOM 3180 C CA . PHE B 1 55 ? 27.710 35.487 85.057 1.00 8.83 55 PHE B CA 1
ATOM 3181 C C . PHE B 1 55 ? 28.562 36.610 85.632 1.00 8.47 55 PHE B C 1
ATOM 3182 O O . PHE B 1 55 ? 28.408 37.008 86.802 1.00 8.39 55 PHE B O 1
ATOM 3190 N N . GLY B 1 56 ? 29.502 37.103 84.832 1.00 7.91 56 GLY B N 1
ATOM 3191 C CA . GLY B 1 56 ? 30.288 38.249 85.240 1.00 7.83 56 GLY B CA 1
ATOM 3192 C C . GLY B 1 56 ? 29.916 39.509 84.534 1.00 7.49 56 GLY B C 1
ATOM 3193 O O . GLY B 1 56 ? 29.733 39.532 83.334 1.00 7.29 56 GLY B O 1
ATOM 3194 N N . VAL B 1 57 ? 29.798 40.578 85.291 1.00 7.88 57 VAL B N 1
ATOM 3195 C CA . VAL B 1 57 ? 29.479 41.904 84.737 1.00 8.09 57 VAL B CA 1
ATOM 3196 C C . VAL B 1 57 ? 30.406 43.017 85.209 1.00 8.46 57 VAL B C 1
ATOM 3197 O O . VAL B 1 57 ? 31.122 42.879 86.204 1.00 8.56 57 VAL B O 1
ATOM 3201 N N . ALA B 1 58 ? 30.355 44.135 84.499 1.00 8.81 58 ALA B N 1
ATOM 3202 C CA . ALA B 1 58 ? 31.139 45.330 84.832 1.00 9.04 58 ALA B CA 1
ATOM 3203 C C . ALA B 1 58 ? 30.481 46.187 85.913 1.00 9.40 58 ALA B C 1
ATOM 3204 O O . ALA B 1 58 ? 31.174 46.848 86.625 1.00 9.65 58 ALA B O 1
ATOM 3206 N N . CYS B 1 59 ? 29.161 46.130 86.095 1.00 9.61 59 CYS B N 1
ATOM 3207 C CA . CYS B 1 59 ? 28.522 47.027 87.045 1.00 9.88 59 CYS B CA 1
ATOM 3208 C C . CYS B 1 59 ? 27.163 46.538 87.435 1.00 10.28 59 CYS B C 1
ATOM 3209 O O . CYS B 1 59 ? 26.596 45.675 86.768 1.00 9.61 59 CYS B O 1
ATOM 3212 N N . LEU B 1 60 ? 26.656 47.151 88.503 1.00 10.77 60 LEU B N 1
ATOM 3213 C CA . LEU B 1 60 ? 25.381 46.810 89.095 1.00 12.03 60 LEU B CA 1
ATOM 3214 C C . LEU B 1 60 ? 24.232 46.820 88.089 1.00 11.50 60 LEU B C 1
ATOM 3215 O O . LEU B 1 60 ? 23.437 45.872 88.084 1.00 11.20 60 LEU B O 1
ATOM 3220 N N . GLN B 1 61 ? 24.165 47.843 87.239 1.00 12.24 61 GLN B N 1
ATOM 3221 C CA . GLN B 1 61 ? 23.132 47.939 86.194 1.00 13.58 61 GLN B CA 1
ATOM 3222 C C . GLN B 1 61 ? 23.095 46.718 85.286 1.00 12.12 61 GLN B C 1
ATOM 3223 O O . GLN B 1 61 ? 22.019 46.170 85.044 1.00 13.11 61 GLN B O 1
ATOM 3229 N N . GLU B 1 62 ? 24.262 46.277 84.791 1.00 10.52 62 GLU B N 1
ATOM 3230 C CA . GLU B 1 62 ? 24.358 45.068 83.988 1.00 9.84 62 GLU B CA 1
ATOM 3231 C C . GLU B 1 62 ? 23.868 43.822 84.732 1.00 9.67 62 GLU B C 1
ATOM 3232 O O . GLU B 1 62 ? 23.235 42.981 84.123 1.00 9.73 62 GLU B O 1
ATOM 3238 N N . GLY B 1 63 ? 24.131 43.696 86.036 1.00 9.56 63 GLY B N 1
ATOM 3239 C CA . GLY B 1 63 ? 23.570 42.575 86.816 1.00 10.02 63 GLY B CA 1
ATOM 3240 C C . GLY B 1 63 ? 22.022 42.629 86.982 1.00 10.24 63 GLY B C 1
ATOM 3241 O O . GLY B 1 63 ? 21.309 41.617 86.891 1.00 9.90 63 GLY B O 1
ATOM 3242 N N . LEU B 1 64 ? 21.514 43.820 87.246 1.00 10.98 64 LEU B N 1
ATOM 3243 C CA . LEU B 1 64 ? 20.061 44.078 87.320 1.00 11.45 64 LEU B CA 1
ATOM 3244 C C . LEU B 1 64 ? 19.381 43.657 86.012 1.00 12.21 64 LEU B C 1
ATOM 3245 O O . LEU B 1 64 ? 18.315 43.003 85.992 1.00 12.70 64 LEU B O 1
ATOM 3250 N N . GLU B 1 65 ? 20.036 43.959 84.898 1.00 12.47 65 GLU B N 1
ATOM 3251 C CA . GLU B 1 65 ? 19.528 43.554 83.615 1.00 12.32 65 GLU B CA 1
ATOM 3252 C C . GLU B 1 65 ? 19.412 42.027 83.532 1.00 12.22 65 GLU B C 1
ATOM 3253 O O . GLU B 1 65 ? 18.392 41.508 83.070 1.00 13.46 65 GLU B O 1
ATOM 3259 N N . ILE B 1 66 ? 20.433 41.301 83.967 1.00 11.37 66 ILE B N 1
ATOM 3260 C CA . ILE B 1 66 ? 20.395 39.836 84.057 1.00 11.23 66 ILE B CA 1
ATOM 3261 C C . ILE B 1 66 ? 19.177 39.321 84.868 1.00 11.86 66 ILE B C 1
ATOM 3262 O O . ILE B 1 66 ? 18.440 38.414 84.445 1.00 12.98 66 ILE B O 1
ATOM 3267 N N . ARG B 1 67 ? 18.950 39.885 86.028 1.00 13.05 67 ARG B N 1
ATOM 3268 C CA . ARG B 1 67 ? 17.779 39.507 86.843 1.00 13.76 67 ARG B CA 1
ATOM 3269 C C . ARG B 1 67 ? 16.454 39.860 86.149 1.00 15.18 67 ARG B C 1
ATOM 3270 O O . ARG B 1 67 ? 15.516 39.036 86.129 1.00 15.04 67 ARG B O 1
ATOM 3278 N N . GLU B 1 68 ? 16.381 41.048 85.581 1.00 16.59 68 GLU B N 1
ATOM 3279 C CA . GLU B 1 68 ? 15.189 41.504 84.824 1.00 19.15 68 GLU B CA 1
ATOM 3280 C C . GLU B 1 68 ? 14.874 40.529 83.674 1.00 17.75 68 GLU B C 1
ATOM 3281 O O . GLU B 1 68 ? 13.719 40.291 83.369 1.00 17.92 68 GLU B O 1
ATOM 3287 N N . LEU B 1 69 ? 15.899 39.919 83.078 1.00 16.01 69 LEU B N 1
ATOM 3288 C CA . LEU B 1 69 ? 15.698 38.928 82.016 1.00 15.39 69 LEU B CA 1
ATOM 3289 C C . LEU B 1 69 ? 15.340 37.536 82.523 1.00 15.40 69 LEU B C 1
ATOM 3290 O O . LEU B 1 69 ? 15.264 36.620 81.717 1.00 14.42 69 LEU B O 1
ATOM 3295 N N . GLY B 1 70 ? 15.150 37.394 83.856 1.00 15.72 70 GLY B N 1
ATOM 3296 C CA . GLY B 1 70 ? 14.754 36.163 84.541 1.00 14.84 70 GLY B CA 1
ATOM 3297 C C . GLY B 1 70 ? 15.868 35.213 84.935 1.00 14.71 70 GLY B C 1
ATOM 3298 O O . GLY B 1 70 ? 15.616 34.053 85.301 1.00 13.84 70 GLY B O 1
ATOM 3299 N N . PHE B 1 71 ? 17.111 35.668 84.895 1.00 13.49 71 PHE B N 1
ATOM 3300 C CA . PHE B 1 71 ? 18.209 34.752 85.208 1.00 13.94 71 PHE B CA 1
ATOM 3301 C C . PHE B 1 71 ? 18.603 34.874 86.672 1.00 13.50 71 PHE B C 1
ATOM 3302 O O . PHE B 1 71 ? 18.885 35.969 87.121 1.00 13.19 71 PHE B O 1
ATOM 3310 N N . GLU B 1 72 ? 18.619 33.736 87.366 1.00 13.93 72 GLU B N 1
ATOM 3311 C CA . GLU B 1 72 ? 18.916 33.678 88.808 1.00 16.19 72 GLU B CA 1
ATOM 3312 C C . GLU B 1 72 ? 20.313 33.167 89.159 1.00 15.21 72 GLU B C 1
ATOM 3313 O O . GLU B 1 72 ? 20.649 33.051 90.337 1.00 14.94 72 GLU B O 1
ATOM 3319 N N . GLN B 1 73 ? 21.140 32.896 88.148 1.00 13.93 73 GLN B N 1
ATOM 3320 C CA . GLN B 1 73 ? 22.513 32.483 88.405 1.00 13.59 73 GLN B CA 1
ATOM 3321 C C . GLN B 1 73 ? 23.237 33.489 89.285 1.00 12.41 73 GLN B C 1
ATOM 3322 O O . GLN B 1 73 ? 22.952 34.672 89.276 1.00 11.56 73 GLN B O 1
ATOM 3328 N N . PRO B 1 74 ? 24.206 33.012 90.054 1.00 12.17 74 PRO B N 1
ATOM 3329 C CA . PRO B 1 74 ? 25.050 33.965 90.746 1.00 11.69 74 PRO B CA 1
ATOM 3330 C C . PRO B 1 74 ? 25.648 34.944 89.720 1.00 11.06 74 PRO B C 1
ATOM 3331 O O . PRO B 1 74 ? 25.899 34.556 88.570 1.00 11.05 74 PRO B O 1
ATOM 3335 N N . VAL B 1 75 ? 25.777 36.204 90.122 1.00 10.13 75 VAL B N 1
ATOM 3336 C CA . VAL B 1 75 ? 26.415 37.219 89.312 1.00 10.16 75 VAL B CA 1
ATOM 3337 C C . VAL B 1 75 ? 27.583 37.814 90.131 1.00 9.80 75 VAL B C 1
ATOM 3338 O O . VAL B 1 75 ? 27.459 38.075 91.349 1.00 9.23 75 VAL B O 1
ATOM 3342 N N . THR B 1 76 ? 28.734 37.985 89.476 1.00 8.85 76 THR B N 1
ATOM 3343 C CA . THR B 1 76 ? 29.866 38.674 90.095 1.00 8.50 76 THR B CA 1
ATOM 3344 C C . THR B 1 76 ? 30.010 40.036 89.464 1.00 8.13 76 THR B C 1
ATOM 3345 O O . THR B 1 76 ? 30.159 40.153 88.201 1.00 7.88 76 THR B O 1
ATOM 3349 N N . LEU B 1 77 ? 29.958 41.056 90.299 1.00 8.20 77 LEU B N 1
ATOM 3350 C CA . LEU B 1 77 ? 30.312 42.434 89.875 1.00 8.24 77 LEU B CA 1
ATOM 3351 C C . LEU B 1 77 ? 31.856 42.528 89.880 1.00 8.19 77 LEU B C 1
ATOM 3352 O O . LEU B 1 77 ? 32.508 42.689 90.939 1.00 8.05 77 LEU B O 1
ATOM 3357 N N . ILE B 1 78 ? 32.431 42.403 88.706 1.00 7.99 78 ILE B N 1
ATOM 3358 C CA . ILE B 1 78 ? 33.867 42.151 88.574 1.00 8.39 78 ILE B CA 1
ATOM 3359 C C . ILE B 1 78 ? 34.761 43.373 88.886 1.00 8.62 78 ILE B C 1
ATOM 3360 O O . ILE B 1 78 ? 35.966 43.204 89.068 1.00 8.36 78 ILE B O 1
ATOM 3365 N N . GLU B 1 79 ? 34.177 44.578 88.943 1.00 9.08 79 GLU B N 1
ATOM 3366 C CA . GLU B 1 79 ? 34.860 45.768 89.472 1.00 9.87 79 GLU B CA 1
ATOM 3367 C C . GLU B 1 79 ? 34.340 46.207 90.848 1.00 9.92 79 GLU B C 1
ATOM 3368 O O . GLU B 1 79 ? 34.766 47.211 91.378 1.00 10.04 79 GLU B O 1
ATOM 3374 N N . GLY B 1 80 ? 33.442 45.422 91.421 1.00 9.70 80 GLY B N 1
ATOM 3375 C CA . GLY B 1 80 ? 32.841 45.696 92.706 1.00 10.26 80 GLY B CA 1
ATOM 3376 C C . GLY B 1 80 ? 31.863 46.818 92.559 1.00 10.34 80 GLY B C 1
ATOM 3377 O O . GLY B 1 80 ? 31.380 47.096 91.452 1.00 10.69 80 GLY B O 1
ATOM 3378 N N . VAL B 1 81 ? 31.560 47.480 93.655 1.00 10.46 81 VAL B N 1
ATOM 3379 C CA . VAL B 1 81 ? 30.590 48.585 93.599 1.00 10.43 81 VAL B CA 1
ATOM 3380 C C . VAL B 1 81 ? 31.298 49.930 93.578 1.00 10.75 81 VAL B C 1
ATOM 3381 O O . VAL B 1 81 ? 32.356 50.068 94.165 1.00 10.97 81 VAL B O 1
ATOM 3385 N N . PHE B 1 82 ? 30.683 50.907 92.929 1.00 11.43 82 PHE B N 1
ATOM 3386 C CA . PHE B 1 82 ? 31.289 52.258 92.711 1.00 11.62 82 PHE B CA 1
ATOM 3387 C C . PHE B 1 82 ? 30.879 53.275 93.744 1.00 12.09 82 PHE B C 1
ATOM 3388 O O . PHE B 1 82 ? 31.578 54.264 93.964 1.00 12.45 82 PHE B O 1
ATOM 3396 N N . SER B 1 83 ? 29.733 53.052 94.386 1.00 13.24 83 SER B N 1
ATOM 3397 C CA . SER B 1 83 ? 29.239 53.861 95.473 1.00 13.93 83 SER B CA 1
ATOM 3398 C C . SER B 1 83 ? 28.624 52.986 96.552 1.00 14.20 83 SER B C 1
ATOM 3399 O O . SER B 1 83 ? 28.076 51.903 96.297 1.00 12.78 83 SER B O 1
ATOM 3402 N N . GLU B 1 84 ? 28.677 53.473 97.771 1.00 15.27 84 GLU B N 1
ATOM 3403 C CA . GLU B 1 84 ? 28.265 52.664 98.900 1.00 17.05 84 GLU B CA 1
ATOM 3404 C C . GLU B 1 84 ? 26.811 52.231 98.798 1.00 17.31 84 GLU B C 1
ATOM 3405 O O . GLU B 1 84 ? 26.460 51.102 99.164 1.00 16.87 84 GLU B O 1
ATOM 3411 N N . ASP B 1 85 ? 25.957 53.119 98.306 1.00 16.69 85 ASP B N 1
ATOM 3412 C CA . ASP B 1 85 ? 24.539 52.813 98.203 1.00 16.60 85 ASP B CA 1
ATOM 3413 C C . ASP B 1 85 ? 24.207 51.677 97.213 1.00 16.21 85 ASP B C 1
ATOM 3414 O O . ASP B 1 85 ? 23.072 51.252 97.144 1.00 15.11 85 ASP B O 1
ATOM 3419 N N . GLU B 1 86 ? 25.170 51.200 96.420 1.00 15.32 86 GLU B N 1
ATOM 3420 C CA . GLU B 1 86 ? 24.977 49.954 95.681 1.00 14.62 86 GLU B CA 1
ATOM 3421 C C . GLU B 1 86 ? 24.900 48.691 96.559 1.00 14.91 86 GLU B C 1
ATOM 3422 O O . GLU B 1 86 ? 24.291 47.701 96.187 1.00 14.98 86 GLU B O 1
ATOM 3428 N N . MET B 1 87 ? 25.478 48.724 97.736 1.00 14.97 87 MET B N 1
ATOM 3429 C CA . MET B 1 87 ? 25.612 47.514 98.531 1.00 15.32 87 MET B CA 1
ATOM 3430 C C . MET B 1 87 ? 24.256 46.824 98.882 1.00 15.17 87 MET B C 1
ATOM 3431 O O . MET B 1 87 ? 24.153 45.623 98.734 1.00 14.74 87 MET B O 1
ATOM 3436 N N . PRO B 1 88 ? 23.234 47.586 99.318 1.00 15.49 88 PRO B N 1
ATOM 3437 C CA . PRO B 1 88 ? 21.941 46.919 99.690 1.00 15.08 88 PRO B CA 1
ATOM 3438 C C . PRO B 1 88 ? 21.327 46.232 98.493 1.00 14.67 88 PRO B C 1
ATOM 3439 O O . PRO B 1 88 ? 20.703 45.155 98.637 1.00 13.93 88 PRO B O 1
ATOM 3443 N N . VAL B 1 89 ? 21.538 46.823 97.311 1.00 14.41 89 VAL B N 1
ATOM 3444 C CA . VAL B 1 89 ? 20.999 46.243 96.067 1.00 13.90 89 VAL B CA 1
ATOM 3445 C C . VAL B 1 89 ? 21.796 44.995 95.701 1.00 13.10 89 VAL B C 1
ATOM 3446 O O . VAL B 1 89 ? 21.207 43.937 95.465 1.00 11.79 89 VAL B O 1
ATOM 3450 N N . ALA B 1 90 ? 23.127 45.087 95.681 1.00 12.89 90 ALA B N 1
ATOM 3451 C CA . ALA B 1 90 ? 23.950 43.867 95.463 1.00 13.13 90 ALA B CA 1
ATOM 3452 C C . ALA B 1 90 ? 23.522 42.736 96.405 1.00 13.73 90 ALA B C 1
ATOM 3453 O O . ALA B 1 90 ? 23.320 41.616 95.995 1.00 13.94 90 ALA B O 1
ATOM 3455 N N . ILE B 1 91 ? 23.345 43.046 97.683 1.00 14.24 91 ILE B N 1
ATOM 3456 C CA . ILE B 1 91 ? 22.942 42.056 98.662 1.00 14.24 91 ILE B CA 1
ATOM 3457 C C . ILE B 1 91 ? 21.576 41.425 98.339 1.00 14.09 91 ILE B C 1
ATOM 3458 O O . ILE B 1 91 ? 21.414 40.174 98.272 1.00 12.79 91 ILE B O 1
ATOM 3463 N N . GLU B 1 92 ? 20.604 42.293 98.106 1.00 15.01 92 GLU B N 1
ATOM 3464 C CA . GLU B 1 92 ? 19.244 41.874 97.830 1.00 16.61 92 GLU B CA 1
ATOM 3465 C C . GLU B 1 92 ? 19.182 41.010 96.562 1.00 14.76 92 GLU B C 1
ATOM 3466 O O . GLU B 1 92 ? 18.527 39.968 96.560 1.00 14.45 92 GLU B O 1
ATOM 3472 N N . GLN B 1 93 ? 19.885 41.416 95.505 1.00 14.07 93 GLN B N 1
ATOM 3473 C CA . GLN B 1 93 ? 19.899 40.686 94.261 1.00 13.92 93 GLN B CA 1
ATOM 3474 C C . GLN B 1 93 ? 20.848 39.527 94.216 1.00 13.61 93 GLN B C 1
ATOM 3475 O O . GLN B 1 93 ? 20.931 38.860 93.174 1.00 12.81 93 GLN B O 1
ATOM 3481 N N . LYS B 1 94 ? 21.608 39.326 95.289 1.00 13.43 94 LYS B N 1
ATOM 3482 C CA . LYS B 1 94 ? 22.565 38.232 95.415 1.00 13.84 94 LYS B CA 1
ATOM 3483 C C . LYS B 1 94 ? 23.673 38.324 94.351 1.00 12.94 94 LYS B C 1
ATOM 3484 O O . LYS B 1 94 ? 23.968 37.348 93.668 1.00 13.16 94 LYS B O 1
ATOM 3490 N N . PHE B 1 95 ? 24.239 39.524 94.251 1.00 11.90 95 PHE B N 1
ATOM 3491 C CA . PHE B 1 95 ? 25.423 39.786 93.473 1.00 11.09 95 PHE B CA 1
ATOM 3492 C C . PHE B 1 95 ? 26.654 39.765 94.357 1.00 11.33 95 PHE B C 1
ATOM 3493 O O . PHE B 1 95 ? 26.735 40.521 95.360 1.00 11.59 95 PHE B O 1
ATOM 3501 N N . GLU B 1 96 ? 27.636 38.927 93.990 1.00 10.60 96 GLU B N 1
ATOM 3502 C CA . GLU B 1 96 ? 28.888 38.916 94.719 1.00 10.50 96 GLU B CA 1
ATOM 3503 C C . GLU B 1 96 ? 29.736 40.094 94.217 1.00 10.58 96 GLU B C 1
ATOM 3504 O O . GLU B 1 96 ? 29.735 40.426 92.990 1.00 10.45 96 GLU B O 1
ATOM 3510 N N . CYS B 1 97 ? 30.474 40.708 95.141 1.00 10.37 97 CYS B N 1
ATOM 3511 C CA . CYS B 1 97 ? 31.299 41.840 94.834 1.00 10.44 97 CYS B CA 1
ATOM 3512 C C . CYS B 1 97 ? 32.773 41.474 94.848 1.00 10.25 97 CYS B C 1
ATOM 3513 O O . CYS B 1 97 ? 33.274 40.763 95.731 1.00 9.61 97 CYS B O 1
ATOM 3516 N N . VAL B 1 98 ? 33.454 41.980 93.840 1.00 10.15 98 VAL B N 1
ATOM 3517 C CA . VAL B 1 98 ? 34.889 42.161 93.927 1.00 9.88 98 VAL B CA 1
ATOM 3518 C C . VAL B 1 98 ? 35.140 43.331 94.852 1.00 9.88 98 VAL B C 1
ATOM 3519 O O . VAL B 1 98 ? 34.370 44.287 94.870 1.00 9.80 98 VAL B O 1
ATOM 3523 N N . ILE B 1 99 ? 36.226 43.239 95.605 1.00 9.88 99 ILE B N 1
ATOM 3524 C CA . ILE B 1 99 ? 36.814 44.374 96.263 1.00 9.87 99 ILE B CA 1
ATOM 3525 C C . ILE B 1 99 ? 38.261 44.472 95.763 1.00 10.02 99 ILE B C 1
ATOM 3526 O O . ILE B 1 99 ? 38.938 43.458 95.685 1.00 9.57 99 ILE B O 1
ATOM 3531 N N . HIS B 1 100 ? 38.659 45.677 95.376 1.00 9.80 100 HIS B N 1
ATOM 3532 C CA . HIS B 1 100 ? 39.986 45.967 94.822 1.00 10.64 100 HIS B CA 1
ATOM 3533 C C . HIS B 1 100 ? 40.697 47.129 95.484 1.00 10.66 100 HIS B C 1
ATOM 3534 O O . HIS B 1 100 ? 41.850 47.350 95.187 1.00 10.79 100 HIS B O 1
ATOM 3541 N N . HIS B 1 101 ? 40.018 47.879 96.331 1.00 11.62 101 HIS B N 1
ATOM 3542 C CA . HIS B 1 101 ? 40.652 48.930 97.104 1.00 12.52 101 HIS B CA 1
ATOM 3543 C C . HIS B 1 101 ? 39.957 49.183 98.453 1.00 13.25 101 HIS B C 1
ATOM 3544 O O . HIS B 1 101 ? 38.847 48.678 98.746 1.00 12.29 101 HIS B O 1
ATOM 3551 N N . GLN B 1 102 ? 40.646 49.956 99.288 1.00 13.92 102 GLN B N 1
ATOM 3552 C CA . GLN B 1 102 ? 40.230 50.187 100.677 1.00 15.21 102 GLN B CA 1
ATOM 3553 C C . GLN B 1 102 ? 38.804 50.715 100.814 1.00 14.89 102 GLN B C 1
ATOM 3554 O O . GLN B 1 102 ? 38.063 50.348 101.719 1.00 14.78 102 GLN B O 1
ATOM 3560 N N . GLN B 1 103 ? 38.428 51.623 99.944 1.00 14.92 103 GLN B N 1
ATOM 3561 C CA . GLN B 1 103 ? 37.059 52.124 100.001 1.00 16.29 103 GLN B CA 1
ATOM 3562 C C . GLN B 1 103 ? 35.972 50.986 99.968 1.00 15.45 103 GLN B C 1
ATOM 3563 O O . GLN B 1 103 ? 35.013 50.950 100.788 1.00 17.47 103 GLN B O 1
ATOM 3569 N N . GLN B 1 104 ? 36.121 50.045 99.057 1.00 14.01 104 GLN B N 1
ATOM 3570 C CA . GLN B 1 104 ? 35.162 48.974 98.945 1.00 13.63 104 GLN B CA 1
ATOM 3571 C C . GLN B 1 104 ? 35.244 48.053 100.143 1.00 13.99 104 GLN B C 1
ATOM 3572 O O . GLN B 1 104 ? 34.217 47.486 100.547 1.00 14.73 104 GLN B O 1
ATOM 3578 N N . PHE B 1 105 ? 36.437 47.866 100.693 1.00 14.45 105 PHE B N 1
ATOM 3579 C CA . PHE B 1 105 ? 36.572 46.987 101.860 1.00 15.99 105 PHE B CA 1
ATOM 3580 C C . PHE B 1 105 ? 35.764 47.567 103.027 1.00 15.44 105 PHE B C 1
ATOM 3581 O O . PHE B 1 105 ? 34.983 46.869 103.667 1.00 15.97 105 PHE B O 1
ATOM 3589 N N . GLU B 1 106 ? 35.894 48.866 103.239 1.00 15.83 106 GLU B N 1
ATOM 3590 C CA . GLU B 1 106 ? 35.141 49.603 104.282 1.00 15.94 106 GLU B CA 1
ATOM 3591 C C . GLU B 1 106 ? 33.643 49.482 104.086 1.00 14.93 106 GLU B C 1
ATOM 3592 O O . GLU B 1 106 ? 32.919 49.184 105.042 1.00 14.70 106 GLU B O 1
ATOM 3598 N N . TRP B 1 107 ? 33.153 49.647 102.856 1.00 15.30 107 TRP B N 1
ATOM 3599 C CA . TRP B 1 107 ? 31.702 49.539 102.613 1.00 15.67 107 TRP B CA 1
ATOM 3600 C C . TRP B 1 107 ? 31.226 48.100 102.827 1.00 15.91 107 TRP B C 1
ATOM 3601 O O . TRP B 1 107 ? 30.142 47.884 103.339 1.00 18.60 107 TRP B O 1
ATOM 3612 N N . LEU B 1 108 ? 32.032 47.125 102.445 1.00 14.90 108 LEU B N 1
ATOM 3613 C CA . LEU B 1 108 ? 31.675 45.716 102.681 1.00 14.63 108 LEU B CA 1
ATOM 3614 C C . LEU B 1 108 ? 31.555 45.333 104.189 1.00 15.03 108 LEU B C 1
ATOM 3615 O O . LEU B 1 108 ? 30.561 44.702 104.596 1.00 14.06 108 LEU B O 1
ATOM 3620 N N . ILE B 1 109 ? 32.578 45.687 104.963 1.00 16.26 109 ILE B N 1
ATOM 3621 C CA . ILE B 1 109 ? 32.574 45.504 106.433 1.00 17.41 109 ILE B CA 1
ATOM 3622 C C . ILE B 1 109 ? 31.333 46.163 107.017 1.00 18.08 109 ILE B C 1
ATOM 3623 O O . ILE B 1 109 ? 30.558 45.539 107.758 1.00 20.41 109 ILE B O 1
ATOM 3628 N N . LYS B 1 110 ? 31.079 47.389 106.639 1.00 18.57 110 LYS B N 1
ATOM 3629 C CA . LYS B 1 110 ? 29.858 48.035 107.060 1.00 20.36 110 LYS B CA 1
ATOM 3630 C C . LYS B 1 110 ? 28.563 47.249 106.806 1.00 20.39 110 LYS B C 1
ATOM 3631 O O . LYS B 1 110 ? 27.635 47.378 107.606 1.00 20.57 110 LYS B O 1
ATOM 3637 N N . HIS B 1 111 ? 28.484 46.448 105.714 1.00 18.66 111 HIS B N 1
ATOM 3638 C CA . HIS B 1 111 ? 27.324 45.583 105.418 1.00 18.11 111 HIS B CA 1
ATOM 3639 C C . HIS B 1 111 ? 27.560 44.069 105.635 1.00 18.07 111 HIS B C 1
ATOM 3640 O O . HIS B 1 111 ? 26.859 43.247 105.050 1.00 17.99 111 HIS B O 1
ATOM 3647 N N . LYS B 1 112 ? 28.524 43.707 106.484 1.00 18.45 112 LYS B N 1
ATOM 3648 C CA . LYS B 1 112 ? 28.894 42.308 106.659 1.00 18.76 112 LYS B CA 1
ATOM 3649 C C . LYS B 1 112 ? 27.770 41.339 107.065 1.00 18.05 112 LYS B C 1
ATOM 3650 O O . LYS B 1 112 ? 27.687 40.238 106.504 1.00 16.59 112 LYS B O 1
ATOM 3656 N N . GLN B 1 113 ? 26.920 41.713 108.042 1.00 17.52 113 GLN B N 1
ATOM 3657 C CA . GLN B 1 113 ? 25.918 40.756 108.579 1.00 17.09 113 GLN B CA 1
ATOM 3658 C C . GLN B 1 113 ? 25.012 40.277 107.441 1.00 16.46 113 GLN B C 1
ATOM 3659 O O . GLN B 1 113 ? 24.856 39.062 107.212 1.00 15.65 113 GLN B O 1
ATOM 3661 N N . ALA B 1 114 ? 24.414 41.243 106.752 1.00 16.39 114 ALA B N 1
ATOM 3662 C CA . ALA B 1 114 ? 23.506 40.989 105.627 1.00 16.59 114 ALA B CA 1
ATOM 3663 C C . ALA B 1 114 ? 24.200 40.294 104.414 1.00 16.25 114 ALA B C 1
ATOM 3664 O O . ALA B 1 114 ? 23.616 39.362 103.799 1.00 17.10 114 ALA B O 1
ATOM 3666 N N . TYR B 1 115 ? 25.423 40.711 104.111 1.00 15.26 115 TYR B N 1
ATOM 3667 C CA . TYR B 1 115 ? 26.181 40.123 102.982 1.00 14.79 115 TYR B CA 1
ATOM 3668 C C . TYR B 1 115 ? 26.505 38.663 103.266 1.00 14.73 115 TYR B C 1
ATOM 3669 O O . TYR B 1 115 ? 26.200 37.772 102.462 1.00 14.44 115 TYR B O 1
ATOM 3678 N N . ILE B 1 116 ? 27.078 38.396 104.440 1.00 13.99 116 ILE B N 1
ATOM 3679 C CA . ILE B 1 116 ? 27.369 36.997 104.836 1.00 13.95 116 ILE B CA 1
ATOM 3680 C C . ILE B 1 116 ? 26.116 36.100 104.913 1.00 14.14 116 ILE B C 1
ATOM 3681 O O . ILE B 1 116 ? 26.139 34.932 104.529 1.00 12.76 116 ILE B O 1
ATOM 3686 N N . ALA B 1 117 ? 25.024 36.682 105.404 1.00 15.27 117 ALA B N 1
ATOM 3687 C CA . ALA B 1 117 ? 23.765 35.944 105.668 1.00 16.09 117 ALA B CA 1
ATOM 3688 C C . ALA B 1 117 ? 23.115 35.584 104.389 1.00 16.48 117 ALA B C 1
ATOM 3689 O O . ALA B 1 117 ? 22.443 34.533 104.335 1.00 16.01 117 ALA B O 1
ATOM 3691 N N . GLN B 1 118 ? 23.301 36.443 103.364 1.00 16.19 118 GLN B N 1
ATOM 3692 C CA . GLN B 1 118 ? 22.903 36.114 102.001 1.00 16.34 118 GLN B CA 1
ATOM 3693 C C . GLN B 1 118 ? 23.764 35.020 101.304 1.00 15.01 118 GLN B C 1
ATOM 3694 O O . GLN B 1 118 ? 23.429 34.599 100.205 1.00 15.05 118 GLN B O 1
ATOM 3700 N N . GLY B 1 119 ? 24.858 34.569 101.902 1.00 14.06 119 GLY B N 1
ATOM 3701 C CA . GLY B 1 119 ? 25.661 33.469 101.310 1.00 14.13 119 GLY B CA 1
ATOM 3702 C C . GLY B 1 119 ? 26.620 33.920 100.177 1.00 14.23 119 GLY B C 1
ATOM 3703 O O . GLY B 1 119 ? 27.029 33.117 99.336 1.00 16.16 119 GLY B O 1
ATOM 3704 N N . LEU B 1 120 ? 26.972 35.193 100.172 1.00 12.94 120 LEU B N 1
ATOM 3705 C CA . LEU B 1 120 ? 27.737 35.809 99.099 1.00 13.26 120 LEU B CA 1
ATOM 3706 C C . LEU B 1 120 ? 29.212 35.800 99.417 1.00 12.67 120 LEU B C 1
ATOM 3707 O O . LEU B 1 120 ? 29.614 36.225 100.492 1.00 13.45 120 LEU B O 1
ATOM 3712 N N . LYS B 1 121 ? 29.993 35.277 98.475 1.00 11.84 121 LYS B N 1
ATOM 3713 C CA . LYS B 1 121 ? 31.447 35.330 98.493 1.00 11.50 121 LYS B CA 1
ATOM 3714 C C . LYS B 1 121 ? 31.885 36.759 98.229 1.00 11.13 121 LYS B C 1
ATOM 3715 O O . LYS B 1 121 ? 31.169 37.524 97.598 1.00 11.72 121 LYS B O 1
ATOM 3721 N N . VAL B 1 122 ? 33.062 37.104 98.745 1.00 11.24 122 VAL B N 1
ATOM 3722 C CA . VAL B 1 122 ? 33.781 38.318 98.365 1.00 10.84 122 VAL B CA 1
ATOM 3723 C C . VAL B 1 122 ? 35.014 37.924 97.549 1.00 11.09 122 VAL B C 1
ATOM 3724 O O . VAL B 1 122 ? 35.836 37.097 97.968 1.00 10.95 122 VAL B O 1
ATOM 3728 N N . TRP B 1 123 ? 35.128 38.534 96.380 1.00 11.06 123 TRP B N 1
ATOM 3729 C CA . TRP B 1 123 ? 36.233 38.259 95.490 1.00 10.98 123 TRP B CA 1
ATOM 3730 C C . TRP B 1 123 ? 37.257 39.356 95.716 1.00 10.64 123 TRP B C 1
ATOM 3731 O O . TRP B 1 123 ? 37.001 40.510 95.445 1.00 10.65 123 TRP B O 1
ATOM 3742 N N . VAL B 1 124 ? 38.417 38.992 96.211 1.00 10.55 124 VAL B N 1
ATOM 3743 C CA . VAL B 1 124 ? 39.407 39.966 96.575 1.00 10.47 124 VAL B CA 1
ATOM 3744 C C . VAL B 1 124 ? 40.423 40.017 95.447 1.00 10.58 124 VAL B C 1
ATOM 3745 O O . VAL B 1 124 ? 41.126 39.048 95.227 1.00 10.01 124 VAL B O 1
ATOM 3749 N N . LYS B 1 125 ? 40.502 41.144 94.785 1.00 11.12 125 LYS B N 1
ATOM 3750 C CA . LYS B 1 125 ? 41.351 41.297 93.611 1.00 12.90 125 LYS B CA 1
ATOM 3751 C C . LYS B 1 125 ? 42.765 41.705 93.974 1.00 12.13 125 LYS B C 1
ATOM 3752 O O . LYS B 1 125 ? 42.962 42.634 94.734 1.00 12.25 125 LYS B O 1
ATOM 3758 N N . LEU B 1 126 ? 43.710 41.018 93.355 1.00 12.03 126 LEU B N 1
ATOM 3759 C CA . LEU B 1 126 ? 45.140 41.200 93.502 1.00 11.98 126 LEU B CA 1
ATOM 3760 C C . LEU B 1 126 ? 45.654 41.999 92.315 1.00 12.75 126 LEU B C 1
ATOM 3761 O O . LEU B 1 126 ? 45.343 41.674 91.155 1.00 11.25 126 LEU B O 1
ATOM 3766 N N . ASN B 1 127 ? 46.424 43.042 92.601 1.00 14.18 127 ASN B N 1
ATOM 3767 C CA . ASN B 1 127 ? 47.210 43.722 91.575 1.00 15.5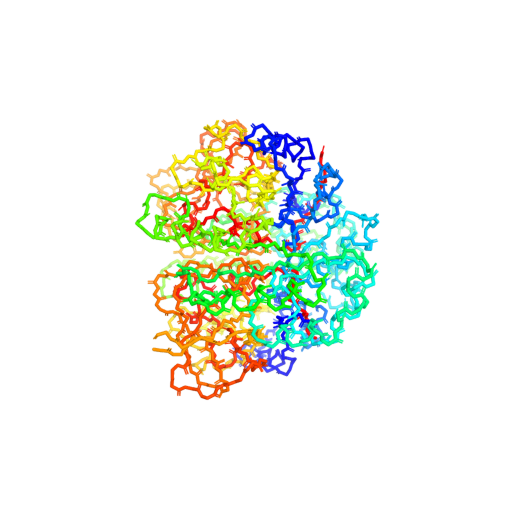3 127 ASN B CA 1
ATOM 3768 C C . ASN B 1 127 ? 48.609 43.163 91.652 1.00 17.16 127 ASN B C 1
ATOM 3769 O O . ASN B 1 127 ? 49.340 43.467 92.614 1.00 17.53 127 ASN B O 1
ATOM 3774 N N . SER B 1 128 ? 48.983 42.353 90.656 1.00 17.62 128 SER B N 1
ATOM 3775 C CA . SER B 1 128 ? 50.293 41.711 90.611 1.00 18.56 128 SER B CA 1
ATOM 3776 C C . SER B 1 128 ? 51.180 42.215 89.460 1.00 20.29 128 SER B C 1
ATOM 3777 O O . SER B 1 128 ? 52.101 41.500 88.994 1.00 19.90 128 SER B O 1
ATOM 3780 N N . GLY B 1 129 ? 50.925 43.439 89.011 1.00 21.88 129 GLY B N 1
ATOM 3781 C CA . GLY B 1 129 ? 51.726 44.062 87.929 1.00 23.29 129 GLY B CA 1
ATOM 3782 C C . GLY B 1 129 ? 50.958 44.521 86.712 1.00 25.17 129 GLY B C 1
ATOM 3783 O O . GLY B 1 129 ? 51.513 45.269 85.894 1.00 24.79 129 GLY B O 1
ATOM 3784 N N . MET B 1 130 ? 49.691 44.096 86.545 1.00 25.38 130 MET B N 1
ATOM 3785 C CA . MET B 1 130 ? 48.893 44.723 85.491 1.00 26.68 130 MET B CA 1
ATOM 3786 C C . MET B 1 130 ? 48.695 46.207 85.791 1.00 24.71 130 MET B C 1
ATOM 3787 O O . MET B 1 130 ? 48.583 46.991 84.874 1.00 23.70 130 MET B O 1
ATOM 3792 N N . ASN B 1 131 ? 48.644 46.578 87.078 1.00 24.70 131 ASN B N 1
ATOM 3793 C CA . ASN B 1 131 ? 48.504 47.984 87.515 1.00 25.47 131 ASN B CA 1
ATOM 3794 C C . ASN B 1 131 ? 47.237 48.648 86.956 1.00 25.99 131 ASN B C 1
ATOM 3795 O O . ASN B 1 131 ? 47.234 49.744 86.329 1.00 27.03 131 ASN B O 1
ATOM 3800 N N . ARG B 1 132 ? 46.153 47.928 87.171 1.00 22.56 132 ARG B N 1
ATOM 3801 C CA . ARG B 1 132 ? 44.855 48.474 86.931 1.00 20.80 132 ARG B CA 1
ATOM 3802 C C . ARG B 1 132 ? 44.144 48.448 88.295 1.00 17.19 132 ARG B C 1
ATOM 3803 O O . ARG B 1 132 ? 44.296 49.384 89.032 1.00 16.98 132 ARG B O 1
ATOM 3811 N N . LEU B 1 133 ? 43.428 47.384 88.653 1.00 14.63 133 LEU B N 1
ATOM 3812 C CA . LEU B 1 133 ? 42.742 47.353 89.954 1.00 13.75 133 LEU B CA 1
ATOM 3813 C C . LEU B 1 133 ? 43.421 46.341 90.825 1.00 12.99 133 LEU B C 1
ATOM 3814 O O . LEU B 1 133 ? 43.968 45.368 90.317 1.00 13.48 133 LEU B O 1
ATOM 3819 N N . GLY B 1 134 ? 43.393 46.556 92.117 1.00 11.94 134 GLY B N 1
ATOM 3820 C CA . GLY B 1 134 ? 43.742 45.511 93.028 1.00 12.05 134 GLY B CA 1
ATOM 3821 C C . GLY B 1 134 ? 44.536 45.919 94.224 1.00 12.14 134 GLY B C 1
ATOM 3822 O O . GLY B 1 134 ? 45.189 46.917 94.201 1.00 11.44 134 GLY B O 1
ATOM 3823 N N . PHE B 1 135 ? 44.419 45.111 95.278 1.00 13.04 135 PHE B N 1
ATOM 3824 C CA . PHE B 1 135 ? 45.273 45.205 96.421 1.00 13.98 135 PHE B CA 1
ATOM 3825 C C . PHE B 1 135 ? 46.650 44.627 96.089 1.00 14.22 135 PHE B C 1
ATOM 3826 O O . PHE B 1 135 ? 46.768 43.640 95.392 1.00 14.33 135 PHE B O 1
ATOM 3834 N N . LYS B 1 136 ? 47.682 45.195 96.658 1.00 15.46 136 LYS B N 1
ATOM 3835 C CA . LYS B 1 136 ? 49.034 44.682 96.430 1.00 17.28 136 LYS B CA 1
ATOM 3836 C C . LYS B 1 136 ? 49.476 43.692 97.504 1.00 18.77 136 LYS B C 1
ATOM 3837 O O . LYS B 1 136 ? 48.945 43.648 98.624 1.00 18.67 136 LYS B O 1
ATOM 3843 N N . ASP B 1 137 ? 50.461 42.884 97.144 1.00 20.92 137 ASP B N 1
ATOM 3844 C CA . ASP B 1 137 ? 51.147 42.026 98.094 1.00 23.87 137 ASP B CA 1
ATOM 3845 C C . ASP B 1 137 ? 52.186 42.895 98.850 1.00 24.20 137 ASP B C 1
ATOM 3846 O O . ASP B 1 137 ? 53.026 43.450 98.187 1.00 23.63 137 ASP B O 1
ATOM 3851 N N . PRO B 1 138 ? 52.204 42.989 100.189 1.00 24.69 138 PRO B N 1
ATOM 3852 C CA . PRO B 1 138 ? 51.503 42.110 101.153 1.00 24.46 138 PRO B CA 1
ATOM 3853 C C . PRO B 1 138 ? 50.168 42.590 101.674 1.00 22.69 138 PRO B C 1
ATOM 3854 O O . PRO B 1 138 ? 49.544 41.892 102.467 1.00 23.27 138 PRO B O 1
ATOM 3858 N N . GLU B 1 139 ? 49.734 43.763 101.253 1.00 22.68 139 GLU B N 1
ATOM 3859 C CA . GLU B 1 139 ? 48.542 44.364 101.820 1.00 23.36 139 GLU B CA 1
ATOM 3860 C C . GLU B 1 139 ? 47.302 43.451 101.676 1.00 20.76 139 GLU B C 1
ATOM 3861 O O . GLU B 1 139 ? 46.456 43.396 102.544 1.00 20.29 139 GLU B O 1
ATOM 3867 N N . ILE B 1 140 ? 47.214 42.728 100.564 1.00 19.71 140 ILE B N 1
ATOM 3868 C CA . ILE B 1 140 ? 46.079 41.814 100.304 1.00 18.26 140 ILE B CA 1
ATOM 3869 C C . ILE B 1 140 ? 45.953 40.706 101.373 1.00 19.64 140 ILE B C 1
ATOM 3870 O O . ILE B 1 140 ? 44.857 40.260 101.677 1.00 19.12 140 ILE B O 1
ATOM 3875 N N . ILE B 1 141 ? 47.075 40.258 101.928 1.00 20.37 141 ILE B N 1
ATOM 3876 C CA . ILE B 1 141 ? 47.030 39.159 102.903 1.00 21.97 141 ILE B CA 1
ATOM 3877 C C . ILE B 1 141 ? 46.237 39.580 104.125 1.00 21.54 141 ILE B C 1
ATOM 3878 O O . ILE B 1 141 ? 45.391 38.815 104.610 1.00 22.88 141 ILE B O 1
ATOM 3883 N N . GLU B 1 142 ? 46.479 40.804 104.562 1.00 22.11 142 GLU B N 1
ATOM 3884 C CA . GLU B 1 142 ? 45.811 41.420 105.701 1.00 23.72 142 GLU B CA 1
ATOM 3885 C C . GLU B 1 142 ? 44.315 41.496 105.474 1.00 21.90 142 GLU B C 1
ATOM 3886 O O . GLU B 1 142 ? 43.519 41.198 106.359 1.00 20.73 142 GLU B O 1
ATOM 3892 N N . VAL B 1 143 ? 43.957 41.933 104.270 1.00 19.02 143 VAL B N 1
ATOM 3893 C CA . VAL B 1 143 ? 42.549 42.060 103.905 1.00 17.89 143 VAL B CA 1
ATOM 3894 C C . VAL B 1 143 ? 41.849 40.707 104.000 1.00 15.98 143 VAL B C 1
ATOM 3895 O O . VAL B 1 143 ? 40.783 40.578 104.621 1.00 15.37 143 VAL B O 1
ATOM 3899 N N . ILE B 1 144 ? 42.458 39.723 103.374 1.00 14.98 144 ILE B N 1
ATOM 3900 C CA . ILE B 1 144 ? 41.917 38.379 103.329 1.00 15.70 144 ILE B CA 1
ATOM 3901 C C . ILE B 1 144 ? 41.809 37.781 104.728 1.00 17.36 144 ILE B C 1
ATOM 3902 O O . ILE B 1 144 ? 40.783 37.221 105.095 1.00 15.32 144 ILE B O 1
ATOM 3907 N N . LYS B 1 145 ? 42.869 37.905 105.510 1.00 20.17 145 LYS B N 1
ATOM 3908 C CA . LYS B 1 145 ? 42.855 37.264 106.843 1.00 21.39 145 LYS B CA 1
ATOM 3909 C C . LYS B 1 145 ? 41.816 37.971 107.758 1.00 21.31 145 LYS B C 1
ATOM 3910 O O . LYS B 1 145 ? 41.098 37.296 108.518 1.00 23.29 145 LYS B O 1
ATOM 3916 N N . THR B 1 146 ? 41.658 39.285 107.636 1.00 19.82 146 THR B N 1
ATOM 3917 C CA . THR B 1 146 ? 40.554 39.984 108.291 1.00 19.82 146 THR B CA 1
ATOM 3918 C C . THR B 1 146 ? 39.165 39.510 107.860 1.00 19.16 146 THR B C 1
ATOM 3919 O O . THR B 1 146 ? 38.279 39.346 108.687 1.00 19.23 146 THR B O 1
ATOM 3923 N N . LEU B 1 147 ? 38.950 39.348 106.559 1.00 18.80 147 LEU B N 1
ATOM 3924 C CA . LEU B 1 147 ? 37.661 38.934 106.044 1.00 16.70 147 LEU B CA 1
ATOM 3925 C C . LEU B 1 147 ? 37.360 37.539 106.520 1.00 16.28 147 LEU B C 1
ATOM 3926 O O . LEU B 1 147 ? 36.247 37.305 106.894 1.00 16.04 147 LEU B O 1
ATOM 3931 N N . LYS B 1 148 ? 38.339 36.636 106.520 1.00 15.60 148 LYS B N 1
ATOM 3932 C CA . LYS B 1 148 ? 38.113 35.273 106.996 1.00 17.44 148 LYS B CA 1
ATOM 3933 C C . LYS B 1 148 ? 37.635 35.223 108.463 1.00 19.37 148 LYS B C 1
ATOM 3934 O O . LYS B 1 148 ? 36.678 34.505 108.830 1.00 17.48 148 LYS B O 1
ATOM 3940 N N . SER B 1 149 ? 38.331 36.016 109.274 1.00 22.45 149 SER B N 1
ATOM 3941 C CA . SER B 1 149 ? 37.993 36.302 110.665 1.00 22.07 149 SER B CA 1
ATOM 3942 C C . SER B 1 149 ? 36.630 36.848 110.893 1.00 21.45 149 SER B C 1
ATOM 3943 O O . SER B 1 149 ? 36.042 36.547 111.925 1.00 20.64 149 SER B O 1
ATOM 3946 N N . GLU B 1 150 ? 36.150 37.693 109.979 1.00 19.92 150 GLU B N 1
ATOM 3947 C CA . GLU B 1 150 ? 34.789 38.205 110.072 1.00 19.44 150 GLU B CA 1
ATOM 3948 C C . GLU B 1 150 ? 33.778 37.189 109.583 1.00 16.79 150 GLU B C 1
ATOM 3949 O O . GLU B 1 150 ? 32.595 37.462 109.628 1.00 16.47 150 GLU B O 1
ATOM 3955 N N . GLY B 1 151 ? 34.237 36.012 109.144 1.00 14.75 151 GLY B N 1
ATOM 3956 C CA . GLY B 1 151 ? 33.381 34.961 108.652 1.00 13.25 151 GLY B CA 1
ATOM 3957 C C . GLY B 1 151 ? 33.025 35.021 107.169 1.00 12.81 151 GLY B C 1
ATOM 3958 O O . GLY B 1 151 ? 32.154 34.301 106.733 1.00 11.53 151 GLY B O 1
ATOM 3959 N N . PHE B 1 152 ? 33.704 35.850 106.378 1.00 12.10 152 PHE B N 1
ATOM 3960 C CA . PHE B 1 152 ? 33.411 35.892 104.933 1.00 11.51 152 PHE B CA 1
ATOM 3961 C C . PHE B 1 152 ? 34.083 34.731 104.265 1.00 11.71 152 PHE B C 1
ATOM 3962 O O . PHE B 1 152 ? 35.127 34.215 104.730 1.00 11.61 152 PHE B O 1
ATOM 3970 N N . THR B 1 153 ? 33.504 34.323 103.155 1.00 11.59 153 THR B N 1
ATOM 3971 C CA . THR B 1 153 ? 34.114 33.329 102.292 1.00 11.45 153 THR B CA 1
ATOM 3972 C C . THR B 1 153 ? 34.707 34.116 101.094 1.00 11.00 153 THR B C 1
ATOM 3973 O O . THR B 1 153 ? 33.991 34.873 100.412 1.00 10.05 153 THR B O 1
ATOM 3977 N N . CYS B 1 154 ? 35.992 33.873 100.823 1.00 10.68 154 CYS B N 1
ATOM 3978 C CA . CYS B 1 154 ? 36.729 34.684 99.879 1.00 10.47 154 CYS B CA 1
ATOM 3979 C C . CYS B 1 154 ? 37.024 33.917 98.631 1.00 10.26 154 CYS B C 1
ATOM 3980 O O . CYS B 1 154 ? 37.043 32.678 98.630 1.00 10.14 154 CYS B O 1
ATOM 3983 N N . VAL B 1 155 ? 37.278 34.664 97.571 1.00 9.93 155 VAL B N 1
ATOM 3984 C CA . VAL B 1 155 ? 37.816 34.147 96.345 1.00 9.58 155 VAL B CA 1
ATOM 3985 C C . VAL B 1 155 ? 38.972 35.032 96.057 1.00 9.66 155 VAL B C 1
ATOM 3986 O O . VAL B 1 155 ? 38.804 36.245 95.945 1.00 9.97 155 VAL B O 1
ATOM 3990 N N . LEU B 1 156 ? 40.148 34.439 95.945 1.00 9.41 156 LEU B N 1
ATOM 3991 C CA . LEU B 1 156 ? 41.296 35.192 95.482 1.00 9.66 156 LEU B CA 1
ATOM 3992 C C . LEU B 1 156 ? 41.234 35.341 93.952 1.00 9.53 156 LEU B C 1
ATOM 3993 O O . LEU B 1 156 ? 41.234 34.356 93.213 1.00 9.39 156 LEU B O 1
ATOM 3998 N N . ALA B 1 157 ? 41.207 36.578 93.481 1.00 9.77 157 ALA B N 1
ATOM 3999 C CA . ALA B 1 157 ? 40.950 36.859 92.063 1.00 10.06 157 ALA B CA 1
ATOM 4000 C C . ALA B 1 157 ? 42.091 37.663 91.436 1.00 10.73 157 ALA B C 1
ATOM 4001 O O . ALA B 1 157 ? 42.631 38.580 92.030 1.00 10.46 157 ALA B O 1
ATOM 4003 N N . MET B 1 158 ? 42.453 37.320 90.221 1.00 12.50 158 MET B N 1
ATOM 4004 C CA . MET B 1 158 ? 43.485 38.082 89.516 1.00 13.93 158 MET B CA 1
ATOM 4005 C C . MET B 1 158 ? 43.181 38.038 88.035 1.00 13.48 158 MET B C 1
ATOM 4006 O O . MET B 1 158 ? 42.492 37.143 87.612 1.00 12.69 158 MET B O 1
ATOM 4011 N N . HIS B 1 159 ? 43.633 39.052 87.296 1.00 13.16 159 HIS B N 1
ATOM 4012 C CA . HIS B 1 159 ? 43.576 39.091 85.833 1.00 13.08 159 HIS B CA 1
ATOM 4013 C C . HIS B 1 159 ? 45.013 39.201 85.253 1.00 12.82 159 HIS B C 1
ATOM 4014 O O . HIS B 1 159 ? 45.818 40.016 85.705 1.00 12.64 159 HIS B O 1
ATOM 4016 N N . PHE B 1 160 ? 45.305 38.355 84.275 1.00 12.75 160 PHE B N 1
ATOM 4017 C CA . PHE B 1 160 ? 46.563 38.406 83.524 1.00 14.14 160 PHE B CA 1
ATOM 4018 C C . PHE B 1 160 ? 46.538 39.565 82.567 1.00 13.80 160 PHE B C 1
ATOM 4019 O O . PHE B 1 160 ? 45.553 39.769 81.887 1.00 14.10 160 PHE B O 1
ATOM 4027 N N . ALA B 1 161 ? 47.626 40.317 82.534 1.00 14.18 161 ALA B N 1
ATOM 4028 C CA . ALA B 1 161 ? 47.820 41.405 81.593 1.00 15.05 161 ALA B CA 1
ATOM 4029 C C . ALA B 1 161 ? 48.250 40.892 80.233 1.00 15.63 161 ALA B C 1
ATOM 4030 O O . ALA B 1 161 ? 47.910 41.532 79.235 1.00 17.62 161 ALA B O 1
ATOM 4032 N N . ASN B 1 162 ? 48.962 39.774 80.165 1.00 13.98 162 ASN B N 1
ATOM 4033 C CA . ASN B 1 162 ? 49.548 39.341 78.877 1.00 15.08 162 ASN B CA 1
ATOM 4034 C C . ASN B 1 162 ? 49.387 37.841 78.581 1.00 14.46 162 ASN B C 1
ATOM 4035 O O . ASN B 1 162 ? 50.260 37.211 77.968 1.00 14.98 162 ASN B O 1
ATOM 4040 N N . ALA B 1 163 ? 48.256 37.266 78.994 1.00 13.69 163 ALA B N 1
ATOM 4041 C CA . ALA B 1 163 ? 47.983 35.847 78.773 1.00 14.34 163 ALA B CA 1
ATOM 4042 C C . ALA B 1 163 ? 47.934 35.438 77.297 1.00 15.22 163 ALA B C 1
ATOM 4043 O O . ALA B 1 163 ? 48.093 34.255 76.973 1.00 15.32 163 ALA B O 1
ATOM 4045 N N . ASP B 1 164 ? 47.655 36.406 76.438 1.00 16.38 164 ASP B N 1
ATOM 4046 C CA . ASP B 1 164 ? 47.612 36.194 74.982 1.00 18.97 164 ASP B CA 1
ATOM 4047 C C . ASP B 1 164 ? 48.975 35.965 74.321 1.00 19.62 164 ASP B C 1
ATOM 4048 O O . ASP B 1 164 ? 49.035 35.523 73.161 1.00 20.01 164 ASP B O 1
ATOM 4053 N N . VAL B 1 165 ? 50.056 36.251 75.051 1.00 20.17 165 VAL B N 1
ATOM 4054 C CA . VAL B 1 165 ? 51.407 36.119 74.517 1.00 20.60 165 VAL B CA 1
ATOM 4055 C C . VAL B 1 165 ? 52.334 35.375 75.436 1.00 22.42 165 VAL B C 1
ATOM 4056 O O . VAL B 1 165 ? 51.985 35.052 76.604 1.00 23.52 165 VAL B O 1
ATOM 4060 N N . ASP B 1 166 ? 53.543 35.131 74.930 1.00 23.89 166 ASP B N 1
ATOM 4061 C CA . ASP B 1 166 ? 54.637 34.749 75.811 1.00 25.60 166 ASP B CA 1
ATOM 4062 C C . ASP B 1 166 ? 55.184 36.030 76.404 1.00 23.82 166 ASP B C 1
ATOM 4063 O O . ASP B 1 166 ? 55.536 36.978 75.668 1.00 24.92 166 ASP B O 1
ATOM 4068 N N . HIS B 1 167 ? 55.269 36.073 77.732 1.00 21.06 167 HIS B N 1
ATOM 4069 C CA . HIS B 1 167 ? 55.637 37.313 78.374 1.00 20.35 167 HIS B CA 1
ATOM 4070 C C . HIS B 1 167 ? 56.033 37.019 79.802 1.00 19.82 167 HIS B C 1
ATOM 4071 O O . HIS B 1 167 ? 55.300 36.317 80.487 1.00 19.26 167 HIS B O 1
ATOM 4078 N N . PRO B 1 168 ? 57.180 37.550 80.260 1.00 19.47 168 PRO B N 1
ATOM 4079 C CA . PRO B 1 168 ? 57.641 37.290 81.637 1.00 19.55 168 PRO B CA 1
ATOM 4080 C C . PRO B 1 168 ? 56.732 37.803 82.796 1.00 19.25 168 PRO B C 1
ATOM 4081 O O . PRO B 1 168 ? 56.762 37.285 83.909 1.00 17.79 168 PRO B O 1
ATOM 4085 N N . LEU B 1 169 ? 55.916 38.807 82.543 1.00 18.88 169 LEU B N 1
ATOM 4086 C CA . LEU B 1 169 ? 54.970 39.280 83.562 1.00 18.60 169 LEU B CA 1
ATOM 4087 C C . LEU B 1 169 ? 53.908 38.199 83.890 1.00 18.17 169 LEU B C 1
ATOM 4088 O O . LEU B 1 169 ? 53.433 38.166 84.995 1.00 17.92 169 LEU B O 1
ATOM 4093 N N . ASN B 1 170 ? 53.607 37.309 82.936 1.00 18.31 170 ASN B N 1
ATOM 4094 C CA . ASN B 1 170 ? 52.751 36.149 83.175 1.00 20.01 170 ASN B CA 1
ATOM 4095 C C . ASN B 1 170 ? 53.287 35.255 84.331 1.00 21.98 170 ASN B C 1
ATOM 4096 O O . ASN B 1 170 ? 52.544 34.820 85.222 1.00 22.44 170 ASN B O 1
ATOM 4101 N N . GLU B 1 171 ? 54.592 34.994 84.306 1.00 25.58 171 GLU B N 1
ATOM 4102 C CA . GLU B 1 171 ? 55.229 34.209 85.366 1.00 26.81 171 GLU B CA 1
ATOM 4103 C C . GLU B 1 171 ? 55.270 34.996 86.663 1.00 24.64 171 GLU B C 1
ATOM 4104 O O . GLU B 1 171 ? 55.026 34.447 87.718 1.00 25.62 171 GLU B O 1
ATOM 4110 N N . GLN B 1 172 ? 55.566 36.281 86.585 1.00 23.80 172 GLN B N 1
ATOM 4111 C CA . GLN B 1 172 ? 55.559 37.105 87.789 1.00 24.23 172 GLN B CA 1
ATOM 4112 C C . GLN B 1 172 ? 54.156 37.068 88.444 1.00 22.42 172 GLN B C 1
ATOM 4113 O O . GLN B 1 172 ? 54.003 36.953 89.678 1.00 20.47 172 GLN B O 1
ATOM 4119 N N . GLN B 1 173 ? 53.123 37.195 87.601 1.00 20.51 173 GLN B N 1
ATOM 4120 C CA . GLN B 1 173 ? 51.734 37.213 88.109 1.00 18.55 173 GLN B CA 1
ATOM 4121 C C . GLN B 1 173 ? 51.365 35.862 88.693 1.00 18.94 173 GLN B C 1
ATOM 4122 O O . GLN B 1 173 ? 50.733 35.805 89.767 1.00 18.78 173 GLN B O 1
ATOM 4128 N N . LYS B 1 174 ? 51.788 34.791 88.007 1.00 19.47 174 LYS B N 1
ATOM 4129 C CA . LYS B 1 174 ? 51.504 33.461 88.457 1.00 21.61 174 LYS B CA 1
ATOM 4130 C C . LYS B 1 174 ? 52.120 33.266 89.845 1.00 23.19 174 LYS B C 1
ATOM 4131 O O . LYS B 1 174 ? 51.417 32.874 90.809 1.00 23.59 174 LYS B O 1
ATOM 4137 N N . GLN B 1 175 ? 53.412 33.563 89.962 1.00 23.94 175 GLN B N 1
ATOM 4138 C CA . GLN B 1 175 ? 54.118 33.287 91.216 1.00 24.02 175 GLN B CA 1
ATOM 4139 C C . GLN B 1 175 ? 53.605 34.132 92.342 1.00 22.26 175 GLN B C 1
ATOM 4140 O O . GLN B 1 175 ? 53.516 33.643 93.461 1.00 23.16 175 GLN B O 1
ATOM 4146 N N . GLN B 1 176 ? 53.226 35.379 92.088 1.00 20.97 176 GLN B N 1
ATOM 4147 C CA . GLN B 1 176 ? 52.634 36.182 93.147 1.00 21.30 176 GLN B CA 1
ATOM 4148 C C . GLN B 1 176 ? 51.306 35.622 93.639 1.00 21.16 176 GLN B C 1
ATOM 4149 O O . GLN B 1 176 ? 51.029 35.661 94.836 1.00 21.32 176 GLN B O 1
ATOM 4155 N N . PHE B 1 177 ? 50.505 35.138 92.689 1.00 20.60 177 PHE B N 1
ATOM 4156 C CA . PHE B 1 177 ? 49.193 34.597 92.948 1.00 20.11 177 PHE B CA 1
ATOM 4157 C C . PHE B 1 177 ? 49.298 33.330 93.825 1.00 21.03 177 PHE B C 1
ATOM 4158 O O . PHE B 1 177 ? 48.579 33.188 94.836 1.00 19.87 177 PHE B O 1
ATOM 4166 N N . LEU B 1 178 ? 50.186 32.438 93.423 1.00 21.40 178 LEU B N 1
ATOM 4167 C CA . LEU B 1 178 ? 50.408 31.198 94.165 1.00 22.85 178 LEU B CA 1
ATOM 4168 C C . LEU B 1 178 ? 50.936 31.422 95.575 1.00 23.38 178 LEU B C 1
ATOM 4169 O O . LEU B 1 178 ? 50.530 30.733 96.519 1.00 22.10 178 LEU B O 1
ATOM 4174 N N . HIS B 1 179 ? 51.821 32.403 95.710 1.00 24.75 179 HIS B N 1
ATOM 4175 C CA . HIS B 1 179 ? 52.344 32.802 96.999 1.00 25.53 179 HIS B CA 1
ATOM 4176 C C . HIS B 1 179 ? 51.237 33.307 97.919 1.00 24.56 179 HIS B C 1
ATOM 4177 O O . HIS B 1 179 ? 51.169 32.902 99.081 1.00 23.00 179 HIS B O 1
ATOM 4184 N N . ILE B 1 180 ? 50.375 34.187 97.409 1.00 22.32 180 ILE B N 1
ATOM 4185 C CA . ILE B 1 180 ? 49.267 34.687 98.185 1.00 22.23 180 ILE B CA 1
ATOM 4186 C C . ILE B 1 180 ? 48.278 33.543 98.562 1.00 21.38 180 ILE B C 1
ATOM 4187 O O . ILE B 1 180 ? 47.804 33.487 99.683 1.00 21.63 180 ILE B O 1
ATOM 4192 N N . LYS B 1 181 ? 47.966 32.678 97.601 1.00 21.22 181 LYS B N 1
ATOM 4193 C CA . LYS B 1 181 ? 47.069 31.555 97.842 1.00 20.73 181 LYS B CA 1
ATOM 4194 C C . LYS B 1 181 ? 47.627 30.650 98.933 1.00 21.43 181 LYS B C 1
ATOM 4195 O O . LYS B 1 181 ? 46.909 30.288 99.841 1.00 21.17 181 LYS B O 1
ATOM 4201 N N . GLU B 1 182 ? 48.902 30.319 98.851 1.00 24.20 182 GLU B N 1
ATOM 4202 C CA . GLU B 1 182 ? 49.548 29.483 99.873 1.00 27.20 182 GLU B CA 1
ATOM 4203 C C . GLU B 1 182 ? 49.448 30.064 101.260 1.00 26.11 182 GLU B C 1
ATOM 4204 O O . GLU B 1 182 ? 49.138 29.344 102.219 1.00 26.65 182 GLU B O 1
ATOM 4210 N N . THR B 1 183 ? 49.672 31.375 101.371 1.00 24.87 183 THR B N 1
ATOM 4211 C CA . THR B 1 183 ? 49.581 32.094 102.648 1.00 24.14 183 THR B CA 1
ATOM 4212 C C . THR B 1 183 ? 48.155 32.152 103.190 1.00 21.60 183 THR B C 1
ATOM 4213 O O . THR B 1 183 ? 47.939 32.181 104.390 1.00 20.47 183 THR B O 1
ATOM 4217 N N . CYS B 1 184 ? 47.176 32.161 102.299 1.00 19.15 184 CYS B N 1
ATOM 4218 C CA . CYS B 1 184 ? 45.782 32.350 102.674 1.00 17.57 184 CYS B CA 1
ATOM 4219 C C . CYS B 1 184 ? 44.930 31.092 102.527 1.00 16.77 184 CYS B C 1
ATOM 4220 O O . CYS B 1 184 ? 43.719 31.166 102.692 1.00 16.69 184 CYS B O 1
ATOM 4223 N N . ASP B 1 185 ? 45.548 29.967 102.176 1.00 16.24 185 ASP B N 1
ATOM 4224 C CA . ASP B 1 185 ? 44.830 28.705 102.036 1.00 16.00 185 ASP B CA 1
ATOM 4225 C C . ASP B 1 185 ? 44.210 28.311 103.377 1.00 16.27 185 ASP B C 1
ATOM 4226 O O . ASP B 1 185 ? 44.647 28.797 104.441 1.00 16.54 185 ASP B O 1
ATOM 4231 N N . PRO B 1 186 ? 43.167 27.489 103.316 1.00 15.08 186 PRO B N 1
ATOM 4232 C CA . PRO B 1 186 ? 42.493 27.192 102.010 1.00 14.60 186 PRO B CA 1
ATOM 4233 C C . PRO B 1 186 ? 41.645 28.387 101.570 1.00 13.57 186 PRO B C 1
ATOM 4234 O O . PRO B 1 186 ? 41.026 29.059 102.415 1.00 13.41 186 PRO B O 1
ATOM 4238 N N . ILE B 1 187 ? 41.621 28.629 100.263 1.00 12.60 18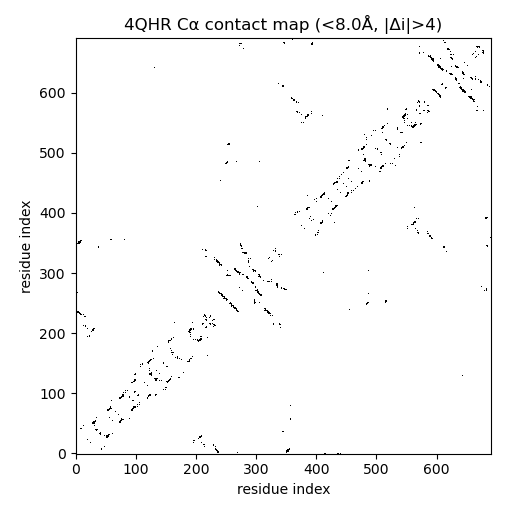7 ILE B N 1
ATOM 4239 C CA . ILE B 1 187 ? 40.936 29.788 99.697 1.00 12.33 187 ILE B CA 1
ATOM 4240 C C . ILE B 1 187 ? 40.544 29.457 98.273 1.00 11.48 187 ILE B C 1
ATOM 4241 O O . ILE B 1 187 ? 41.325 28.818 97.533 1.00 11.13 187 ILE B O 1
ATOM 4246 N N . LEU B 1 188 ? 39.311 29.816 97.933 1.00 10.38 188 LEU B N 1
ATOM 4247 C CA . LEU B 1 188 ? 38.825 29.721 96.547 1.00 9.95 188 LEU B CA 1
ATOM 4248 C C . LEU B 1 188 ? 39.658 30.684 95.640 1.00 9.57 188 LEU B C 1
ATOM 4249 O O . LEU B 1 188 ? 40.068 31.754 96.095 1.00 9.10 188 LEU B O 1
ATOM 4254 N N . ALA B 1 189 ? 39.858 30.311 94.360 1.00 9.32 189 ALA B N 1
ATOM 4255 C CA . ALA B 1 189 ? 40.734 31.057 93.520 1.00 9.22 189 ALA B CA 1
ATOM 4256 C C . ALA B 1 189 ? 40.213 31.182 92.074 1.00 9.10 189 ALA B C 1
ATOM 4257 O O . ALA B 1 189 ? 39.546 30.261 91.548 1.00 9.10 189 ALA B O 1
ATOM 4259 N N . SER B 1 190 ? 40.510 32.339 91.451 1.00 9.03 190 SER B N 1
ATOM 4260 C CA . SER B 1 190 ? 40.090 32.572 90.067 1.00 9.27 190 SER B CA 1
ATOM 4261 C C . SER B 1 190 ? 41.049 33.412 89.317 1.00 9.57 190 SER B C 1
ATOM 4262 O O . SER B 1 190 ? 41.290 34.549 89.709 1.00 8.92 190 SER B O 1
ATOM 4265 N N . CYS B 1 191 ? 41.621 32.883 88.234 1.00 10.75 191 CYS B N 1
ATOM 4266 C CA . CYS B 1 191 ? 42.478 33.777 87.467 1.00 12.12 191 CYS B CA 1
ATOM 4267 C C . CYS B 1 191 ? 42.454 33.666 85.956 1.00 10.81 191 CYS B C 1
ATOM 4268 O O . CYS B 1 191 ? 42.983 34.550 85.321 1.00 9.64 191 CYS B O 1
ATOM 4271 N N . CYS B 1 192 ? 41.805 32.651 85.406 1.00 10.38 192 CYS B N 1
ATOM 4272 C CA . CYS B 1 192 ? 41.857 32.417 83.936 1.00 10.36 192 CYS B CA 1
ATOM 4273 C C . CYS B 1 192 ? 40.803 33.144 83.104 1.00 10.03 192 CYS B C 1
ATOM 4274 O O . CYS B 1 192 ? 39.605 32.925 83.298 1.00 10.44 192 CYS B O 1
ATOM 4277 N N . ASN B 1 193 ? 41.264 33.993 82.193 1.00 9.45 193 ASN B N 1
ATOM 4278 C CA . ASN B 1 193 ? 40.469 34.533 81.080 1.00 9.19 193 ASN B CA 1
ATOM 4279 C C . ASN B 1 193 ? 40.584 33.563 79.906 1.00 8.64 193 ASN B C 1
ATOM 4280 O O . ASN B 1 193 ? 41.240 32.507 80.032 1.00 9.14 193 ASN B O 1
ATOM 4285 N N . SER B 1 194 ? 39.963 33.883 78.777 1.00 8.04 194 SER B N 1
ATOM 4286 C CA . SER B 1 194 ? 40.012 33.011 77.636 1.00 8.07 194 SER B CA 1
ATOM 4287 C C . SER B 1 194 ? 41.446 32.517 77.302 1.00 7.94 194 SER B C 1
ATOM 4288 O O . SER B 1 194 ? 41.694 31.323 77.127 1.00 7.66 194 SER B O 1
ATOM 4291 N N . ALA B 1 195 ? 42.376 33.425 77.178 1.00 8.02 195 ALA B N 1
ATOM 4292 C CA . ALA B 1 195 ? 43.772 33.024 76.836 1.00 8.47 195 ALA B CA 1
ATOM 4293 C C . ALA B 1 195 ? 44.354 32.020 77.815 1.00 8.84 195 ALA B C 1
ATOM 4294 O O . ALA B 1 195 ? 44.974 31.007 77.404 1.00 9.46 195 ALA B O 1
ATOM 4296 N N . ALA B 1 196 ? 44.117 32.286 79.098 1.00 9.18 196 ALA B N 1
ATOM 4297 C CA . ALA B 1 196 ? 44.570 31.458 80.183 1.00 9.82 196 ALA B CA 1
ATOM 4298 C C . ALA B 1 196 ? 43.891 30.089 80.178 1.00 10.20 196 ALA B C 1
ATOM 4299 O O . ALA B 1 196 ? 44.521 29.058 80.512 1.00 10.16 196 ALA B O 1
ATOM 4301 N N . ILE B 1 197 ? 42.613 30.050 79.798 1.00 10.71 197 ILE B N 1
ATOM 4302 C CA . ILE B 1 197 ? 41.901 28.788 79.695 1.00 11.27 197 ILE B CA 1
ATOM 4303 C C . ILE B 1 197 ? 42.567 27.915 78.623 1.00 11.78 197 ILE B C 1
ATOM 4304 O O . ILE B 1 197 ? 42.780 26.700 78.802 1.00 12.33 197 ILE B O 1
ATOM 4309 N N . PHE B 1 198 ? 42.925 28.521 77.519 1.00 11.66 198 PHE B N 1
ATOM 4310 C CA . PHE B 1 198 ? 43.627 27.779 76.473 1.00 12.34 198 PHE B CA 1
ATOM 4311 C C . PHE B 1 198 ? 45.004 27.251 76.875 1.00 12.79 198 PHE B C 1
ATOM 4312 O O . PHE B 1 198 ? 45.401 26.143 76.484 1.00 13.74 198 PHE B O 1
ATOM 4320 N N . LYS B 1 199 ? 45.702 28.016 77.670 1.00 13.12 199 LYS B N 1
ATOM 4321 C CA . LYS B 1 199 ? 47.092 27.785 77.887 1.00 14.81 199 LYS B CA 1
ATOM 4322 C C . LYS B 1 199 ? 47.432 27.125 79.216 1.00 15.32 199 LYS B C 1
ATOM 4323 O O . LYS B 1 199 ? 48.301 26.249 79.257 1.00 16.05 199 LYS B O 1
ATOM 4329 N N . TRP B 1 200 ? 46.747 27.503 80.287 1.00 15.59 200 TRP B N 1
ATOM 4330 C CA . TRP B 1 200 ? 47.180 27.133 81.628 1.00 15.15 200 TRP B CA 1
ATOM 4331 C C . TRP B 1 200 ? 46.148 26.471 82.481 1.00 15.03 200 TRP B C 1
ATOM 4332 O O . TRP B 1 200 ? 45.726 27.054 83.478 1.00 14.55 200 TRP B O 1
ATOM 4343 N N . PRO B 1 201 ? 45.797 25.222 82.142 1.00 15.13 201 PRO B N 1
ATOM 4344 C CA . PRO B 1 201 ? 44.815 24.493 82.911 1.00 15.15 201 PRO B CA 1
ATOM 4345 C C . PRO B 1 201 ? 45.191 24.365 84.384 1.00 15.82 201 PRO B C 1
ATOM 4346 O O . PRO B 1 201 ? 44.302 24.374 85.240 1.00 14.11 201 PRO B O 1
ATOM 4350 N N . GLU B 1 202 ? 46.489 24.259 84.686 1.00 16.19 202 GLU B N 1
ATOM 4351 C CA . GLU B 1 202 ? 46.972 24.197 86.086 1.00 16.69 202 GLU B CA 1
ATOM 4352 C C . GLU B 1 202 ? 46.545 25.398 86.985 1.00 16.02 202 GLU B C 1
ATOM 4353 O O . GLU B 1 202 ? 46.474 25.303 88.240 1.00 15.07 202 GLU B O 1
ATOM 4359 N N . LEU B 1 203 ? 46.235 26.530 86.350 1.00 14.67 203 LEU B N 1
ATOM 4360 C CA . LEU B 1 203 ? 45.709 27.676 87.054 1.00 14.51 203 LEU B CA 1
ATOM 4361 C C . LEU B 1 203 ? 44.168 27.843 87.019 1.00 14.41 203 LEU B C 1
ATOM 4362 O O . LEU B 1 203 ? 43.655 28.906 87.396 1.00 13.79 203 LEU B O 1
ATOM 4367 N N . ASN B 1 204 ? 43.435 26.825 86.617 1.00 13.84 204 ASN B N 1
ATOM 4368 C CA . ASN B 1 204 ? 41.967 26.917 86.576 1.00 14.02 204 ASN B CA 1
ATOM 4369 C C . ASN B 1 204 ? 41.353 27.123 87.983 1.00 13.68 204 ASN B C 1
ATOM 4370 O O . ASN B 1 204 ? 40.445 27.925 88.166 1.00 12.60 204 ASN B O 1
ATOM 4375 N N . PHE B 1 205 ? 41.866 26.376 88.972 1.00 13.83 205 PHE B N 1
ATOM 4376 C CA . PHE B 1 205 ? 41.316 26.391 90.319 1.00 13.34 205 PHE B CA 1
ATOM 4377 C C . PHE B 1 205 ? 39.776 26.293 90.287 1.00 12.97 205 PHE B C 1
ATOM 4378 O O . PHE B 1 205 ? 39.215 25.453 89.567 1.00 13.39 205 PHE B O 1
ATOM 4386 N N . ASP B 1 206 ? 39.093 27.127 91.036 1.00 13.07 206 ASP B N 1
ATOM 4387 C CA . ASP B 1 206 ? 37.670 26.966 91.299 1.00 13.29 206 ASP B CA 1
ATOM 4388 C C . ASP B 1 206 ? 36.739 27.665 90.286 1.00 12.84 206 ASP B C 1
ATOM 4389 O O . ASP B 1 206 ? 35.626 27.185 90.032 1.00 12.40 206 ASP B O 1
ATOM 4394 N N . TYR B 1 207 ? 37.179 28.826 89.779 1.00 12.48 207 TYR B N 1
ATOM 4395 C CA . TYR B 1 207 ? 36.418 29.616 88.803 1.00 11.87 207 TYR B CA 1
ATOM 4396 C C . TYR B 1 207 ? 37.270 30.107 87.632 1.00 11.23 207 TYR B C 1
ATOM 4397 O O . TYR B 1 207 ? 38.267 30.800 87.819 1.00 11.13 207 TYR B O 1
ATOM 4406 N N . VAL B 1 208 ? 36.848 29.747 86.413 1.00 10.40 208 VAL B N 1
ATOM 4407 C CA . VAL B 1 208 ? 37.440 30.284 85.209 1.00 9.74 208 VAL B CA 1
ATOM 4408 C C . VAL B 1 208 ? 36.471 31.369 84.699 1.00 9.31 208 VAL B C 1
ATOM 4409 O O . VAL B 1 208 ? 35.260 31.336 84.991 1.00 8.38 208 VAL B O 1
ATOM 4413 N N . ARG B 1 209 ? 37.026 32.337 83.957 1.00 8.28 209 ARG B N 1
ATOM 4414 C CA . ARG B 1 209 ? 36.262 33.471 83.491 1.00 8.26 209 ARG B CA 1
ATOM 4415 C C . ARG B 1 209 ? 36.386 33.714 81.963 1.00 7.73 209 ARG B C 1
ATOM 4416 O O . ARG B 1 209 ? 36.976 34.699 81.570 1.00 7.45 209 ARG B O 1
ATOM 4424 N N . PRO B 1 210 ? 35.804 32.834 81.134 1.00 7.67 210 PRO B N 1
ATOM 4425 C CA . PRO B 1 210 ? 35.802 33.021 79.667 1.00 7.62 210 PRO B CA 1
ATOM 4426 C C . PRO B 1 210 ? 34.932 34.230 79.271 1.00 7.40 210 PRO B C 1
ATOM 4427 O O . PRO B 1 210 ? 33.830 34.429 79.794 1.00 7.06 210 PRO B O 1
ATOM 4431 N N . GLY B 1 211 ? 35.486 35.028 78.378 1.00 7.20 211 GLY B N 1
ATOM 4432 C CA . GLY B 1 211 ? 34.783 36.122 77.777 1.00 7.34 211 GLY B CA 1
ATOM 4433 C C . GLY B 1 211 ? 34.806 35.865 76.271 1.00 7.24 211 GLY B C 1
ATOM 4434 O O . GLY B 1 211 ? 33.935 35.201 75.761 1.00 7.11 211 GLY B O 1
ATOM 4435 N N . ILE B 1 212 ? 35.837 36.387 75.598 1.00 7.18 212 ILE B N 1
ATOM 4436 C CA . ILE B 1 212 ? 35.858 36.457 74.130 1.00 7.31 212 ILE B CA 1
ATOM 4437 C C . ILE B 1 212 ? 35.600 35.080 73.509 1.00 7.38 212 ILE B C 1
ATOM 4438 O O . ILE B 1 212 ? 34.890 34.975 72.473 1.00 7.70 212 ILE B O 1
ATOM 4443 N N . MET B 1 213 ? 36.111 34.013 74.131 1.00 7.37 213 MET B N 1
ATOM 4444 C CA . MET B 1 213 ? 35.956 32.681 73.537 1.00 7.06 213 MET B CA 1
ATOM 4445 C C . MET B 1 213 ? 34.499 32.231 73.421 1.00 7.08 213 MET B C 1
ATOM 4446 O O . MET B 1 213 ? 34.139 31.550 72.435 1.00 6.96 213 MET B O 1
ATOM 4451 N N . LEU B 1 214 ? 33.650 32.661 74.351 1.00 6.66 214 LEU B N 1
ATOM 4452 C CA . LEU B 1 214 ? 32.235 32.355 74.271 1.00 6.63 214 LEU B CA 1
ATOM 4453 C C . LEU B 1 214 ? 31.592 32.833 72.973 1.00 6.54 214 LEU B C 1
ATOM 4454 O O . LEU B 1 214 ? 30.689 32.181 72.453 1.00 6.09 214 LEU B O 1
ATOM 4459 N N . TYR B 1 215 ? 32.042 33.988 72.491 1.00 6.70 215 TYR B N 1
ATOM 4460 C CA . TYR B 1 215 ? 31.521 34.663 71.317 1.00 6.96 215 TYR B CA 1
ATOM 4461 C C . TYR B 1 215 ? 32.133 34.177 70.019 1.00 7.39 215 TYR B C 1
ATOM 4462 O O . TYR B 1 215 ? 31.718 34.620 68.925 1.00 7.63 215 TYR B O 1
ATOM 4471 N N . GLY B 1 216 ? 33.079 33.248 70.108 1.00 7.70 216 GLY B N 1
ATOM 4472 C CA . GLY B 1 216 ? 33.758 32.756 68.905 1.00 8.05 216 GLY B CA 1
ATOM 4473 C C . GLY B 1 216 ? 34.618 33.797 68.198 1.00 8.53 216 GLY B C 1
ATOM 4474 O O . GLY B 1 216 ? 34.625 33.885 66.994 1.00 9.16 216 GLY B O 1
ATOM 4475 N N . ALA B 1 217 ? 35.344 34.571 68.979 1.00 8.66 217 ALA B N 1
ATOM 4476 C CA . ALA B 1 217 ? 36.397 35.433 68.508 1.00 9.01 217 ALA B CA 1
ATOM 4477 C C . ALA B 1 217 ? 37.636 34.997 69.277 1.00 9.35 217 ALA B C 1
ATOM 4478 O O . ALA B 1 217 ? 37.550 34.298 70.298 1.00 8.95 217 ALA B O 1
ATOM 4480 N N . SER B 1 218 ? 38.794 35.420 68.794 1.00 9.66 218 SER B N 1
ATOM 4481 C CA . SER B 1 218 ? 40.090 34.956 69.316 1.00 10.14 218 SER B CA 1
ATOM 4482 C C . SER B 1 218 ? 40.684 35.869 70.397 1.00 10.64 218 SER B C 1
ATOM 4483 O O . SER B 1 218 ? 40.730 37.104 70.217 1.00 10.04 218 SER B O 1
ATOM 4486 N N . PRO B 1 219 ? 41.153 35.262 71.497 1.00 11.11 219 PRO B N 1
ATOM 4487 C CA . PRO B 1 219 ? 41.913 35.993 72.465 1.00 12.02 219 PRO B CA 1
ATOM 4488 C C . PRO B 1 219 ? 43.376 36.224 72.000 1.00 12.81 219 PRO B C 1
ATOM 4489 O O . PRO B 1 219 ? 44.099 36.914 72.689 1.00 13.61 219 PRO B O 1
ATOM 4493 N N . PHE B 1 220 ? 43.770 35.651 70.851 1.00 13.37 220 PHE B N 1
ATOM 4494 C CA . PHE B 1 220 ? 45.174 35.567 70.413 1.00 15.17 220 PHE B CA 1
ATOM 4495 C C . PHE B 1 220 ? 45.306 36.203 69.040 1.00 16.73 220 PHE B C 1
ATOM 4496 O O . PHE B 1 220 ? 44.662 35.753 68.077 1.00 16.69 220 PHE B O 1
ATOM 4504 N N . ALA B 1 221 ? 46.144 37.227 68.952 1.00 19.54 221 ALA B N 1
ATOM 4505 C CA . ALA B 1 221 ? 46.357 37.926 67.684 1.00 22.82 221 ALA B CA 1
ATOM 4506 C C . ALA B 1 221 ? 46.874 36.998 66.604 1.00 23.24 221 ALA B C 1
ATOM 4507 O O . ALA B 1 221 ? 46.620 37.239 65.457 1.00 24.62 221 ALA B O 1
ATOM 4509 N N . ASP B 1 222 ? 47.581 35.940 66.985 1.00 25.77 222 ASP B N 1
ATOM 4510 C CA . ASP B 1 222 ? 48.240 35.031 66.052 1.00 25.61 222 ASP B CA 1
ATOM 4511 C C . ASP B 1 222 ? 47.541 33.699 65.877 1.00 24.67 222 ASP B C 1
ATOM 4512 O O . ASP B 1 222 ? 48.148 32.747 65.408 1.00 24.02 222 ASP B O 1
ATOM 4517 N N . LYS B 1 223 ? 46.257 33.595 66.250 1.00 24.00 223 LYS B N 1
ATOM 4518 C CA . LYS B 1 223 ? 45.521 32.322 66.110 1.00 22.31 223 LYS B CA 1
ATOM 4519 C C . LYS B 1 223 ? 44.101 32.601 65.660 1.00 20.31 223 LYS B C 1
ATOM 4520 O O . LYS B 1 223 ? 43.467 33.525 66.177 1.00 18.74 223 LYS B O 1
ATOM 4526 N N . THR B 1 224 ? 43.600 31.823 64.702 1.00 17.74 224 THR B N 1
ATOM 4527 C CA . THR B 1 224 ? 42.208 31.971 64.255 1.00 15.79 224 THR B CA 1
ATOM 4528 C C . THR B 1 224 ? 41.298 31.147 65.129 1.00 14.57 224 THR B C 1
ATOM 4529 O O . THR B 1 224 ? 41.714 30.196 65.818 1.00 13.81 224 THR B O 1
ATOM 4533 N N . VAL B 1 225 ? 40.004 31.461 65.056 1.00 13.72 225 VAL B N 1
ATOM 4534 C CA . VAL B 1 225 ? 39.011 30.638 65.746 1.00 13.38 225 VAL B CA 1
ATOM 4535 C C . VAL B 1 225 ? 39.003 29.198 65.198 1.00 13.80 225 VAL B C 1
ATOM 4536 O O . VAL B 1 225 ? 38.717 28.272 65.942 1.00 13.32 225 VAL B O 1
ATOM 4540 N N . HIS B 1 226 ? 39.336 28.981 63.924 1.00 14.51 226 HIS B N 1
ATOM 4541 C CA . HIS B 1 226 ? 39.461 27.596 63.442 1.00 15.53 226 HIS B CA 1
ATOM 4542 C C . HIS B 1 226 ? 40.598 26.848 64.152 1.00 16.26 226 HIS B C 1
ATOM 4543 O O . HIS B 1 226 ? 40.429 25.678 64.538 1.00 17.05 226 HIS B O 1
ATOM 4550 N N . ASP B 1 227 ? 41.736 27.502 64.341 1.00 16.23 227 ASP B N 1
ATOM 4551 C CA . ASP B 1 227 ? 42.867 26.931 65.057 1.00 17.71 227 ASP B CA 1
ATOM 4552 C C . ASP B 1 227 ? 42.441 26.560 66.451 1.00 17.32 227 ASP B C 1
ATOM 4553 O O . ASP B 1 227 ? 42.892 25.562 67.005 1.00 18.33 227 ASP B O 1
ATOM 4558 N N . LEU B 1 228 ? 41.560 27.373 67.014 1.00 15.57 228 LEU B N 1
ATOM 4559 C CA . LEU B 1 228 ? 41.118 27.212 68.395 1.00 14.31 228 LEU B CA 1
ATOM 4560 C C . LEU B 1 228 ? 39.884 26.383 68.575 1.00 13.66 228 LEU B C 1
ATOM 4561 O O . LEU B 1 228 ? 39.504 26.122 69.694 1.00 12.93 228 LEU B O 1
ATOM 4566 N N . ASP B 1 229 ? 39.274 25.935 67.482 1.00 13.26 229 ASP B N 1
ATOM 4567 C CA . ASP B 1 229 ? 38.025 25.225 67.526 1.00 13.52 229 ASP B CA 1
ATOM 4568 C C . ASP B 1 229 ? 36.945 26.002 68.351 1.00 13.18 229 ASP B C 1
ATOM 4569 O O . ASP B 1 229 ? 36.408 25.518 69.347 1.00 13.72 229 ASP B O 1
ATOM 4574 N N . LEU B 1 230 ? 36.651 27.219 67.888 1.00 12.44 230 LEU B N 1
ATOM 4575 C CA . LEU B 1 230 ? 35.531 28.046 68.404 1.00 11.45 230 LEU B CA 1
ATOM 4576 C C . LEU B 1 230 ? 34.665 28.435 67.234 1.00 11.27 230 LEU B C 1
ATOM 4577 O O . LEU B 1 230 ? 35.186 28.625 66.140 1.00 11.88 230 LEU B O 1
ATOM 4582 N N . LYS B 1 231 ? 33.374 28.557 67.466 1.00 11.19 231 LYS B N 1
ATOM 4583 C CA . LYS B 1 231 ? 32.403 28.900 66.444 1.00 11.39 231 LYS B CA 1
ATOM 4584 C C . LYS B 1 231 ? 31.981 30.378 66.545 1.00 9.91 231 LYS B C 1
ATOM 4585 O O . LYS B 1 231 ? 31.434 30.788 67.552 1.00 8.93 231 LYS B O 1
ATOM 4591 N N . PRO B 1 232 ? 32.236 31.156 65.501 1.00 9.19 232 PRO B N 1
ATOM 4592 C CA . PRO B 1 232 ? 31.720 32.543 65.485 1.00 8.63 232 PRO B CA 1
ATOM 4593 C C . PRO B 1 232 ? 30.259 32.645 65.851 1.00 7.70 232 PRO B C 1
ATOM 4594 O O . PRO B 1 232 ? 29.455 31.908 65.327 1.00 7.62 232 PRO B O 1
ATOM 4598 N N . VAL B 1 233 ? 29.912 33.546 66.762 1.00 6.76 233 VAL B N 1
ATOM 4599 C CA . VAL B 1 233 ? 28.543 33.723 67.198 1.00 6.41 233 VAL B CA 1
ATOM 4600 C C . VAL B 1 233 ? 27.736 34.781 66.414 1.00 6.23 233 VAL B C 1
ATOM 4601 O O . VAL B 1 233 ? 26.596 34.540 66.007 1.00 5.98 233 VAL B O 1
ATOM 4605 N N . MET B 1 234 ? 28.341 35.959 66.219 1.00 6.07 234 MET B N 1
ATOM 4606 C CA . MET B 1 234 ? 27.709 37.062 65.554 1.00 6.32 234 MET B CA 1
ATOM 4607 C C . MET B 1 234 ? 27.932 36.990 64.031 1.00 6.15 234 MET B C 1
ATOM 4608 O O . MET B 1 234 ? 29.101 36.864 63.586 1.00 6.12 234 MET B O 1
ATOM 4613 N N . THR B 1 235 ? 26.837 37.077 63.265 1.00 6.07 235 THR B N 1
ATOM 4614 C CA . THR B 1 235 ? 26.930 37.393 61.834 1.00 6.15 235 THR B CA 1
ATOM 4615 C C . THR B 1 235 ? 26.350 38.795 61.619 1.00 5.99 235 THR B C 1
ATOM 4616 O O . THR B 1 235 ? 25.207 39.051 62.010 1.00 6.86 235 THR B O 1
ATOM 4620 N N . PHE B 1 236 ? 27.127 39.662 60.987 1.00 5.57 236 PHE B N 1
ATOM 4621 C CA . PHE B 1 236 ? 26.759 41.079 60.752 1.00 5.32 236 PHE B CA 1
ATOM 4622 C C . PHE B 1 236 ? 26.596 41.224 59.231 1.00 5.48 236 PHE B C 1
ATOM 4623 O O . PHE B 1 236 ? 27.539 40.893 58.486 1.00 5.50 236 PHE B O 1
ATOM 4631 N N . THR B 1 237 ? 25.421 41.641 58.791 1.00 5.43 237 THR B N 1
ATOM 4632 C CA . THR B 1 237 ? 25.114 41.700 57.318 1.00 5.60 237 THR B CA 1
ATOM 4633 C C . THR B 1 237 ? 24.393 42.966 56.901 1.00 5.80 237 THR B C 1
ATOM 4634 O O . THR B 1 237 ? 23.835 43.722 57.733 1.00 5.78 237 THR B O 1
ATOM 4638 N N . ALA B 1 238 ? 24.380 43.175 55.576 1.00 6.07 238 ALA B N 1
ATOM 4639 C CA . ALA B 1 238 ? 23.655 44.233 54.961 1.00 6.54 238 ALA B CA 1
ATOM 4640 C C . ALA B 1 238 ? 23.355 43.764 53.543 1.00 6.87 238 ALA B C 1
ATOM 4641 O O . ALA B 1 238 ? 23.561 42.572 53.240 1.00 7.79 238 ALA B O 1
ATOM 4643 N N . GLU B 1 239 ? 22.838 44.630 52.698 1.00 7.06 239 GLU B N 1
ATOM 4644 C CA . GLU B 1 239 ? 22.495 44.264 51.328 1.00 7.52 239 GLU B CA 1
ATOM 4645 C C . GLU B 1 239 ? 23.027 45.251 50.319 1.00 7.81 239 GLU B C 1
ATOM 4646 O O . GLU B 1 239 ? 23.266 46.448 50.619 1.00 7.13 239 GLU B O 1
ATOM 4652 N N . ILE B 1 240 ? 23.170 44.740 49.081 1.00 8.07 240 ILE B N 1
ATOM 4653 C CA . ILE B 1 240 ? 23.467 45.559 47.942 1.00 8.34 240 ILE B CA 1
ATOM 4654 C C . ILE B 1 240 ? 22.256 46.467 47.601 1.00 8.75 240 ILE B C 1
ATOM 4655 O O . ILE B 1 240 ? 21.111 45.993 47.444 1.00 8.31 240 ILE B O 1
ATOM 4660 N N . ILE B 1 241 ? 22.531 47.770 47.513 1.00 8.94 241 ILE B N 1
ATOM 4661 C CA . ILE B 1 241 ? 21.522 48.763 47.221 1.00 9.53 241 ILE B CA 1
ATOM 4662 C C . ILE B 1 241 ? 21.709 49.477 45.871 1.00 9.47 241 ILE B C 1
ATOM 4663 O O . ILE B 1 241 ? 20.812 50.169 45.416 1.00 9.11 241 ILE B O 1
ATOM 4668 N N . ALA B 1 242 ? 22.881 49.340 45.259 1.00 9.35 242 ALA B N 1
ATOM 4669 C CA . ALA B 1 242 ? 23.096 49.881 43.931 1.00 9.52 242 ALA B CA 1
ATOM 4670 C C . ALA B 1 242 ? 24.242 49.106 43.264 1.00 10.13 242 ALA B C 1
ATOM 4671 O O . ALA B 1 242 ? 25.118 48.602 43.934 1.00 9.38 242 ALA B O 1
ATOM 4673 N N . LEU B 1 243 ? 24.225 49.041 41.939 1.00 10.82 243 LEU B N 1
ATOM 4674 C CA . LEU B 1 243 ? 25.288 48.437 41.170 1.00 11.54 243 LEU B CA 1
ATOM 4675 C C . LEU B 1 243 ? 25.758 49.402 40.124 1.00 13.60 243 LEU B C 1
ATOM 4676 O O . LEU B 1 243 ? 24.926 49.990 39.427 1.00 12.01 243 LEU B O 1
ATOM 4681 N N . ASN B 1 244 ? 27.086 49.560 40.009 1.00 15.75 244 ASN B N 1
ATOM 4682 C CA . ASN B 1 244 ? 27.684 50.451 38.992 1.00 19.36 244 ASN B CA 1
ATOM 4683 C C . ASN B 1 244 ? 28.766 49.750 38.218 1.00 19.90 244 ASN B C 1
ATOM 4684 O O . ASN B 1 244 ? 29.542 49.066 38.809 1.00 20.02 244 ASN B O 1
ATOM 4689 N N . HIS B 1 245 ? 28.801 49.941 36.897 1.00 21.92 245 HIS B N 1
ATOM 4690 C CA . HIS B 1 245 ? 29.904 49.465 36.004 1.00 22.67 245 HIS B CA 1
ATOM 4691 C C . HIS B 1 245 ? 30.816 50.652 35.803 1.00 24.49 245 HIS B C 1
ATOM 4692 O O . HIS B 1 245 ? 30.325 51.643 35.299 1.00 26.74 245 HIS B O 1
ATOM 4694 N N . ILE B 1 246 ? 32.096 50.594 36.193 1.00 26.23 246 ILE B N 1
ATOM 4695 C CA . ILE B 1 246 ? 32.998 51.771 36.153 1.00 27.37 246 ILE B CA 1
ATOM 4696 C C . ILE B 1 246 ? 34.129 51.538 35.159 1.00 28.84 246 ILE B C 1
ATOM 4697 O O . ILE B 1 246 ? 34.847 50.556 35.333 1.00 30.88 246 ILE B O 1
ATOM 4699 N N . MET B 1 264 ? 35.628 47.706 36.276 1.00 25.14 264 MET B N 1
ATOM 4700 C CA . MET B 1 264 ? 35.026 47.031 37.423 1.00 24.44 264 MET B CA 1
ATOM 4701 C C . MET B 1 264 ? 33.490 47.154 37.569 1.00 22.19 264 MET B C 1
ATOM 4702 O O . MET B 1 264 ? 32.838 48.092 37.058 1.00 22.68 264 MET B O 1
ATOM 4707 N N . ASP B 1 265 ? 32.922 46.195 38.294 1.00 18.62 265 ASP B N 1
ATOM 4708 C CA . ASP B 1 265 ? 31.552 46.268 38.735 1.00 17.41 265 ASP B CA 1
ATOM 4709 C C . ASP B 1 265 ? 31.628 46.545 40.231 1.00 15.81 265 ASP B C 1
ATOM 4710 O O . ASP B 1 265 ? 32.372 45.885 40.912 1.00 14.31 265 ASP B O 1
ATOM 4715 N N . ILE B 1 266 ? 30.854 47.519 40.705 1.00 13.97 266 ILE B N 1
ATOM 4716 C CA . ILE B 1 266 ? 30.945 48.000 42.053 1.00 13.18 266 ILE B CA 1
ATOM 4717 C C . ILE B 1 266 ? 29.555 47.818 42.634 1.00 11.92 266 ILE B C 1
ATOM 4718 O O . ILE B 1 266 ? 28.597 48.142 41.960 1.00 11.23 266 ILE B O 1
ATOM 4723 N N . ALA B 1 267 ? 29.460 47.363 43.882 1.00 10.48 267 ALA B N 1
ATOM 4724 C CA . ALA B 1 267 ? 28.186 47.284 44.538 1.00 9.70 267 ALA B CA 1
ATOM 4725 C C . ALA B 1 267 ? 28.263 48.190 45.758 1.00 9.68 267 ALA B C 1
ATOM 4726 O O . ALA B 1 267 ? 29.280 48.226 46.478 1.00 9.59 267 ALA B O 1
ATOM 4728 N N . ILE B 1 268 ? 27.191 48.946 45.972 1.00 8.63 268 ILE B N 1
ATOM 4729 C CA . ILE B 1 268 ? 27.071 49.761 47.145 1.00 8.29 268 ILE B CA 1
ATOM 4730 C C . ILE B 1 268 ? 26.208 48.964 48.135 1.00 7.56 268 ILE B C 1
ATOM 4731 O O . ILE B 1 268 ? 25.205 48.361 47.768 1.00 6.91 268 ILE B O 1
ATOM 4736 N N . VAL B 1 269 ? 26.656 48.959 49.391 1.00 7.21 269 VAL B N 1
ATOM 4737 C CA . VAL B 1 269 ? 26.078 48.115 50.423 1.00 7.21 269 VAL B CA 1
ATOM 4738 C C . VAL B 1 269 ? 25.584 49.012 51.552 1.00 6.61 269 VAL B C 1
ATOM 4739 O O . VAL B 1 269 ? 26.260 50.005 51.888 1.00 6.63 269 VAL B O 1
ATOM 4743 N N . SER B 1 270 ? 24.437 48.668 52.111 1.00 6.05 270 SER B N 1
ATOM 4744 C CA . SER B 1 270 ? 23.790 49.465 53.142 1.00 5.80 270 SER B CA 1
ATOM 4745 C C . SER B 1 270 ? 24.330 49.258 54.544 1.00 5.52 270 SER B C 1
ATOM 4746 O O . SER B 1 270 ? 23.588 48.907 55.467 1.00 5.25 270 SER B O 1
ATOM 4749 N N . ILE B 1 271 ? 25.634 49.508 54.706 1.00 5.34 271 ILE B N 1
ATOM 4750 C CA . ILE B 1 271 ? 26.236 49.613 56.021 1.00 5.26 271 ILE B CA 1
ATOM 4751 C C . ILE B 1 271 ? 27.266 50.713 56.002 1.00 5.21 271 ILE B C 1
ATOM 4752 O O . ILE B 1 271 ? 27.842 50.962 54.970 1.00 5.48 271 ILE B O 1
ATOM 4757 N N . GLY B 1 272 ? 27.470 51.368 57.141 1.00 5.01 272 GLY B N 1
ATOM 4758 C CA . GLY B 1 272 ? 28.564 52.313 57.327 1.00 4.95 272 GLY B CA 1
ATOM 4759 C C . GLY B 1 272 ? 28.937 52.407 58.795 1.00 4.89 272 GLY B C 1
ATOM 4760 O O . GLY B 1 272 ? 28.425 51.639 59.603 1.00 4.73 272 GLY B O 1
ATOM 4761 N N . TYR B 1 273 ? 29.753 53.397 59.145 1.00 4.92 273 TYR B N 1
ATOM 4762 C CA . TYR B 1 273 ? 30.183 53.597 60.536 1.00 5.06 273 TYR B CA 1
ATOM 4763 C C . TYR B 1 273 ? 29.062 54.068 61.458 1.00 5.12 273 TYR B C 1
ATOM 4764 O O . TYR B 1 273 ? 29.185 53.917 62.670 1.00 4.91 273 TYR B O 1
ATOM 4773 N N . GLY B 1 274 ? 27.973 54.566 60.864 1.00 5.25 274 GLY B N 1
ATOM 4774 C CA . GLY B 1 274 ? 26.754 54.854 61.575 1.00 5.39 274 GLY B CA 1
ATOM 4775 C C . GLY B 1 274 ? 26.074 53.639 62.075 1.00 5.70 274 GLY B C 1
ATOM 4776 O O . GLY B 1 274 ? 25.229 53.760 62.996 1.00 5.81 274 GLY B O 1
ATOM 4777 N N . ASP B 1 275 ? 26.421 52.475 61.494 1.00 5.87 275 ASP B N 1
ATOM 4778 C CA . ASP B 1 275 ? 25.960 51.165 61.971 1.00 6.24 275 ASP B CA 1
ATOM 4779 C C . ASP B 1 275 ? 26.925 50.466 62.929 1.00 6.43 275 ASP B C 1
ATOM 4780 O O . ASP B 1 275 ? 26.556 49.497 63.591 1.00 6.63 275 ASP B O 1
ATOM 4785 N N . GLY B 1 276 ? 28.133 50.985 63.005 1.00 6.26 276 GLY B N 1
ATOM 4786 C CA . GLY B 1 276 ? 29.201 50.386 63.756 1.00 6.46 276 GLY B CA 1
ATOM 4787 C C . GLY B 1 276 ? 30.191 49.662 62.855 1.00 6.51 276 GLY B C 1
ATOM 4788 O O . GLY B 1 276 ? 31.076 49.068 63.374 1.00 6.23 276 GLY B O 1
ATOM 4789 N N . TYR B 1 277 ? 30.041 49.707 61.522 1.00 6.62 277 TYR B N 1
ATOM 4790 C CA . TYR B 1 277 ? 31.068 49.180 60.621 1.00 6.75 277 TYR B CA 1
ATOM 4791 C C . TYR B 1 277 ? 32.274 50.125 60.616 1.00 7.22 277 TYR B C 1
ATOM 4792 O O . TYR B 1 277 ? 32.121 51.298 60.339 1.00 7.27 277 TYR B O 1
ATOM 4801 N N . PRO B 1 278 ? 33.468 49.638 60.984 1.00 7.85 278 PRO B N 1
ATOM 4802 C CA . PRO B 1 278 ? 34.593 50.520 61.199 1.00 8.59 278 PRO B CA 1
ATOM 4803 C C . PRO B 1 278 ? 35.061 51.230 59.914 1.00 9.06 278 PRO B C 1
ATOM 4804 O O . PRO B 1 278 ? 34.983 50.685 58.815 1.00 8.74 278 PRO B O 1
ATOM 4808 N N . ARG B 1 279 ? 35.559 52.434 60.102 1.00 10.04 279 ARG B N 1
ATOM 4809 C CA . ARG B 1 279 ? 35.862 53.310 58.993 1.00 11.31 279 ARG B CA 1
ATOM 4810 C C . ARG B 1 279 ? 37.291 53.224 58.585 1.00 11.96 279 ARG B C 1
ATOM 4811 O O . ARG B 1 279 ? 37.546 53.181 57.391 1.00 13.76 279 ARG B O 1
ATOM 4819 N N . ALA B 1 280 ? 38.241 53.228 59.509 1.00 11.81 280 ALA B N 1
ATOM 4820 C CA . ALA B 1 280 ? 39.624 53.471 59.080 1.00 12.68 280 ALA B CA 1
ATOM 4821 C C . ALA B 1 280 ? 40.506 52.215 59.016 1.00 13.48 280 ALA B C 1
ATOM 4822 O O . ALA B 1 280 ? 40.702 51.527 59.992 1.00 13.25 280 ALA B O 1
ATOM 4824 N N . TYR B 1 281 ? 41.048 51.931 57.843 1.00 13.85 281 TYR B N 1
ATOM 4825 C CA . TYR B 1 281 ? 41.775 50.683 57.633 1.00 15.45 281 TYR B CA 1
ATOM 4826 C C . TYR B 1 281 ? 43.263 50.944 57.365 1.00 16.43 281 TYR B C 1
ATOM 4827 O O . TYR B 1 281 ? 43.613 51.920 56.728 1.00 17.42 281 TYR B O 1
ATOM 4836 N N . VAL B 1 282 ? 44.093 50.062 57.895 1.00 16.88 282 VAL B N 1
ATOM 4837 C CA . VAL B 1 282 ? 45.521 50.052 57.639 1.00 19.06 282 VAL B CA 1
ATOM 4838 C C . VAL B 1 282 ? 45.864 49.088 56.530 1.00 18.92 282 VAL B C 1
ATOM 4839 O O . VAL B 1 282 ? 46.957 49.132 56.003 1.00 17.70 282 VAL B O 1
ATOM 4843 N N . LYS B 1 283 ? 44.946 48.192 56.153 1.00 18.72 283 LYS B N 1
ATOM 4844 C CA . LYS B 1 283 ? 45.186 47.417 54.918 1.00 18.74 283 LYS B CA 1
ATOM 4845 C C . LYS B 1 283 ? 43.866 46.977 54.368 1.00 16.85 283 LYS B C 1
ATOM 4846 O O . LYS B 1 283 ? 42.835 47.174 55.019 1.00 15.70 283 LYS B O 1
ATOM 4852 N N . GLN B 1 284 ? 43.930 46.336 53.209 1.00 15.42 284 GLN B N 1
ATOM 4853 C CA . GLN B 1 284 ? 42.748 45.959 52.464 1.00 14.40 284 GLN B CA 1
ATOM 4854 C C . GLN B 1 284 ? 41.839 45.104 53.296 1.00 12.55 284 GLN B C 1
ATOM 4855 O O . GLN B 1 284 ? 42.244 44.109 53.904 1.00 10.94 284 GLN B O 1
ATOM 4861 N N . ASN B 1 285 ? 40.578 45.510 53.336 1.00 11.94 285 ASN B N 1
ATOM 4862 C CA . ASN B 1 285 ? 39.558 44.718 54.000 1.00 11.08 285 ASN B CA 1
ATOM 4863 C C . ASN B 1 285 ? 38.670 44.037 52.950 1.00 10.92 285 ASN B C 1
ATOM 4864 O O . ASN B 1 285 ? 38.717 44.388 51.747 1.00 10.16 285 ASN B O 1
ATOM 4869 N N . PHE B 1 286 ? 37.888 43.065 53.419 1.00 10.40 286 PHE B N 1
ATOM 4870 C CA . PHE B 1 286 ? 37.006 42.284 52.609 1.00 10.58 286 PHE B CA 1
ATOM 4871 C C . PHE B 1 286 ? 35.677 42.022 53.280 1.00 9.87 286 PHE B C 1
ATOM 4872 O O . PHE B 1 286 ? 35.566 42.005 54.501 1.00 9.02 286 PHE B O 1
ATOM 4880 N N . VAL B 1 287 ? 34.670 41.822 52.454 1.00 9.76 287 VAL B N 1
ATOM 4881 C CA . VAL B 1 287 ? 33.400 41.246 52.890 1.00 9.76 287 VAL B CA 1
ATOM 4882 C C . VAL B 1 287 ? 33.314 39.824 52.319 1.00 10.04 287 VAL B C 1
ATOM 4883 O O . VAL B 1 287 ? 34.168 39.398 51.545 1.00 10.37 287 VAL B O 1
ATOM 4887 N N . ALA B 1 288 ? 32.307 39.089 52.718 1.00 10.31 288 ALA B N 1
ATOM 4888 C CA . ALA B 1 288 ? 31.990 37.805 52.084 1.00 10.64 288 ALA B CA 1
ATOM 4889 C C . ALA B 1 288 ? 30.563 37.807 51.465 1.00 10.61 288 ALA B C 1
ATOM 4890 O O . ALA B 1 288 ? 29.599 38.254 52.040 1.00 10.14 288 ALA B O 1
ATOM 4892 N N . ILE B 1 289 ? 30.441 37.310 50.249 1.00 11.18 289 ILE B N 1
ATOM 4893 C CA . ILE B 1 289 ? 29.146 37.167 49.628 1.00 10.90 289 ILE B CA 1
ATOM 4894 C C . ILE B 1 289 ? 29.020 35.685 49.254 1.00 11.91 289 ILE B C 1
ATOM 4895 O O . ILE B 1 289 ? 29.795 35.165 48.450 1.00 10.90 289 ILE B O 1
ATOM 4900 N N . ASP B 1 290 ? 28.039 35.027 49.831 1.00 12.86 290 ASP B N 1
ATOM 4901 C CA . ASP B 1 290 ? 27.837 33.590 49.642 1.00 14.25 290 ASP B CA 1
ATOM 4902 C C . ASP B 1 290 ? 29.120 32.820 49.891 1.00 14.91 290 ASP B C 1
ATOM 4903 O O . ASP B 1 290 ? 29.444 31.899 49.169 1.00 15.87 290 ASP B O 1
ATOM 4908 N N . GLY B 1 291 ? 29.862 33.209 50.917 1.00 15.53 291 GLY B N 1
ATOM 4909 C CA . GLY B 1 291 ? 31.131 32.577 51.235 1.00 16.67 291 GLY B CA 1
ATOM 4910 C C . GLY B 1 291 ? 32.371 33.081 50.505 1.00 18.13 291 GLY B C 1
ATOM 4911 O O . GLY B 1 291 ? 33.450 32.733 50.943 1.00 20.55 291 GLY B O 1
ATOM 4912 N N . LYS B 1 292 ? 32.252 33.879 49.433 1.00 16.45 292 LYS B N 1
ATOM 4913 C CA . LYS B 1 292 ? 33.407 34.367 48.686 1.00 16.84 292 LYS B CA 1
ATOM 4914 C C . LYS B 1 292 ? 33.850 35.765 49.139 1.00 16.25 292 LYS B C 1
ATOM 4915 O O . LYS B 1 292 ? 33.040 36.673 49.250 1.00 14.50 292 LYS B O 1
ATOM 4921 N N . LEU B 1 293 ? 35.142 35.960 49.345 1.00 15.03 293 LEU B N 1
ATOM 4922 C CA . LEU B 1 293 ? 35.624 37.252 49.768 1.00 14.79 293 LEU B CA 1
ATOM 4923 C C . LEU B 1 293 ? 35.550 38.215 48.615 1.00 13.88 293 LEU B C 1
ATOM 4924 O O . LEU B 1 293 ? 35.860 37.870 47.493 1.00 12.96 293 LEU B O 1
ATOM 4929 N N . CYS B 1 294 ? 35.127 39.434 48.894 1.00 12.88 294 CYS B N 1
ATOM 4930 C CA . CYS B 1 294 ? 35.135 40.520 47.934 1.00 13.37 294 CYS B CA 1
ATOM 4931 C C . CYS B 1 294 ? 35.743 41.757 48.590 1.00 12.33 294 CYS B C 1
ATOM 4932 O O . CYS B 1 294 ? 35.440 42.041 49.752 1.00 11.09 294 CYS B O 1
ATOM 4935 N N . PRO B 1 295 ? 36.645 42.468 47.891 1.00 11.97 295 PRO B N 1
ATOM 4936 C CA . PRO B 1 295 ? 37.298 43.613 48.527 1.00 11.96 295 PRO B CA 1
ATOM 4937 C C . PRO B 1 295 ? 36.364 44.797 48.783 1.00 11.27 295 PRO B C 1
ATOM 4938 O O . PRO B 1 295 ? 35.493 45.051 47.980 1.00 11.39 295 PRO B O 1
ATOM 4942 N N . VAL B 1 296 ? 36.575 45.504 49.884 1.00 10.79 296 VAL B N 1
ATOM 4943 C CA . VAL B 1 296 ? 35.915 46.783 50.154 1.00 11.48 296 VAL B CA 1
ATOM 4944 C C . VAL B 1 296 ? 36.734 47.812 49.435 1.00 11.84 296 VAL B C 1
ATOM 4945 O O . VAL B 1 296 ? 37.983 47.749 49.512 1.00 12.18 296 VAL B O 1
ATOM 4949 N N . VAL B 1 297 ? 36.103 48.740 48.724 1.00 11.97 297 VAL B N 1
ATOM 4950 C CA . VAL B 1 297 ? 36.914 49.712 47.944 1.00 13.12 297 VAL B CA 1
ATOM 4951 C C . VAL B 1 297 ? 36.587 51.114 48.345 1.00 13.37 297 VAL B C 1
ATOM 4952 O O . VAL B 1 297 ? 35.437 51.432 48.597 1.00 13.48 297 VAL B O 1
ATOM 4956 N N . GLY B 1 298 ? 37.618 51.960 48.404 1.00 13.31 298 GLY B N 1
ATOM 4957 C CA . GLY B 1 298 ? 37.409 53.351 48.796 1.00 12.67 298 GLY B CA 1
ATOM 4958 C C . GLY B 1 298 ? 37.005 53.454 50.249 1.00 12.17 298 GLY B C 1
ATOM 4959 O O . GLY B 1 298 ? 37.141 52.534 50.990 1.00 13.14 298 GLY B O 1
ATOM 4960 N N . ARG B 1 299 ? 36.475 54.585 50.657 1.00 11.55 299 ARG B N 1
ATOM 4961 C CA . ARG B 1 299 ? 36.305 54.873 52.047 1.00 10.97 299 ARG B CA 1
ATOM 4962 C C . ARG B 1 299 ? 34.927 54.369 52.503 1.00 10.18 299 ARG B C 1
ATOM 4963 O O . ARG B 1 299 ? 33.983 54.282 51.709 1.00 10.03 299 ARG B O 1
ATOM 4965 N N . VAL B 1 300 ? 34.830 54.064 53.790 1.00 9.41 300 VAL B N 1
ATOM 4966 C CA . VAL B 1 300 ? 33.575 53.739 54.458 1.00 9.22 300 VAL B CA 1
ATOM 4967 C C . VAL B 1 300 ? 32.884 55.057 54.853 1.00 9.25 300 VAL B C 1
ATOM 4968 O O . VAL B 1 300 ? 33.492 55.872 55.544 1.00 9.85 300 VAL B O 1
ATOM 4972 N N . SER B 1 301 ? 31.645 55.289 54.418 1.00 9.10 301 SER B N 1
ATOM 4973 C CA . SER B 1 301 ? 30.919 56.462 54.837 1.00 8.76 301 SER B CA 1
ATOM 4974 C C . SER B 1 301 ? 30.008 56.119 56.050 1.00 8.30 301 SER B C 1
ATOM 4975 O O . SER B 1 301 ? 30.087 55.008 56.608 1.00 7.36 301 SER B O 1
ATOM 4978 N N . MET B 1 302 ? 29.177 57.073 56.469 1.00 7.74 302 MET B N 1
ATOM 4979 C CA . MET B 1 302 ? 28.336 56.871 57.643 1.00 7.69 302 MET B CA 1
ATOM 4980 C C . MET B 1 302 ? 27.295 55.795 57.395 1.00 7.56 302 MET B C 1
ATOM 4981 O O . MET B 1 302 ? 27.017 55.032 58.293 1.00 7.11 302 MET B O 1
ATOM 4986 N N . ASP B 1 303 ? 26.755 55.740 56.161 1.00 7.43 303 ASP B N 1
ATOM 4987 C CA . ASP B 1 303 ? 25.649 54.841 55.826 1.00 7.96 303 ASP B CA 1
ATOM 4988 C C . ASP B 1 303 ? 25.940 53.807 54.708 1.00 8.26 303 ASP B C 1
ATOM 4989 O O . ASP B 1 303 ? 25.113 52.908 54.440 1.00 8.20 303 ASP B O 1
ATOM 4994 N N . MET B 1 304 ? 27.105 53.882 54.068 1.00 8.70 304 MET B N 1
ATOM 4995 C CA . MET B 1 304 ? 27.340 53.040 52.917 1.00 9.51 304 MET B CA 1
ATOM 4996 C C . MET B 1 304 ? 28.778 52.667 52.736 1.00 9.01 304 MET B C 1
ATOM 4997 O O . MET B 1 304 ? 29.644 53.425 53.112 1.00 8.73 304 MET B O 1
ATOM 5002 N N . ILE B 1 305 ? 28.999 51.505 52.133 1.00 8.78 305 ILE B N 1
ATOM 5003 C CA . ILE B 1 305 ? 30.339 51.067 51.698 1.00 8.41 305 ILE B CA 1
ATOM 5004 C C . ILE B 1 305 ? 30.254 50.628 50.253 1.00 8.43 305 ILE B C 1
ATOM 5005 O O . ILE B 1 305 ? 29.186 50.422 49.673 1.00 8.05 305 ILE B O 1
ATOM 5010 N N . ALA B 1 306 ? 31.424 50.488 49.640 1.00 9.14 306 ALA B N 1
ATOM 5011 C CA . ALA B 1 306 ? 31.452 50.034 48.282 1.00 9.24 306 ALA B CA 1
ATOM 5012 C C . ALA B 1 306 ? 32.325 48.805 48.193 1.00 9.65 306 ALA B C 1
ATOM 5013 O O . ALA B 1 306 ? 33.379 48.708 48.859 1.00 9.77 306 ALA B O 1
ATOM 5015 N N . ILE B 1 307 ? 31.925 47.875 47.361 1.00 9.85 307 ILE B N 1
ATOM 5016 C CA . ILE B 1 307 ? 32.635 46.607 47.235 1.00 10.87 307 ILE B CA 1
ATOM 5017 C C . ILE B 1 307 ? 32.858 46.260 45.750 1.00 11.46 307 ILE B C 1
ATOM 5018 O O . ILE B 1 307 ? 32.048 46.581 44.903 1.00 11.23 307 ILE B O 1
ATOM 5023 N N . ASP B 1 308 ? 33.972 45.593 45.472 1.00 11.74 308 ASP B N 1
ATOM 5024 C CA . ASP B 1 308 ? 34.294 45.168 44.143 1.00 12.10 308 ASP B CA 1
ATOM 5025 C C . ASP B 1 308 ? 33.650 43.778 43.914 1.00 11.76 308 ASP B C 1
ATOM 5026 O O . ASP B 1 308 ? 33.999 42.812 44.589 1.00 11.52 308 ASP B O 1
ATOM 5031 N N . VAL B 1 309 ? 32.691 43.721 42.988 1.00 11.64 309 VAL B N 1
ATOM 5032 C CA . VAL B 1 309 ? 31.973 42.489 42.653 1.00 12.70 309 VAL B CA 1
ATOM 5033 C C . VAL B 1 309 ? 32.272 42.071 41.216 1.00 14.14 309 VAL B C 1
ATOM 5034 O O . VAL B 1 309 ? 31.521 41.273 40.607 1.00 14.07 309 VAL B O 1
ATOM 5038 N N . THR B 1 310 ? 33.358 42.591 40.655 1.00 15.72 310 THR B N 1
ATOM 5039 C CA . THR B 1 310 ? 33.742 42.236 39.302 1.00 16.93 310 THR B CA 1
ATOM 5040 C C . THR B 1 310 ? 33.735 40.689 39.123 1.00 18.16 310 THR B C 1
ATOM 5041 O O . THR B 1 310 ? 33.285 40.141 38.116 1.00 17.57 310 THR B O 1
ATOM 5045 N N . ASN B 1 311 ? 34.209 39.946 40.080 1.00 19.07 311 ASN B N 1
ATOM 5046 C CA . ASN B 1 311 ? 34.273 38.514 39.766 1.00 23.02 311 ASN B CA 1
ATOM 5047 C C . ASN B 1 311 ? 33.118 37.693 40.294 1.00 20.92 311 ASN B C 1
ATOM 5048 O O . ASN B 1 311 ? 33.225 36.474 40.391 1.00 20.14 311 ASN B O 1
ATOM 5053 N N . THR B 1 312 ? 32.008 38.353 40.627 1.00 19.50 312 THR B N 1
ATOM 5054 C CA . THR B 1 312 ? 31.037 37.750 41.500 1.00 18.71 312 THR B CA 1
ATOM 5055 C C . THR B 1 312 ? 29.618 38.100 41.078 1.00 18.58 312 THR B C 1
ATOM 5056 O O . THR B 1 312 ? 29.238 39.266 41.030 1.00 16.91 312 THR B O 1
ATOM 5060 N N . GLN B 1 313 ? 28.813 37.090 40.833 1.00 17.13 313 GLN B N 1
ATOM 5061 C CA . GLN B 1 313 ? 27.486 37.311 40.317 1.00 17.00 313 GLN B CA 1
ATOM 5062 C C . GLN B 1 313 ? 26.559 37.685 41.471 1.00 14.57 313 GLN B C 1
ATOM 5063 O O . GLN B 1 313 ? 26.333 36.887 42.351 1.00 13.73 313 GLN B O 1
ATOM 5069 N N . VAL B 1 314 ? 26.103 38.936 41.470 1.00 13.10 314 VAL B N 1
ATOM 5070 C CA . VAL B 1 314 ? 25.187 39.465 42.504 1.00 12.61 314 VAL B CA 1
ATOM 5071 C C . VAL B 1 314 ? 23.970 40.160 41.917 1.00 12.42 314 VAL B C 1
ATOM 5072 O O . VAL B 1 314 ? 23.948 40.451 40.715 1.00 12.29 314 VAL B O 1
ATOM 5076 N N . LYS B 1 315 ? 22.988 40.464 42.780 1.00 11.37 315 LYS B N 1
ATOM 5077 C CA . LYS B 1 315 ? 21.847 41.276 42.412 1.00 10.76 315 LYS B CA 1
ATOM 5078 C C . LYS B 1 315 ? 21.566 42.370 43.431 1.00 10.23 315 LYS B C 1
ATOM 5079 O O . LYS B 1 315 ? 22.090 42.353 44.523 1.00 9.51 315 LYS B O 1
ATOM 5085 N N . LEU B 1 316 ? 20.744 43.340 43.060 1.00 10.08 316 LEU B N 1
A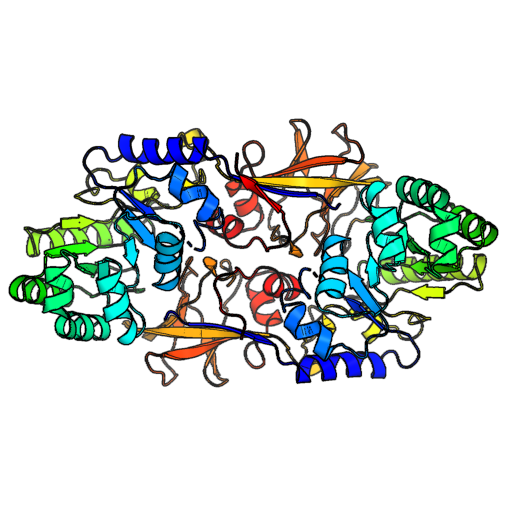TOM 5086 C CA . LEU B 1 316 ? 20.227 44.245 44.060 1.00 10.03 316 LEU B CA 1
ATOM 5087 C C . LEU B 1 316 ? 19.516 43.393 45.113 1.00 9.46 316 LEU B C 1
ATOM 5088 O O . LEU B 1 316 ? 18.753 42.475 44.780 1.00 9.07 316 LEU B O 1
ATOM 5093 N N . GLY B 1 317 ? 19.799 43.680 46.381 1.00 9.07 317 GLY B N 1
ATOM 5094 C CA . GLY B 1 317 ? 19.206 42.931 47.479 1.00 8.63 317 GLY B CA 1
ATOM 5095 C C . GLY B 1 317 ? 20.039 41.726 47.953 1.00 8.36 317 GLY B C 1
ATOM 5096 O O . GLY B 1 317 ? 19.707 41.092 48.921 1.00 7.93 317 GLY B O 1
ATOM 5097 N N . THR B 1 318 ? 21.126 41.396 47.281 1.00 8.06 318 THR B N 1
ATOM 5098 C CA . THR B 1 318 ? 21.926 40.278 47.733 1.00 8.15 318 THR B CA 1
ATOM 5099 C C . THR B 1 318 ? 22.487 40.600 49.111 1.00 7.93 318 THR B C 1
ATOM 5100 O O . THR B 1 318 ? 23.016 41.716 49.314 1.00 8.02 318 THR B O 1
ATOM 5104 N N . GLN B 1 319 ? 22.390 39.639 50.030 1.00 7.75 319 GLN B N 1
ATOM 5105 C CA . GLN B 1 319 ? 22.890 39.787 51.397 1.00 7.67 319 GLN B CA 1
ATOM 5106 C C . GLN B 1 319 ? 24.435 39.671 51.406 1.00 7.88 319 GLN B C 1
ATOM 5107 O O . GLN B 1 319 ? 25.014 38.798 50.743 1.00 8.28 319 GLN B O 1
ATOM 5113 N N . VAL B 1 320 ? 25.094 40.567 52.119 1.00 7.70 320 VAL B N 1
ATOM 5114 C CA . VAL B 1 320 ? 26.548 40.688 52.147 1.00 7.32 320 VAL B CA 1
ATOM 5115 C C . VAL B 1 320 ? 26.980 40.510 53.616 1.00 7.19 320 VAL B C 1
ATOM 5116 O O . VAL B 1 320 ? 26.478 41.221 54.486 1.00 6.69 320 VAL B O 1
ATOM 5120 N N . GLU B 1 321 ? 27.930 39.598 53.851 1.00 6.96 321 GLU B N 1
ATOM 5121 C CA . GLU B 1 321 ? 28.457 39.350 55.191 1.00 7.19 321 GLU B CA 1
ATOM 5122 C C . GLU B 1 321 ? 29.629 40.279 55.545 1.00 7.19 321 GLU B C 1
ATOM 5123 O O . GLU B 1 321 ? 30.709 40.224 54.931 1.00 7.23 321 GLU B O 1
ATOM 5129 N N . LEU B 1 322 ? 29.418 41.124 56.544 1.00 7.33 322 LEU B N 1
ATOM 5130 C CA . LEU B 1 322 ? 30.463 42.061 56.989 1.00 7.15 322 LEU B CA 1
ATOM 5131 C C . LEU B 1 322 ? 31.460 41.317 57.902 1.00 6.86 322 LEU B C 1
ATOM 5132 O O . LEU B 1 322 ? 32.681 41.524 57.836 1.00 6.74 322 LEU B O 1
ATOM 5137 N N . TRP B 1 323 ? 30.915 40.480 58.762 1.00 6.86 323 TRP B N 1
ATOM 5138 C CA . TRP B 1 323 ? 31.664 39.441 59.447 1.00 6.76 323 TRP B CA 1
ATOM 5139 C C . TRP B 1 323 ? 30.738 38.332 59.932 1.00 7.17 323 TRP B C 1
ATOM 5140 O O . TRP B 1 323 ? 29.488 38.489 60.065 1.00 6.53 323 TRP B O 1
ATOM 5151 N N . GLY B 1 324 ? 31.343 37.183 60.183 1.00 7.13 324 GLY B N 1
ATOM 5152 C CA . GLY B 1 324 ? 30.559 36.016 60.609 1.00 7.57 324 GLY B CA 1
ATOM 5153 C C . GLY B 1 324 ? 31.457 34.788 60.475 1.00 7.98 324 GLY B C 1
ATOM 5154 O O . GLY B 1 324 ? 32.619 34.842 60.876 1.00 7.71 324 GLY B O 1
ATOM 5155 N N . ASN B 1 325 ? 30.934 33.719 59.866 1.00 8.58 325 ASN B N 1
ATOM 5156 C CA . ASN B 1 325 ? 31.704 32.492 59.701 1.00 9.19 325 ASN B CA 1
ATOM 5157 C C . ASN B 1 325 ? 32.656 32.519 58.557 1.00 9.80 325 ASN B C 1
ATOM 5158 O O . ASN B 1 325 ? 33.632 31.767 58.570 1.00 9.97 325 ASN B O 1
ATOM 5163 N N . HIS B 1 326 ? 32.401 33.388 57.586 1.00 9.99 326 HIS B N 1
ATOM 5164 C CA . HIS B 1 326 ? 33.205 33.408 56.353 1.00 10.38 326 HIS B CA 1
ATOM 5165 C C . HIS B 1 326 ? 34.153 34.602 56.282 1.00 10.06 326 HIS B C 1
ATOM 5166 O O . HIS B 1 326 ? 35.295 34.446 55.857 1.00 11.09 326 HIS B O 1
ATOM 5173 N N . ARG B 1 327 ? 33.737 35.783 56.704 1.00 8.95 327 ARG B N 1
ATOM 5174 C CA . ARG B 1 327 ? 34.698 36.853 56.905 1.00 8.44 327 ARG B CA 1
ATOM 5175 C C . ARG B 1 327 ? 34.834 36.982 58.437 1.00 8.45 327 ARG B C 1
ATOM 5176 O O . ARG B 1 327 ? 33.912 37.449 59.099 1.00 8.01 327 ARG B O 1
ATOM 5184 N N . LEU B 1 328 ? 35.950 36.546 58.971 1.00 8.11 328 LEU B N 1
ATOM 5185 C CA . LEU B 1 328 ? 36.132 36.479 60.434 1.00 8.14 328 LEU B CA 1
ATOM 5186 C C . LEU B 1 328 ? 36.277 37.865 61.044 1.00 7.81 328 LEU B C 1
ATOM 5187 O O . LEU B 1 328 ? 37.056 38.659 60.542 1.00 7.45 328 LEU B O 1
ATOM 5192 N N . VAL B 1 329 ? 35.554 38.130 62.138 1.00 7.35 329 VAL B N 1
ATOM 5193 C CA . VAL B 1 329 ? 35.658 39.439 62.778 1.00 7.66 329 VAL B CA 1
ATOM 5194 C C . VAL B 1 329 ? 37.094 39.827 63.186 1.00 8.23 329 VAL B C 1
ATOM 5195 O O . VAL B 1 329 ? 37.485 41.014 63.119 1.00 8.07 329 VAL B O 1
ATOM 5199 N N . ASP B 1 330 ? 37.914 38.855 63.581 1.00 8.95 330 ASP B N 1
ATOM 5200 C CA . ASP B 1 330 ? 39.318 39.222 63.894 1.00 9.40 330 ASP B CA 1
ATOM 5201 C C . ASP B 1 330 ? 40.121 39.676 62.659 1.00 9.50 330 ASP B C 1
ATOM 5202 O O . ASP B 1 330 ? 41.009 40.504 62.803 1.00 9.55 330 ASP B O 1
ATOM 5207 N N . ASP B 1 331 ? 39.792 39.186 61.465 1.00 9.24 331 ASP B N 1
ATOM 5208 C CA . ASP B 1 331 ? 40.441 39.657 60.275 1.00 9.44 331 ASP B CA 1
ATOM 5209 C C . ASP B 1 331 ? 40.050 41.090 59.922 1.00 9.10 331 ASP B C 1
ATOM 5210 O O . ASP B 1 331 ? 40.917 41.931 59.561 1.00 8.92 331 ASP B O 1
ATOM 5215 N N . VAL B 1 332 ? 38.763 41.392 60.048 1.00 8.93 332 VAL B N 1
ATOM 5216 C CA . VAL B 1 332 ? 38.260 42.725 59.838 1.00 8.85 332 VAL B CA 1
ATOM 5217 C C . VAL B 1 332 ? 38.978 43.647 60.833 1.00 8.95 332 VAL B C 1
ATOM 5218 O O . VAL B 1 332 ? 39.492 44.697 60.459 1.00 8.28 332 VAL B O 1
ATOM 5222 N N . ALA B 1 333 ? 39.014 43.223 62.100 1.00 9.41 333 ALA B N 1
ATOM 5223 C CA . ALA B 1 333 ? 39.658 43.990 63.149 1.00 9.23 333 ALA B CA 1
ATOM 5224 C C . ALA B 1 333 ? 41.127 44.272 62.901 1.00 9.81 333 ALA B C 1
ATOM 5225 O O . ALA B 1 333 ? 41.586 45.413 63.069 1.00 9.43 333 ALA B O 1
ATOM 5227 N N . GLU B 1 334 ? 41.850 43.256 62.469 1.00 10.32 334 GLU B N 1
ATOM 5228 C CA . GLU B 1 334 ? 43.241 43.457 62.105 1.00 11.55 334 GLU B CA 1
ATOM 5229 C C . GLU B 1 334 ? 43.385 44.485 60.944 1.00 11.30 334 GLU B C 1
ATOM 5230 O O . GLU B 1 334 ? 44.287 45.319 60.976 1.00 10.68 334 GLU B O 1
ATOM 5236 N N . ALA B 1 335 ? 42.492 44.446 59.952 1.00 10.11 335 ALA B N 1
ATOM 5237 C CA . ALA B 1 335 ? 42.576 45.407 58.872 1.00 10.50 335 ALA B CA 1
ATOM 5238 C C . ALA B 1 335 ? 42.264 46.839 59.332 1.00 10.19 335 ALA B C 1
ATOM 5239 O O . ALA B 1 335 ? 42.776 47.794 58.721 1.00 10.12 335 ALA B O 1
ATOM 5241 N N . ASN B 1 336 ? 41.457 46.940 60.413 1.00 9.70 336 ASN B N 1
ATOM 5242 C CA . ASN B 1 336 ? 41.038 48.175 61.094 1.00 9.76 336 ASN B CA 1
ATOM 5243 C C . ASN B 1 336 ? 42.044 48.621 62.168 1.00 9.71 336 ASN B C 1
ATOM 5244 O O . ASN B 1 336 ? 41.780 49.575 62.867 1.00 10.21 336 ASN B O 1
ATOM 5249 N N . GLY B 1 337 ? 43.161 47.914 62.330 1.00 9.37 337 GLY B N 1
ATOM 5250 C CA . GLY B 1 337 ? 44.182 48.189 63.328 1.00 8.93 337 GLY B CA 1
ATOM 5251 C C . GLY B 1 337 ? 43.812 47.892 64.757 1.00 8.84 337 GLY B C 1
ATOM 5252 O O . GLY B 1 337 ? 44.378 48.455 65.673 1.00 8.99 337 GLY B O 1
ATOM 5253 N N . THR B 1 338 ? 42.844 47.017 64.991 1.00 8.48 338 THR B N 1
ATOM 5254 C CA . THR B 1 338 ? 42.430 46.750 66.366 1.00 7.88 338 THR B CA 1
ATOM 5255 C C . THR B 1 338 ? 42.164 45.247 66.494 1.00 8.35 338 THR B C 1
ATOM 5256 O O . THR B 1 338 ? 42.655 44.442 65.703 1.00 8.34 338 THR B O 1
ATOM 5260 N N . ILE B 1 339 ? 41.369 44.884 67.498 1.00 8.67 339 ILE B N 1
ATOM 5261 C CA . ILE B 1 339 ? 41.060 43.495 67.792 1.00 8.85 339 ILE B CA 1
ATOM 5262 C C . ILE B 1 339 ? 39.518 43.282 67.778 1.00 8.27 339 ILE B C 1
ATOM 5263 O O . ILE B 1 339 ? 38.730 44.226 67.940 1.00 7.91 339 ILE B O 1
ATOM 5268 N N . GLY B 1 340 ? 39.127 42.036 67.609 1.00 7.75 340 GLY B N 1
ATOM 5269 C CA . GLY B 1 340 ? 37.712 41.658 67.442 1.00 7.45 340 GLY B CA 1
ATOM 5270 C C . GLY B 1 340 ? 36.793 42.155 68.541 1.00 7.14 340 GLY B C 1
ATOM 5271 O O . GLY B 1 340 ? 35.707 42.577 68.282 1.00 6.62 340 GLY B O 1
ATOM 5272 N N . TYR B 1 341 ? 37.245 42.046 69.775 1.00 7.02 341 TYR B N 1
ATOM 5273 C CA . TYR B 1 341 ? 36.556 42.549 70.916 1.00 7.21 341 TYR B CA 1
ATOM 5274 C C . TYR B 1 341 ? 35.941 43.931 70.665 1.00 7.09 341 TYR B C 1
ATOM 5275 O O . TYR B 1 341 ? 34.790 44.180 71.000 1.00 7.38 341 TYR B O 1
ATOM 5284 N N . GLU B 1 342 ? 36.732 44.843 70.102 1.00 7.18 342 GLU B N 1
ATOM 5285 C CA . GLU B 1 342 ? 36.292 46.236 69.911 1.00 7.28 342 GLU B CA 1
ATOM 5286 C C . GLU B 1 342 ? 35.168 46.325 68.901 1.00 7.16 342 GLU B C 1
ATOM 5287 O O . GLU B 1 342 ? 34.187 47.003 69.156 1.00 7.44 342 GLU B O 1
ATOM 5293 N N . LEU B 1 343 ? 35.307 45.651 67.767 1.00 7.03 343 LEU B N 1
ATOM 5294 C CA . LEU B 1 343 ? 34.288 45.632 66.716 1.00 6.94 343 LEU B CA 1
ATOM 5295 C C . LEU B 1 343 ? 32.942 45.077 67.208 1.00 6.89 343 LEU B C 1
ATOM 5296 O O . LEU B 1 343 ? 31.857 45.623 66.884 1.00 6.56 343 LEU B O 1
ATOM 5301 N N . LEU B 1 344 ? 33.034 44.046 68.054 1.00 7.06 344 LEU B N 1
ATOM 5302 C CA . LEU B 1 344 ? 31.808 43.400 68.583 1.00 7.17 344 LEU B CA 1
ATOM 5303 C C . LEU B 1 344 ? 31.027 44.351 69.508 1.00 7.12 344 LEU B C 1
ATOM 5304 O O . LEU B 1 344 ? 29.766 44.318 69.517 1.00 6.45 344 LEU B O 1
ATOM 5309 N N . CYS B 1 345 ? 31.800 45.205 70.211 1.00 6.99 345 CYS B N 1
ATOM 5310 C CA . CYS B 1 345 ? 31.296 46.174 71.184 1.00 7.47 345 CYS B CA 1
ATOM 5311 C C . CYS B 1 345 ? 30.785 47.537 70.696 1.00 7.31 345 CYS B C 1
ATOM 5312 O O . CYS B 1 345 ? 30.085 48.230 71.462 1.00 7.13 345 CYS B O 1
ATOM 5315 N N . ARG B 1 346 ? 31.095 47.929 69.445 1.00 6.99 346 ARG B N 1
ATOM 5316 C CA . ARG B 1 346 ? 30.861 49.312 69.027 1.00 7.08 346 ARG B CA 1
ATOM 5317 C C . ARG B 1 346 ? 29.955 49.429 67.799 1.00 7.35 346 ARG B C 1
ATOM 5318 O O . ARG B 1 346 ? 30.154 50.303 66.964 1.00 7.76 346 ARG B O 1
ATOM 5326 N N . LEU B 1 347 ? 28.949 48.535 67.749 1.00 7.69 347 LEU B N 1
ATOM 5327 C CA . LEU B 1 347 ? 27.816 48.607 66.826 1.00 7.78 347 LEU B CA 1
ATOM 5328 C C . LEU B 1 347 ? 26.802 49.596 67.347 1.00 7.80 347 LEU B C 1
ATOM 5329 O O . LEU B 1 347 ? 26.649 49.740 68.572 1.00 7.91 347 LEU B O 1
ATOM 5334 N N . SER B 1 348 ? 26.100 50.262 66.436 1.00 7.30 348 SER B N 1
ATOM 5335 C CA . SER B 1 348 ? 25.106 51.239 66.816 1.00 7.21 348 SER B CA 1
ATOM 5336 C C . SER B 1 348 ? 23.778 50.516 67.037 1.00 7.42 348 SER B C 1
ATOM 5337 O O . SER B 1 348 ? 23.683 49.312 66.871 1.00 6.92 348 SER B O 1
ATOM 5340 N N . SER B 1 349 ? 22.763 51.274 67.440 1.00 8.05 349 SER B N 1
ATOM 5341 C CA . SER B 1 349 ? 21.404 50.753 67.522 1.00 8.33 349 SER B CA 1
ATOM 5342 C C . SER B 1 349 ? 20.734 50.509 66.160 1.00 7.60 349 SER B C 1
ATOM 5343 O O . SER B 1 349 ? 19.667 49.886 66.086 1.00 7.11 349 SER B O 1
ATOM 5346 N N . ARG B 1 350 ? 21.312 51.025 65.080 1.00 7.05 350 ARG B N 1
ATOM 5347 C CA . ARG B 1 350 ? 20.604 51.020 63.812 1.00 6.87 350 ARG B CA 1
ATOM 5348 C C . ARG B 1 350 ? 20.335 49.634 63.248 1.00 7.08 350 ARG B C 1
ATOM 5349 O O . ARG B 1 350 ? 19.194 49.353 62.903 1.00 6.94 350 ARG B O 1
ATOM 5357 N N . PRO B 1 351 ? 21.352 48.757 63.161 1.00 7.54 351 PRO B N 1
ATOM 5358 C CA . PRO B 1 351 ? 21.022 47.400 62.700 1.00 7.93 351 PRO B CA 1
ATOM 5359 C C . PRO B 1 351 ? 20.000 46.653 63.532 1.00 8.23 351 PRO B C 1
ATOM 5360 O O . PRO B 1 351 ? 20.019 46.721 64.767 1.00 7.68 351 PRO B O 1
ATOM 5364 N N . VAL B 1 352 ? 19.154 45.898 62.863 1.00 8.85 352 VAL B N 1
ATOM 5365 C CA . VAL B 1 352 ? 18.162 45.072 63.520 1.00 9.71 352 VAL B CA 1
ATOM 5366 C C . VAL B 1 352 ? 18.851 43.876 64.159 1.00 10.34 352 VAL B C 1
ATOM 5367 O O . VAL B 1 352 ? 19.679 43.237 63.532 1.00 9.81 352 VAL B O 1
ATOM 5371 N N . ARG B 1 353 ? 18.492 43.565 65.397 1.00 11.27 353 ARG B N 1
ATOM 5372 C CA . ARG B 1 353 ? 19.018 42.365 66.070 1.00 12.76 353 ARG B CA 1
ATOM 5373 C C . ARG B 1 353 ? 18.029 41.285 65.846 1.00 14.44 353 ARG B C 1
ATOM 5374 O O . ARG B 1 353 ? 16.945 41.354 66.376 1.00 12.97 353 ARG B O 1
ATOM 5382 N N . GLN B 1 354 ? 18.402 40.265 65.095 1.00 16.87 354 GLN B N 1
ATOM 5383 C CA . GLN B 1 354 ? 17.404 39.259 64.660 1.00 20.50 354 GLN B CA 1
ATOM 5384 C C . GLN B 1 354 ? 16.898 38.503 65.845 1.00 21.05 354 GLN B C 1
ATOM 5385 O O . GLN B 1 354 ? 17.747 37.982 66.571 1.00 27.97 354 GLN B O 1
#

Foldseek 3Di:
DFAWAKEFELVLLLVLLVVLCVLQVQAAEAEEQLCQLQQHCLQHCVSVVVHQEYEYCAPVVVVVCVVSPRLHEYENADFYPDLVCVVVCLVSNHAYEDFDDVRLVSCLVVVPSNVVSVHAHEAEEDQDPPPTHDYPPVSLVSLVVCVVSPHAYEHEYEDDPLQDDDPVNVSSVVRSVVSPVSNPVHFYEYAEPSCSVPPSVRHGHYYYYRPSSQQADSYLPDHSVNVVHFHGIWIKGFFADKDWAAAQAFDDDVSPFGHNGIFMKTKTFAACLQLQDWAFDAWAWKAFPNDTWTWGDTGDNTITMTTCRPDDGDGGGMITRDGRRRHLQRSQVRRVHGSSNSSSRGDPPHHYHYD/DFAWAKEFALVLLLQLVVLLCVLQVAAQEAEEALCQLQQHCLRRCVSVVVHQEYEDCADVVLVVCVVSPRLHEYENAQFYDDLVCVVVCLVSRHEGEDFDDVRLVSCVVVVVSNVVSVHAYEAEEDQPLPDTHDYPPRSLVSLVVCVVSVHAYEHEYEDPPLQDDDVSNVSSVVRSVVSCVSNPPHAYEYAEPSCSVPPSVRHGHYYYYRVSSQQFDPHLPDHSVNVVRFHTIWIKGWFADWDDPLIKTKTFAAVLQLQAWDFPDWAWKAFVLRTWTWDDTGDNTITMTRCSPHDDDGGRMITSDGRRRHQQRSQVRNVHGSSSSSSRGDPPHYHD